Protein AF-A0A955LC83-F1 (afdb_monomer)

Sequence (503 aa):
MSSARPSEAGSISERLSGRILLQVEQHGEAWYVSPPTQKRYYMGRPADAFRLMRSLGLGITDADLARIPVYNDTSEGDTNLRSRLSGRILLQVEQHGEAWYVSPVNQKRYYMGRPADAFQLMRNLGLGISDENLRGISIHQDSTTAPGLDTVGSTGSGYGHNNTACIELPTATGDIVTVSTTAELKAIVSEITGGRGNLTVVINPGTYTIDRGLWIAGENVTFRGATGNRDDVRILGGGMGYGASTHIFMVAADNVTIADMTIGEVYNHAVQVHGESPFDADGFLLHNVRVVDTREQMLKGSYRASDNNGPDNGTVECSVFEYTAGIGPQWYIGGVDVHDGTNWVIRYNTFKDIQSPDSTIAEHGVHFWSNSDGTLVHDNVFINNDRAIGFGLGDYGRGHGSGTIRNNYIYHDTSAGDVGIGLESATDVDVYDNVILHEHDYTRAIEYRFPDTRDGSIYDNILTTGYTITSRDGGTASIGSNTLNARVSDYVNPANGNFDRNE

pLDDT: mean 89.83, std 15.72, range [25.8, 98.94]

Radius of gyration: 26.01 Å; Cα contacts (8 Å, |Δi|>4): 1460; chains: 1; bounding box: 101×56×55 Å

Nearest PDB structures (foldseek):
  3grh-assembly1_A  TM=5.579E-01  e=1.221E-04  Escherichia coli K-12
  8bwk-assembly3_C  TM=5.786E-01  e=3.805E-04  uncultured bacterium
  5z9t-assembly1_A  TM=4.024E-01  e=1.005E-02  Vibrio splendidus
  5w6h-assembly1_C  TM=4.683E-01  e=8.137E-02  Kuttervirus CBA120
  3wwg-assembly1_A  TM=4.044E-01  e=1.342E-01  Aspergillus niger

Foldseek 3Di:
DDDDDDDDDDFLLQVCALAWAFAPVPDRWIWAQHNVPSAIATDRALVSLVVCLVPQAAEDEPVLLVQAAAPPDPDPGDPVSLQVCESGWHFHDPPDRWIWRQHNVNSHIFGPRGSLSSVVCSVVRHHYDYPVSNVSHHHDPVRPDDPDDDDDDDDDDDFDDPPPPQDDDPDDDDAEAEDEALVSVQVVLVVQLVADADYEYEYEFDEHEDQEEREGNHEHYEYEYNPLAADRAEYEQQALDPSTYQEHYEAQAENYEYGSYEFERHNEEPEEHEFEPPGRYENYEYGHYEFEHYLAEHYEFDYDLVDLTTYEDYEYALYEYDYPVLAHPAQRYEYYATANYEQYEYEHYEYGSQAGPDPHGHDENEEYKQAYENYEYEHYAYAAHLEHEEAYDAPPNTGYEAYEHEHYEHEHAQDHHEEHYEHHLYYNYEYEHYEHAYHYPHQANAEHEDLSQDPYEHEHYEADARHDPDYDHNHDYHYYHYHRHDHPQQFDCSNRNGRHGDD

Structure (mmCIF, N/CA/C/O backbone):
data_AF-A0A955LC83-F1
#
_entry.id   AF-A0A955LC83-F1
#
loop_
_atom_site.group_PDB
_atom_site.id
_atom_site.type_symbol
_atom_site.label_atom_id
_atom_site.label_alt_id
_atom_site.label_comp_id
_atom_site.label_asym_id
_atom_site.label_entity_id
_atom_site.label_seq_id
_atom_site.pdbx_PDB_ins_code
_atom_site.Cartn_x
_atom_site.Cartn_y
_atom_site.Cartn_z
_atom_site.occupancy
_atom_site.B_iso_or_equiv
_atom_site.auth_seq_id
_atom_site.auth_comp_id
_atom_site.auth_asym_id
_atom_site.auth_atom_id
_atom_site.pdbx_PDB_model_num
ATOM 1 N N . MET A 1 1 ? 74.278 -25.005 -8.731 1.00 40.69 1 MET A N 1
ATOM 2 C CA . MET A 1 1 ? 73.048 -24.794 -9.521 1.00 40.69 1 MET A CA 1
ATOM 3 C C . MET A 1 1 ? 71.874 -25.132 -8.620 1.00 40.69 1 MET A C 1
ATOM 5 O O . MET A 1 1 ? 71.720 -26.292 -8.276 1.00 40.69 1 MET A O 1
ATOM 9 N N . SER A 1 2 ? 71.130 -24.127 -8.161 1.00 37.12 2 SER A N 1
ATOM 10 C CA . SER A 1 2 ? 69.867 -24.313 -7.438 1.00 37.12 2 SER A CA 1
ATOM 11 C C . SER A 1 2 ? 68.789 -23.648 -8.284 1.00 37.12 2 SER A C 1
ATOM 13 O O . SER A 1 2 ? 68.888 -22.455 -8.570 1.00 37.12 2 SER A O 1
ATOM 15 N N . SER A 1 3 ? 67.849 -24.445 -8.788 1.00 38.41 3 SER A N 1
ATOM 16 C CA . SER A 1 3 ? 66.745 -23.989 -9.626 1.00 38.41 3 SER A CA 1
ATOM 17 C C . SER A 1 3 ? 65.732 -23.234 -8.770 1.00 38.41 3 SER A C 1
ATOM 19 O O . SER A 1 3 ? 65.141 -23.813 -7.856 1.00 38.41 3 SER A O 1
ATOM 21 N N . ALA A 1 4 ? 65.506 -21.960 -9.083 1.00 38.12 4 ALA A N 1
ATOM 22 C CA . ALA A 1 4 ? 64.359 -21.221 -8.579 1.00 38.12 4 ALA A CA 1
ATOM 23 C C . ALA A 1 4 ? 63.064 -21.876 -9.091 1.00 38.12 4 ALA A C 1
ATOM 25 O O . ALA A 1 4 ? 62.930 -22.143 -10.287 1.00 38.12 4 ALA A O 1
ATOM 26 N N . ARG A 1 5 ? 62.125 -22.157 -8.181 1.00 39.25 5 ARG A N 1
ATOM 27 C CA . ARG A 1 5 ? 60.743 -22.512 -8.531 1.00 39.25 5 ARG A CA 1
ATOM 28 C C . ARG A 1 5 ? 60.045 -21.272 -9.117 1.00 39.25 5 ARG A C 1
ATOM 30 O O . ARG A 1 5 ? 60.308 -20.174 -8.624 1.00 39.25 5 ARG A O 1
ATOM 37 N N . PRO A 1 6 ? 59.177 -21.415 -10.132 1.00 43.09 6 PRO A N 1
ATOM 38 C CA . PRO A 1 6 ? 58.391 -20.297 -10.636 1.00 43.09 6 PRO A CA 1
ATOM 39 C C . PRO A 1 6 ? 57.407 -19.815 -9.561 1.00 43.09 6 PRO A C 1
ATOM 41 O O . PRO A 1 6 ? 56.855 -20.621 -8.814 1.00 43.09 6 PRO A O 1
ATOM 44 N N . SER A 1 7 ? 57.230 -18.497 -9.479 1.00 46.00 7 SER A N 1
ATOM 45 C CA . SER A 1 7 ? 56.281 -17.804 -8.602 1.00 46.00 7 SER A CA 1
ATOM 46 C 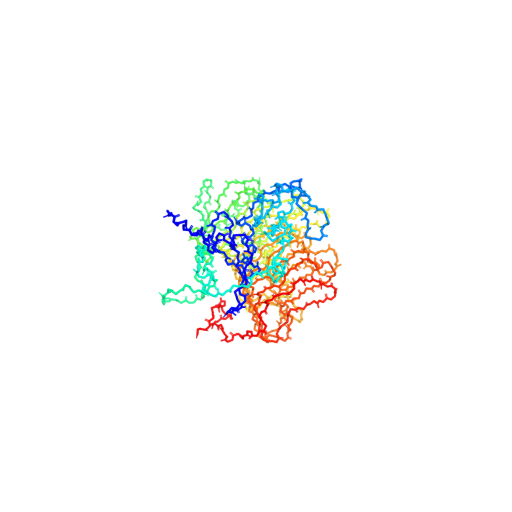C . SER A 1 7 ? 54.861 -18.347 -8.780 1.00 46.00 7 SER A C 1
ATOM 48 O O . SER A 1 7 ? 54.369 -18.385 -9.910 1.00 46.00 7 SER A O 1
ATOM 50 N N . GLU A 1 8 ? 54.208 -18.739 -7.685 1.00 47.62 8 GLU A N 1
ATOM 51 C CA . GLU A 1 8 ? 52.804 -19.157 -7.682 1.00 47.62 8 GLU A CA 1
ATOM 52 C C . GLU A 1 8 ? 51.924 -18.031 -8.242 1.00 47.62 8 GLU A C 1
ATOM 54 O O . GLU A 1 8 ? 51.928 -16.906 -7.742 1.00 47.62 8 GLU A O 1
ATOM 59 N N . ALA A 1 9 ? 51.189 -18.318 -9.318 1.00 54.97 9 ALA A N 1
ATOM 60 C CA . ALA A 1 9 ? 50.115 -17.447 -9.766 1.00 54.97 9 ALA A CA 1
ATOM 61 C C . ALA A 1 9 ? 49.040 -17.430 -8.669 1.00 54.97 9 ALA A C 1
ATOM 63 O O . ALA A 1 9 ? 48.582 -18.498 -8.267 1.00 54.97 9 ALA A O 1
ATOM 64 N N . GLY A 1 10 ? 48.663 -16.241 -8.188 1.00 66.75 10 GLY A N 1
ATOM 65 C CA . GLY A 1 10 ? 47.629 -16.088 -7.160 1.00 66.75 10 GLY A CA 1
ATOM 66 C C . GLY A 1 10 ? 46.334 -16.824 -7.518 1.00 66.75 10 GLY A C 1
ATOM 67 O O . GLY A 1 10 ? 46.039 -17.062 -8.698 1.00 66.75 10 GLY A O 1
ATOM 68 N N . SER A 1 11 ? 45.570 -17.185 -6.489 1.00 87.00 11 SER A N 1
ATOM 69 C CA . SER A 1 11 ? 44.280 -17.862 -6.621 1.00 87.00 11 SER A CA 1
ATOM 70 C C . SER A 1 11 ? 43.351 -17.114 -7.584 1.00 87.00 11 SER A C 1
ATOM 72 O O . SER A 1 11 ? 43.452 -15.900 -7.788 1.00 87.00 11 SER A O 1
ATOM 74 N N . ILE A 1 12 ? 42.420 -17.837 -8.209 1.00 90.75 12 ILE A N 1
ATOM 75 C CA . ILE A 1 12 ? 41.488 -17.230 -9.167 1.00 90.75 12 ILE A CA 1
ATOM 76 C C . ILE A 1 12 ? 40.645 -16.114 -8.534 1.00 90.75 12 ILE A C 1
ATOM 78 O O . ILE A 1 12 ? 40.388 -15.106 -9.189 1.00 90.75 12 ILE A O 1
ATOM 82 N N . SER A 1 13 ? 40.301 -16.245 -7.250 1.00 89.88 13 SER A N 1
ATOM 83 C CA . SER A 1 13 ? 39.635 -15.202 -6.472 1.00 89.88 13 SER A CA 1
ATOM 84 C C . SER A 1 13 ? 40.484 -13.935 -6.360 1.00 89.88 13 SER A C 1
ATOM 86 O O . SER A 1 13 ? 39.986 -12.864 -6.685 1.00 89.88 13 SER A 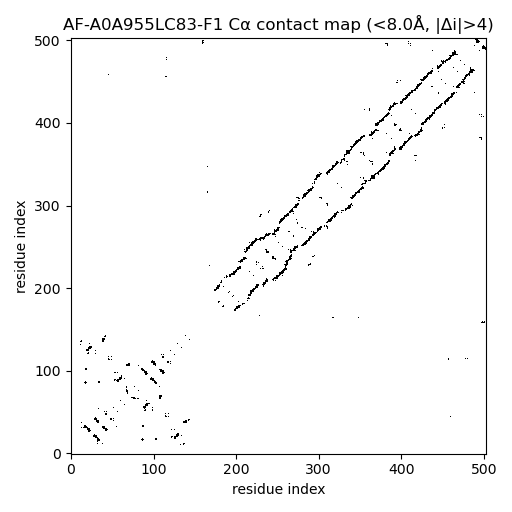O 1
ATOM 88 N N . GLU A 1 14 ? 41.779 -14.046 -6.034 1.00 90.94 14 GLU A N 1
ATOM 89 C CA . GLU A 1 14 ? 42.680 -12.884 -5.925 1.00 90.94 14 GLU A CA 1
ATOM 90 C C . GLU A 1 14 ? 42.848 -12.166 -7.266 1.00 90.94 14 GLU A C 1
ATOM 92 O O . GLU A 1 14 ? 42.825 -10.937 -7.336 1.00 90.94 14 GLU A O 1
ATOM 97 N N . ARG A 1 15 ? 42.966 -12.929 -8.358 1.00 92.69 15 ARG A N 1
ATOM 98 C CA . ARG A 1 15 ? 43.099 -12.377 -9.716 1.00 92.69 15 ARG A CA 1
ATOM 99 C C . ARG A 1 15 ? 41.840 -11.658 -10.196 1.00 92.69 15 ARG A C 1
ATOM 101 O O . ARG A 1 15 ? 41.936 -10.757 -11.028 1.00 92.69 15 ARG A O 1
ATOM 108 N N . LEU A 1 16 ? 40.674 -12.087 -9.721 1.00 94.69 16 LEU A N 1
ATOM 109 C CA . LEU A 1 16 ? 39.372 -11.543 -10.105 1.00 94.69 16 LEU A CA 1
ATOM 110 C C . LEU A 1 16 ? 38.773 -10.625 -9.035 1.00 94.69 16 LEU A C 1
ATOM 112 O O . LEU A 1 16 ? 37.661 -10.136 -9.211 1.00 94.69 16 LEU A O 1
ATOM 116 N N . SER A 1 17 ? 39.519 -10.343 -7.968 1.00 94.75 17 SER A N 1
ATOM 117 C CA . SER A 1 17 ? 39.126 -9.459 -6.878 1.00 94.75 17 SER A CA 1
ATOM 118 C C . SER A 1 17 ? 38.610 -8.117 -7.396 1.00 94.75 17 SER A C 1
ATOM 120 O O . SER A 1 17 ? 39.290 -7.406 -8.139 1.00 94.75 17 SER A O 1
ATOM 122 N N . GLY A 1 18 ? 37.397 -7.757 -6.985 1.00 92.75 18 GLY A N 1
ATOM 123 C CA . GLY A 1 18 ? 36.731 -6.514 -7.350 1.00 92.75 18 GLY A CA 1
ATOM 124 C C . GLY A 1 18 ? 36.109 -6.497 -8.737 1.00 92.75 18 GLY A C 1
ATOM 125 O O . GLY A 1 18 ? 35.576 -5.462 -9.128 1.00 92.75 18 GLY A O 1
ATOM 126 N N . ARG A 1 19 ? 36.184 -7.584 -9.513 1.00 95.12 19 ARG A N 1
ATOM 127 C CA . ARG A 1 19 ? 35.583 -7.660 -10.851 1.00 95.12 19 ARG A CA 1
ATOM 128 C C . ARG A 1 19 ? 34.100 -7.993 -10.772 1.00 95.12 19 ARG A C 1
ATOM 130 O O . ARG A 1 19 ? 33.676 -8.802 -9.948 1.00 95.12 19 ARG A O 1
ATOM 137 N N . ILE A 1 20 ? 33.356 -7.416 -11.710 1.00 93.75 20 ILE A N 1
ATOM 138 C CA . ILE A 1 20 ? 32.067 -7.943 -12.145 1.00 93.75 20 ILE A CA 1
ATOM 139 C C . ILE A 1 20 ? 32.345 -9.004 -13.215 1.00 93.75 20 ILE A C 1
ATOM 141 O O . ILE A 1 20 ? 33.117 -8.773 -14.150 1.00 93.75 20 ILE A O 1
ATOM 145 N N . LEU A 1 21 ? 31.753 -10.178 -13.049 1.00 93.50 21 LEU A N 1
ATOM 146 C CA . LEU A 1 21 ? 31.905 -11.348 -13.898 1.00 93.50 21 LEU A CA 1
ATOM 147 C C . LEU A 1 21 ? 30.567 -11.683 -14.549 1.00 93.50 21 LEU A C 1
ATOM 149 O O . LEU A 1 21 ? 29.526 -11.533 -13.916 1.00 93.50 21 LEU A O 1
ATOM 153 N N . LEU A 1 22 ? 30.612 -12.169 -15.783 1.00 90.38 22 LEU A N 1
ATOM 154 C CA . LEU A 1 22 ? 29.449 -12.643 -16.521 1.00 90.38 22 LEU A CA 1
ATOM 155 C C . LEU A 1 22 ? 29.632 -14.130 -16.813 1.00 90.38 22 LEU A C 1
ATOM 157 O O . LEU A 1 22 ? 30.601 -14.516 -17.464 1.00 90.38 22 LEU A O 1
ATOM 161 N N . GLN A 1 23 ? 28.735 -14.968 -16.315 1.00 88.38 23 GLN A N 1
ATOM 162 C CA . GLN A 1 23 ? 28.776 -16.409 -16.521 1.00 88.38 23 GLN A CA 1
ATOM 163 C C . GLN A 1 23 ? 28.292 -16.738 -17.938 1.00 88.38 23 GLN A C 1
ATOM 165 O O . GLN A 1 23 ? 27.107 -16.640 -18.237 1.00 88.38 23 GLN A O 1
ATOM 170 N N . VAL A 1 24 ? 29.216 -17.082 -18.840 1.00 85.88 24 VAL A N 1
ATOM 171 C CA . VAL A 1 24 ? 28.920 -17.159 -20.289 1.00 85.88 24 VAL A CA 1
ATOM 172 C C . VAL A 1 24 ? 28.454 -18.533 -20.773 1.00 85.88 24 VAL A C 1
ATOM 174 O O . VAL A 1 24 ? 28.039 -18.659 -21.920 1.00 85.88 24 VAL A O 1
ATOM 177 N N . GLU A 1 25 ? 28.540 -19.560 -19.928 1.00 79.12 25 GLU A N 1
ATOM 178 C CA . GLU A 1 25 ? 28.188 -20.949 -20.268 1.00 79.12 25 GLU A CA 1
ATOM 179 C C . GLU A 1 25 ? 26.779 -21.346 -19.783 1.00 79.12 25 GLU A C 1
ATOM 181 O O . GLU A 1 25 ? 26.360 -22.480 -20.001 1.00 79.12 25 GLU A O 1
ATOM 186 N N . GLN A 1 26 ? 26.045 -20.412 -19.163 1.00 73.62 26 GLN A N 1
ATOM 187 C CA . GLN A 1 26 ? 24.683 -20.592 -18.639 1.00 73.62 26 GLN A CA 1
ATOM 188 C C . GLN A 1 26 ? 23.745 -19.475 -19.142 1.00 73.62 26 GLN A C 1
ATOM 190 O O . GLN A 1 26 ? 23.748 -19.161 -20.334 1.00 73.62 26 GLN A O 1
ATOM 195 N N . HIS A 1 27 ? 22.936 -18.860 -18.270 1.00 68.56 27 HIS A N 1
ATOM 196 C CA . HIS A 1 27 ? 21.937 -17.854 -18.641 1.00 68.56 27 HIS A CA 1
ATOM 197 C C . HIS A 1 27 ? 22.489 -16.419 -18.700 1.00 68.56 27 HIS A C 1
ATOM 199 O O . HIS A 1 27 ? 21.724 -15.479 -18.923 1.00 68.56 27 HIS A O 1
ATOM 205 N N . GLY A 1 28 ? 23.803 -16.222 -18.550 1.00 72.69 28 GLY A N 1
ATOM 206 C CA . GLY A 1 28 ? 24.409 -14.888 -18.548 1.00 72.69 28 GLY A CA 1
ATOM 207 C C . GLY A 1 28 ? 24.335 -14.215 -17.180 1.00 72.69 28 GLY A C 1
ATOM 208 O O . GLY A 1 28 ? 24.209 -12.995 -17.097 1.00 72.69 28 GLY A O 1
ATOM 209 N N . GLU A 1 29 ? 24.380 -14.997 -16.105 1.00 82.94 29 GLU A N 1
ATOM 210 C CA . GLU A 1 29 ? 24.315 -14.512 -14.736 1.00 82.94 29 GLU A CA 1
ATOM 211 C C . GLU A 1 29 ? 25.512 -13.622 -14.394 1.00 82.94 29 GLU A C 1
ATOM 213 O O . GLU A 1 29 ? 26.665 -13.930 -14.715 1.00 82.94 29 GLU A O 1
ATOM 218 N N . ALA A 1 30 ? 25.251 -12.525 -13.688 1.00 87.62 30 ALA A N 1
ATOM 219 C CA . ALA A 1 30 ? 26.290 -11.619 -13.231 1.00 87.62 30 ALA A CA 1
ATOM 220 C C . ALA A 1 30 ? 26.715 -11.917 -11.786 1.00 87.62 30 ALA A C 1
ATOM 222 O O . ALA A 1 30 ? 25.895 -12.222 -10.916 1.00 87.62 30 ALA A O 1
ATOM 223 N N . TRP A 1 31 ? 28.014 -11.782 -11.521 1.00 91.25 31 TRP A N 1
ATOM 224 C CA . TRP A 1 31 ? 28.632 -12.031 -10.219 1.00 91.25 31 TRP A CA 1
ATOM 225 C C . TRP A 1 31 ? 29.621 -10.922 -9.860 1.00 91.25 31 TRP A C 1
ATOM 227 O O . TRP A 1 31 ? 30.358 -10.452 -10.718 1.00 91.25 31 TRP A O 1
ATOM 237 N N . TYR A 1 32 ? 29.719 -10.553 -8.586 1.00 92.69 32 TYR A N 1
ATOM 238 C CA . TYR A 1 32 ? 30.745 -9.633 -8.084 1.00 92.69 32 TYR A CA 1
ATOM 239 C C . TYR A 1 32 ? 31.701 -10.354 -7.139 1.00 92.69 32 TYR A C 1
ATOM 241 O O . TYR A 1 32 ? 31.264 -11.004 -6.191 1.00 92.69 32 TYR A O 1
ATOM 249 N N . VAL A 1 33 ? 33.010 -10.231 -7.361 1.00 94.19 33 VAL A N 1
ATOM 250 C CA . VAL A 1 33 ? 34.026 -10.770 -6.443 1.00 94.19 33 VAL A CA 1
ATOM 251 C C . VAL A 1 33 ? 34.434 -9.679 -5.463 1.00 94.19 33 VAL A C 1
ATOM 253 O O . VAL A 1 33 ? 35.097 -8.718 -5.837 1.00 94.19 33 VAL A O 1
ATOM 256 N N . SER A 1 34 ? 34.060 -9.813 -4.196 1.00 92.88 34 SER A N 1
ATOM 257 C CA . SER A 1 34 ? 34.293 -8.775 -3.188 1.00 92.88 34 SER A CA 1
ATOM 258 C C . SER A 1 34 ? 35.769 -8.708 -2.772 1.00 92.88 34 SER A C 1
ATOM 260 O O . SER A 1 34 ? 36.283 -9.708 -2.265 1.00 92.88 34 SER A O 1
ATOM 262 N N . PRO A 1 35 ? 36.469 -7.559 -2.904 1.00 93.62 35 PRO A N 1
ATOM 263 C CA . PRO A 1 35 ? 37.870 -7.460 -2.495 1.00 93.62 35 PRO A CA 1
ATOM 264 C C . PRO A 1 35 ? 38.137 -7.782 -1.014 1.00 93.62 35 PRO A C 1
ATOM 266 O O . PRO A 1 35 ? 39.123 -8.465 -0.737 1.00 93.62 35 PRO A O 1
ATOM 269 N N . PRO A 1 36 ? 37.291 -7.357 -0.049 1.00 90.81 36 PRO A N 1
ATOM 270 C CA . PRO A 1 36 ? 37.492 -7.699 1.360 1.00 90.81 36 PRO A CA 1
ATOM 271 C C . PRO A 1 36 ? 37.419 -9.195 1.679 1.00 90.81 36 PRO A C 1
ATOM 273 O O . PRO A 1 36 ? 38.123 -9.652 2.574 1.00 90.81 36 PRO A O 1
ATOM 276 N N . THR A 1 37 ? 36.556 -9.955 0.995 1.00 90.19 37 THR A N 1
ATOM 277 C CA . THR A 1 37 ? 36.277 -11.358 1.358 1.00 90.19 37 THR A CA 1
ATOM 278 C C . THR A 1 37 ? 36.804 -12.371 0.352 1.00 90.19 37 THR A C 1
ATOM 280 O O . THR A 1 37 ? 36.859 -13.555 0.677 1.00 90.19 37 THR A O 1
ATOM 283 N N . GLN A 1 38 ? 37.164 -11.934 -0.858 1.00 91.62 38 GLN A N 1
ATOM 284 C CA . GLN A 1 38 ? 37.546 -12.784 -1.992 1.00 91.62 38 GLN A CA 1
ATOM 285 C C . GLN A 1 38 ? 36.459 -13.805 -2.385 1.00 91.62 38 GLN A C 1
ATOM 287 O O . GLN A 1 38 ? 36.722 -14.774 -3.097 1.00 91.62 38 GLN A O 1
ATOM 292 N N . LYS A 1 39 ? 35.218 -13.580 -1.932 1.00 92.50 39 LYS A N 1
ATOM 293 C CA . LYS A 1 39 ? 34.045 -14.391 -2.266 1.00 92.50 39 LYS A CA 1
ATOM 294 C C . LYS A 1 39 ? 33.278 -13.763 -3.419 1.00 92.50 39 LYS A C 1
ATOM 296 O O . LYS A 1 39 ? 33.244 -12.536 -3.549 1.00 92.50 39 LYS A O 1
ATOM 301 N N . ARG A 1 40 ? 32.627 -14.605 -4.221 1.00 91.56 40 ARG A N 1
ATOM 302 C CA . ARG A 1 40 ? 31.682 -14.159 -5.246 1.00 91.56 40 ARG A CA 1
ATOM 303 C C . ARG A 1 40 ? 30.284 -13.995 -4.660 1.00 91.56 40 ARG A C 1
ATOM 305 O O . ARG A 1 40 ? 29.838 -14.819 -3.859 1.00 91.56 40 ARG A O 1
ATOM 312 N N . TYR A 1 41 ? 29.604 -12.959 -5.114 1.00 90.25 41 TYR A N 1
ATOM 313 C CA . TYR A 1 41 ? 28.237 -12.627 -4.765 1.00 90.25 41 TYR A CA 1
ATOM 314 C C . TYR A 1 41 ? 27.403 -12.617 -6.032 1.00 90.25 41 TYR A C 1
ATOM 316 O O . TYR A 1 41 ? 27.854 -12.120 -7.066 1.00 90.25 41 TYR A O 1
ATOM 324 N N . TYR A 1 42 ? 26.209 -13.183 -5.947 1.00 85.44 42 TYR A N 1
ATOM 325 C CA . TYR A 1 42 ? 25.267 -13.156 -7.051 1.00 85.44 42 TYR A CA 1
ATOM 326 C C . TYR A 1 42 ? 24.730 -11.734 -7.228 1.00 85.44 42 TYR A C 1
ATOM 328 O O . TYR A 1 42 ? 24.352 -11.088 -6.253 1.00 85.44 42 TYR A O 1
ATOM 336 N N . MET A 1 43 ? 24.729 -11.241 -8.464 1.00 82.06 43 MET A N 1
ATOM 337 C CA . MET A 1 43 ? 2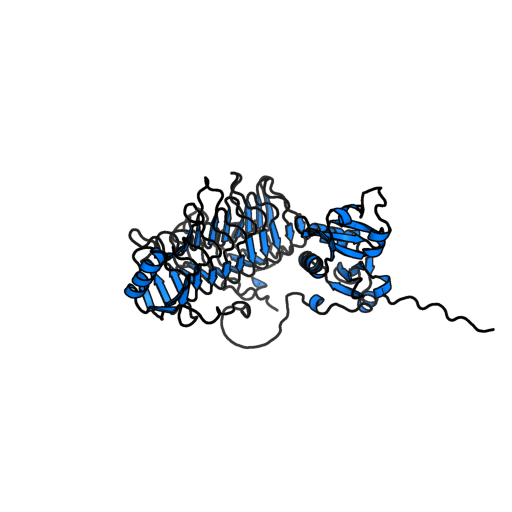4.150 -9.948 -8.835 1.00 82.06 43 MET A CA 1
ATOM 338 C C . MET A 1 43 ? 23.340 -10.056 -10.136 1.00 82.06 43 MET A C 1
ATOM 340 O O . MET A 1 43 ? 23.119 -9.061 -10.809 1.00 82.06 43 MET A O 1
ATOM 344 N N . GLY A 1 44 ? 22.911 -11.265 -10.516 1.00 69.62 44 GLY A N 1
ATOM 345 C CA . GLY A 1 44 ? 22.288 -11.530 -11.816 1.00 69.62 44 GLY A CA 1
ATOM 346 C C . GLY A 1 44 ? 20.966 -10.798 -12.058 1.00 69.62 44 GLY A C 1
ATOM 347 O O . GLY A 1 44 ? 20.631 -10.550 -13.215 1.00 69.62 44 GLY A O 1
ATOM 348 N N . ARG A 1 45 ? 20.251 -10.403 -10.994 1.00 69.56 45 ARG A N 1
ATOM 349 C CA . ARG A 1 45 ? 19.052 -9.553 -11.069 1.00 69.56 45 ARG A CA 1
ATOM 350 C C . ARG A 1 45 ? 19.341 -8.141 -10.544 1.00 69.56 45 ARG A C 1
ATOM 352 O O . ARG A 1 45 ? 20.145 -8.003 -9.615 1.00 69.56 45 ARG A O 1
ATOM 359 N N . PRO A 1 46 ? 18.665 -7.095 -11.053 1.00 66.00 46 PRO A N 1
ATOM 360 C CA . PRO A 1 46 ? 18.798 -5.734 -10.533 1.00 66.00 46 PRO A CA 1
ATOM 361 C C . PRO A 1 46 ? 18.586 -5.635 -9.010 1.00 66.00 46 PRO A C 1
ATOM 363 O O . PRO A 1 46 ? 19.367 -4.962 -8.336 1.00 66.00 46 PRO A O 1
ATOM 366 N N . ALA A 1 47 ? 17.630 -6.382 -8.441 1.00 63.06 47 ALA A N 1
ATOM 367 C CA . ALA A 1 47 ? 17.407 -6.433 -6.992 1.00 63.06 47 ALA A CA 1
ATOM 368 C C . ALA A 1 47 ? 18.586 -7.055 -6.211 1.00 63.06 47 ALA A C 1
ATOM 370 O O . ALA A 1 47 ? 18.910 -6.605 -5.109 1.00 63.06 47 ALA A O 1
ATOM 371 N N . ASP A 1 48 ? 19.262 -8.070 -6.767 1.00 70.75 48 ASP A N 1
ATOM 372 C CA . ASP A 1 48 ? 20.453 -8.667 -6.144 1.00 70.75 48 ASP A CA 1
ATOM 373 C C . ASP A 1 48 ? 21.632 -7.692 -6.174 1.00 70.75 48 ASP A C 1
ATOM 375 O O . ASP A 1 48 ? 22.318 -7.519 -5.167 1.00 70.75 48 ASP A O 1
ATOM 379 N N . ALA A 1 49 ? 21.828 -7.003 -7.303 1.00 72.38 49 ALA A N 1
ATOM 380 C CA . ALA A 1 49 ? 22.825 -5.947 -7.419 1.00 72.38 49 ALA A CA 1
ATOM 381 C C . ALA A 1 49 ? 22.544 -4.811 -6.421 1.00 72.38 49 ALA A C 1
ATOM 383 O O . ALA A 1 49 ? 23.461 -4.342 -5.753 1.00 72.38 49 ALA A O 1
ATOM 384 N N . PHE A 1 50 ? 21.282 -4.424 -6.237 1.00 70.31 50 PHE A N 1
ATOM 385 C CA . PHE A 1 50 ? 20.897 -3.401 -5.266 1.00 70.31 50 PHE A CA 1
ATOM 386 C C . PHE A 1 50 ? 21.139 -3.814 -3.811 1.00 70.31 50 PHE A C 1
ATOM 388 O O . PHE A 1 50 ? 21.783 -3.083 -3.053 1.00 70.31 50 PHE A O 1
ATOM 395 N N . ARG A 1 51 ? 20.729 -5.027 -3.421 1.00 71.12 51 ARG A N 1
ATOM 396 C CA . ARG A 1 51 ? 21.043 -5.588 -2.094 1.00 71.12 51 ARG A CA 1
ATOM 397 C C . ARG A 1 51 ? 22.552 -5.672 -1.847 1.00 71.12 51 ARG A C 1
ATOM 399 O O . ARG A 1 51 ? 23.030 -5.348 -0.756 1.00 71.12 51 ARG A O 1
ATOM 406 N N . LEU A 1 52 ? 23.318 -6.063 -2.863 1.00 78.25 52 LEU A N 1
ATOM 407 C CA . LEU A 1 52 ? 24.776 -6.100 -2.805 1.00 78.25 52 LEU A CA 1
ATOM 408 C C . LEU A 1 52 ? 25.371 -4.713 -2.528 1.00 78.25 52 LEU A C 1
ATOM 410 O O . LEU A 1 52 ? 26.265 -4.585 -1.693 1.00 78.25 52 LEU A O 1
ATOM 414 N N . MET A 1 53 ? 24.866 -3.675 -3.199 1.00 77.25 53 MET A N 1
ATOM 415 C CA . MET A 1 53 ? 25.362 -2.310 -3.027 1.00 77.25 53 MET A CA 1
ATOM 416 C C . MET A 1 53 ? 25.171 -1.797 -1.606 1.00 77.25 53 MET A C 1
ATOM 418 O O . MET A 1 53 ? 26.108 -1.247 -1.031 1.00 77.25 53 MET A O 1
ATOM 422 N N . ARG A 1 54 ? 23.996 -2.036 -1.013 1.00 71.56 54 ARG A N 1
ATOM 423 C CA . ARG A 1 54 ? 23.716 -1.618 0.369 1.00 71.56 54 ARG A CA 1
ATOM 424 C C . ARG A 1 54 ? 24.520 -2.411 1.400 1.00 71.56 54 ARG A C 1
ATOM 426 O O . ARG A 1 54 ? 24.943 -1.847 2.400 1.00 71.56 54 ARG A O 1
ATOM 433 N N . SER A 1 55 ? 24.750 -3.703 1.162 1.00 78.25 55 SER A N 1
ATOM 434 C CA . SER A 1 55 ? 25.442 -4.579 2.122 1.00 78.25 55 SER A CA 1
ATOM 435 C C . SER A 1 55 ? 26.970 -4.474 2.081 1.00 78.25 55 SER A C 1
ATOM 437 O O . SER A 1 55 ? 27.618 -4.560 3.121 1.00 78.25 55 SER A O 1
ATOM 439 N N . LEU A 1 56 ? 27.565 -4.302 0.896 1.00 83.50 56 LEU A N 1
ATOM 440 C CA . LEU A 1 56 ? 29.023 -4.260 0.713 1.00 83.50 56 LEU A CA 1
ATOM 441 C C . LEU A 1 56 ? 29.579 -2.849 0.501 1.00 83.50 56 LEU A C 1
ATOM 443 O O . LEU A 1 56 ? 30.802 -2.676 0.411 1.00 83.50 56 LEU A O 1
ATOM 447 N N . GLY A 1 57 ? 28.696 -1.862 0.392 1.00 85.88 57 GLY A N 1
ATOM 448 C CA . GLY A 1 57 ? 29.039 -0.474 0.161 1.00 85.88 57 GLY A CA 1
ATOM 449 C C . GLY A 1 57 ? 29.906 0.107 1.270 1.00 85.88 57 GLY A C 1
ATOM 450 O O . GLY A 1 57 ? 29.544 0.108 2.444 1.00 85.88 57 GLY A O 1
ATOM 451 N N . LEU A 1 58 ? 31.075 0.621 0.898 1.00 91.31 58 LEU A N 1
ATOM 452 C CA . LEU A 1 58 ? 31.907 1.399 1.805 1.00 91.31 58 LEU A CA 1
ATOM 453 C C . LEU A 1 58 ? 31.448 2.858 1.784 1.00 91.31 58 LEU A C 1
ATOM 455 O O . LEU A 1 58 ? 31.510 3.492 0.733 1.00 91.31 58 LEU A O 1
ATOM 459 N N . GLY A 1 59 ? 31.048 3.395 2.937 1.00 90.88 59 GLY A N 1
ATOM 460 C CA . GLY A 1 59 ? 30.705 4.811 3.062 1.00 90.88 59 GLY A CA 1
ATOM 461 C C . GLY A 1 59 ? 31.843 5.732 2.601 1.00 90.88 59 GLY A C 1
ATOM 462 O O . GLY A 1 59 ? 33.005 5.513 2.958 1.00 90.88 59 GLY A O 1
ATOM 463 N N . ILE A 1 60 ? 31.514 6.751 1.808 1.00 94.69 60 ILE A N 1
ATOM 464 C CA . ILE A 1 60 ? 32.445 7.768 1.307 1.00 94.69 60 ILE A CA 1
ATOM 465 C C . ILE A 1 60 ? 31.788 9.155 1.329 1.00 94.69 60 ILE A C 1
ATOM 467 O O . ILE A 1 60 ? 30.603 9.285 1.028 1.00 94.69 60 ILE A O 1
ATOM 471 N N . THR A 1 61 ? 32.559 10.180 1.698 1.00 94.88 61 THR A N 1
ATOM 472 C CA . THR A 1 61 ? 32.126 11.588 1.675 1.00 94.88 61 THR A CA 1
ATOM 473 C C . THR A 1 61 ? 32.118 12.130 0.251 1.00 94.88 61 THR A C 1
ATOM 475 O O . THR A 1 61 ? 32.844 11.628 -0.610 1.00 94.88 61 THR A O 1
ATOM 478 N N . ASP A 1 62 ? 31.371 13.196 -0.004 1.00 92.25 62 ASP A N 1
ATOM 479 C CA . ASP A 1 62 ? 31.305 13.856 -1.309 1.00 92.25 62 ASP A CA 1
ATOM 480 C C . ASP A 1 62 ? 32.678 14.374 -1.740 1.00 92.25 62 ASP A C 1
ATOM 482 O O . ASP A 1 62 ? 33.086 14.226 -2.896 1.00 92.25 62 ASP A O 1
ATOM 486 N N . ALA A 1 63 ? 33.426 14.936 -0.787 1.00 95.00 63 ALA A N 1
ATOM 487 C CA . ALA A 1 63 ? 34.766 15.461 -1.018 1.00 95.00 63 ALA A CA 1
ATOM 488 C C . ALA A 1 63 ? 35.754 14.365 -1.450 1.00 95.00 63 ALA A C 1
ATOM 490 O O . ALA A 1 63 ? 36.544 14.571 -2.376 1.00 95.00 63 ALA A O 1
ATOM 491 N N . ASP A 1 64 ? 35.709 13.192 -0.810 1.00 95.06 64 ASP A N 1
ATOM 492 C CA . ASP A 1 64 ? 36.567 12.068 -1.187 1.00 95.06 64 ASP A CA 1
ATOM 493 C C . ASP A 1 64 ? 36.080 11.380 -2.454 1.00 95.06 64 ASP A C 1
ATOM 495 O O . ASP A 1 64 ? 36.890 11.030 -3.315 1.00 95.06 64 ASP A O 1
ATOM 499 N N . LEU A 1 65 ? 34.766 11.242 -2.618 1.00 94.25 65 LEU A N 1
ATOM 500 C CA . LEU A 1 65 ? 34.179 10.691 -3.823 1.00 94.25 65 LEU A CA 1
ATOM 501 C C . LEU A 1 65 ? 34.631 11.519 -5.024 1.00 94.25 65 LEU A C 1
ATOM 503 O O . LEU A 1 65 ? 35.186 10.934 -5.952 1.00 94.25 65 LEU A O 1
ATOM 507 N N . ALA A 1 66 ? 34.489 12.854 -4.998 1.00 94.06 66 ALA A N 1
ATOM 508 C CA . ALA A 1 66 ? 34.889 13.797 -6.058 1.00 94.06 66 ALA A CA 1
ATOM 509 C C . ALA A 1 66 ? 36.359 13.691 -6.498 1.00 94.06 66 ALA A C 1
ATOM 511 O O . ALA A 1 66 ? 36.693 14.048 -7.627 1.00 94.06 66 ALA A O 1
ATOM 512 N N . ARG A 1 67 ? 37.238 13.154 -5.646 1.00 95.50 67 ARG A N 1
ATOM 513 C CA . ARG A 1 67 ? 38.647 12.893 -5.982 1.00 95.50 67 ARG A CA 1
ATOM 514 C C . ARG A 1 67 ? 38.837 11.628 -6.826 1.00 95.50 67 ARG A C 1
ATOM 516 O O . ARG A 1 67 ? 39.940 11.384 -7.313 1.00 95.50 67 ARG A O 1
ATOM 523 N N . ILE A 1 68 ? 37.787 10.834 -7.019 1.00 96.12 68 ILE A N 1
ATOM 524 C CA . ILE A 1 68 ? 37.741 9.675 -7.910 1.00 96.12 68 ILE A CA 1
ATOM 525 C C . ILE A 1 68 ? 37.012 10.095 -9.198 1.00 96.12 68 ILE A C 1
ATOM 527 O O . ILE A 1 68 ? 35.814 10.385 -9.148 1.00 96.12 68 ILE A O 1
ATOM 531 N N . PRO A 1 69 ? 37.691 10.116 -10.354 1.00 94.56 69 PRO A N 1
ATOM 532 C CA . PRO A 1 69 ? 37.099 10.574 -11.604 1.00 94.56 69 PRO A CA 1
ATOM 533 C C . PRO A 1 69 ? 36.005 9.613 -12.084 1.00 94.56 69 PRO A C 1
ATOM 535 O O . PRO A 1 69 ? 36.140 8.388 -11.976 1.00 94.56 69 PRO A O 1
ATOM 538 N N . VAL A 1 70 ? 34.927 10.167 -12.646 1.00 92.31 70 VAL A N 1
ATOM 539 C CA . VAL A 1 70 ? 33.908 9.387 -13.368 1.00 92.31 70 VAL A CA 1
ATOM 540 C C . VAL A 1 70 ? 34.495 8.810 -14.658 1.00 92.31 70 VAL A C 1
ATOM 542 O O . VAL A 1 70 ? 35.467 9.337 -15.199 1.00 92.31 70 VAL A O 1
ATOM 545 N N . TYR A 1 71 ? 33.937 7.709 -15.167 1.00 84.06 71 TYR A N 1
ATOM 546 C CA . TYR A 1 71 ? 34.552 6.952 -16.267 1.00 84.06 71 TYR A CA 1
ATOM 547 C C . TYR A 1 71 ? 34.874 7.774 -17.534 1.00 84.06 71 TYR A C 1
ATOM 549 O O . TYR A 1 71 ? 35.868 7.489 -18.211 1.00 84.06 71 TYR A O 1
ATOM 557 N N . ASN A 1 72 ? 34.071 8.797 -17.831 1.00 82.25 72 ASN A N 1
ATOM 558 C CA . ASN A 1 72 ? 34.202 9.685 -18.989 1.00 82.25 72 ASN A CA 1
ATOM 559 C C . ASN A 1 72 ? 35.023 10.962 -18.719 1.00 82.25 72 ASN A C 1
ATOM 561 O O . ASN A 1 72 ? 35.189 11.770 -19.630 1.00 82.25 72 ASN A O 1
ATOM 565 N N . ASP A 1 73 ? 35.561 11.142 -17.512 1.00 85.19 73 ASP A N 1
ATOM 566 C CA . ASP A 1 73 ? 36.421 12.277 -17.169 1.00 85.19 73 ASP A CA 1
ATOM 567 C C . ASP A 1 73 ? 37.858 12.052 -17.674 1.00 85.19 73 ASP A C 1
ATOM 569 O O . ASP A 1 73 ? 38.381 10.935 -17.643 1.00 85.19 73 ASP A O 1
ATOM 573 N N . THR A 1 74 ? 38.513 13.111 -18.142 1.00 85.00 74 THR A N 1
ATOM 574 C CA . THR A 1 74 ? 39.930 13.115 -18.537 1.00 85.00 74 THR A CA 1
ATOM 575 C C . THR A 1 74 ? 40.887 13.312 -17.361 1.00 85.00 74 THR A C 1
ATOM 577 O O . THR A 1 74 ? 42.088 13.110 -17.516 1.00 85.00 74 THR A O 1
ATOM 580 N N . SER A 1 75 ? 40.378 13.715 -16.196 1.00 85.06 75 SER A N 1
ATOM 581 C CA . SER A 1 75 ? 41.152 13.839 -14.964 1.00 85.06 75 SER A CA 1
ATOM 582 C C . SER A 1 75 ? 41.605 12.473 -14.444 1.00 85.06 75 SER A C 1
ATOM 584 O O . SER A 1 75 ? 40.843 11.506 -14.427 1.00 85.06 75 SER A O 1
ATOM 586 N N . GLU A 1 76 ? 42.845 12.402 -13.960 1.00 81.00 76 GLU A N 1
ATOM 587 C CA . GLU A 1 76 ? 43.349 11.232 -13.234 1.00 81.00 76 GLU A CA 1
ATOM 588 C C . GLU A 1 76 ? 42.860 11.211 -11.771 1.00 81.00 76 GLU A C 1
ATOM 590 O O . GLU A 1 76 ? 42.802 10.150 -11.154 1.00 81.00 76 GLU A O 1
ATOM 595 N N . GLY A 1 77 ? 42.445 12.349 -11.206 1.00 90.62 77 GLY A N 1
ATOM 596 C CA . GLY A 1 77 ? 42.051 12.440 -9.795 1.00 90.62 77 GLY A CA 1
ATOM 597 C C . GLY A 1 77 ? 43.154 11.994 -8.822 1.00 90.62 77 GLY A C 1
ATOM 598 O O . GLY A 1 77 ? 44.345 12.145 -9.094 1.00 90.62 77 GLY A O 1
ATOM 599 N N . ASP A 1 78 ? 42.766 11.460 -7.663 1.00 95.25 78 ASP A N 1
ATOM 600 C CA . ASP A 1 78 ? 43.698 11.006 -6.626 1.00 95.25 78 ASP A CA 1
ATOM 601 C C . ASP A 1 78 ? 44.081 9.529 -6.802 1.00 95.25 78 ASP A C 1
ATOM 603 O O . ASP A 1 78 ? 43.317 8.613 -6.482 1.00 95.25 78 ASP A O 1
ATOM 607 N N . THR A 1 79 ? 45.307 9.292 -7.268 1.00 93.62 79 THR A N 1
ATOM 608 C CA . THR A 1 79 ? 45.848 7.953 -7.540 1.00 93.62 79 THR A CA 1
ATOM 609 C C . THR A 1 79 ? 45.873 7.035 -6.316 1.00 93.62 79 THR A C 1
ATOM 611 O O . THR A 1 79 ? 45.616 5.833 -6.443 1.00 93.62 79 THR A O 1
ATOM 614 N N . ASN A 1 80 ? 46.173 7.567 -5.128 1.00 95.25 80 ASN A N 1
ATOM 615 C CA . ASN A 1 80 ? 46.275 6.760 -3.910 1.00 95.25 80 ASN A CA 1
ATOM 616 C C . ASN A 1 80 ? 44.889 6.312 -3.454 1.00 95.25 80 ASN A C 1
ATOM 618 O O . ASN A 1 80 ? 44.684 5.143 -3.118 1.00 95.25 80 ASN A O 1
ATOM 622 N N . LEU A 1 81 ? 43.925 7.232 -3.485 1.00 93.81 81 LEU A N 1
ATOM 623 C CA . LEU A 1 81 ? 42.540 6.955 -3.131 1.00 93.81 81 LEU A CA 1
ATOM 624 C C . LEU A 1 81 ? 41.913 5.942 -4.093 1.00 93.81 81 LEU A C 1
ATOM 626 O O . LEU A 1 81 ? 41.360 4.934 -3.654 1.00 93.81 81 LEU A O 1
ATOM 630 N N . ARG A 1 82 ? 42.081 6.165 -5.398 1.00 95.00 82 ARG A N 1
ATOM 631 C CA . ARG A 1 82 ? 41.657 5.254 -6.465 1.00 95.00 82 ARG A CA 1
ATOM 632 C C . ARG A 1 82 ? 42.220 3.846 -6.300 1.00 95.00 82 ARG A C 1
ATOM 634 O O . ARG A 1 82 ? 41.482 2.870 -6.385 1.00 95.00 82 ARG A O 1
ATOM 641 N N . SER A 1 83 ? 43.522 3.734 -6.036 1.00 93.38 83 SER A N 1
ATOM 642 C CA . SER A 1 83 ? 44.181 2.434 -5.859 1.00 93.38 83 SER A CA 1
ATOM 643 C C . SER A 1 83 ? 43.664 1.709 -4.618 1.00 93.38 83 SER A C 1
ATOM 645 O O . SER A 1 83 ? 43.396 0.511 -4.672 1.00 93.38 83 SER A O 1
ATOM 647 N N . ARG A 1 84 ? 43.457 2.439 -3.515 1.00 94.81 84 ARG A N 1
ATOM 648 C CA . ARG A 1 84 ? 42.907 1.897 -2.264 1.00 94.81 84 ARG A CA 1
ATOM 649 C C . ARG A 1 84 ? 41.465 1.405 -2.410 1.00 94.81 84 ARG A C 1
ATOM 651 O O . ARG A 1 84 ? 41.081 0.448 -1.742 1.00 94.81 84 ARG A O 1
ATOM 658 N N . LEU A 1 85 ? 40.671 2.071 -3.245 1.00 96.00 85 LEU A N 1
ATOM 659 C CA . LEU A 1 85 ? 39.251 1.774 -3.450 1.00 96.00 85 LEU A CA 1
ATOM 660 C C . LEU A 1 85 ? 38.979 0.930 -4.701 1.00 96.00 85 LEU A C 1
ATOM 662 O O . LEU A 1 85 ? 37.826 0.638 -4.998 1.00 96.00 85 LEU A O 1
ATOM 666 N N . SER A 1 86 ? 40.025 0.506 -5.409 1.00 95.75 86 SER A N 1
ATOM 667 C CA . SER A 1 86 ? 39.936 -0.312 -6.615 1.00 95.75 86 SER A CA 1
ATOM 668 C C . SER A 1 86 ? 39.075 -1.560 -6.396 1.00 95.75 86 SER A C 1
ATOM 670 O O . SER A 1 86 ? 39.312 -2.347 -5.476 1.00 95.75 86 SER A O 1
ATOM 672 N N . GLY A 1 87 ? 38.060 -1.733 -7.241 1.00 93.75 87 GLY A N 1
ATOM 673 C CA . GLY A 1 87 ? 37.144 -2.864 -7.192 1.00 93.75 87 GLY A CA 1
ATOM 674 C C . GLY A 1 87 ? 36.088 -2.798 -6.095 1.00 93.75 87 GLY A C 1
ATOM 675 O O . GLY A 1 87 ? 35.378 -3.780 -5.924 1.00 93.75 87 GLY A O 1
ATOM 676 N N . ARG A 1 88 ? 35.993 -1.704 -5.329 1.00 95.19 88 ARG A N 1
ATOM 677 C CA . ARG A 1 88 ? 35.004 -1.546 -4.254 1.00 95.19 88 ARG A CA 1
ATOM 678 C C . ARG A 1 88 ? 33.703 -0.946 -4.775 1.00 95.19 88 ARG A C 1
ATOM 680 O O . ARG A 1 88 ? 33.705 -0.122 -5.689 1.00 95.19 88 ARG A O 1
ATOM 687 N N . ILE A 1 89 ? 32.617 -1.322 -4.108 1.00 93.75 89 ILE A N 1
ATOM 688 C CA . ILE A 1 89 ? 31.354 -0.590 -4.133 1.00 93.75 89 ILE A CA 1
ATOM 689 C C . ILE A 1 89 ? 31.399 0.447 -3.006 1.00 93.75 89 ILE A C 1
ATOM 691 O O . ILE A 1 89 ? 31.825 0.136 -1.889 1.00 93.75 89 ILE A O 1
ATOM 695 N N . LEU A 1 90 ? 31.009 1.677 -3.311 1.00 93.75 90 LEU A N 1
ATOM 696 C CA . LEU A 1 90 ? 30.992 2.825 -2.417 1.00 93.75 90 LEU A CA 1
ATOM 697 C C . LEU A 1 90 ? 29.552 3.307 -2.240 1.00 93.75 90 LEU A C 1
ATOM 699 O O . LEU A 1 90 ? 28.776 3.245 -3.191 1.00 93.75 90 LEU A O 1
ATOM 703 N N . LEU A 1 91 ? 29.228 3.807 -1.052 1.00 90.62 91 LEU A N 1
ATOM 704 C CA . LEU A 1 91 ? 27.959 4.474 -0.758 1.00 90.62 91 LEU A CA 1
ATOM 705 C C . LEU A 1 91 ? 28.242 5.918 -0.378 1.00 90.62 91 LEU A C 1
ATOM 707 O O . LEU A 1 91 ? 29.024 6.174 0.538 1.00 90.62 91 LEU A O 1
ATOM 711 N N . GLN A 1 92 ? 27.632 6.849 -1.092 1.00 89.75 92 GLN A N 1
ATOM 712 C CA . GLN A 1 92 ? 27.759 8.275 -0.838 1.00 89.75 92 GLN A CA 1
ATOM 713 C C . GLN A 1 92 ? 26.924 8.647 0.392 1.00 89.75 92 GLN A C 1
ATOM 715 O O . GLN A 1 92 ? 25.703 8.564 0.360 1.00 89.75 92 GLN A O 1
ATOM 720 N N . VAL A 1 93 ? 27.575 9.003 1.503 1.00 85.50 93 VAL A N 1
ATOM 721 C CA . VAL A 1 93 ? 26.888 9.130 2.810 1.00 85.50 93 VAL A CA 1
ATOM 722 C C . VAL A 1 93 ? 26.398 10.540 3.141 1.00 85.50 93 VAL A C 1
ATOM 724 O O . VAL A 1 93 ? 25.745 10.722 4.162 1.00 85.50 93 VAL A O 1
ATOM 727 N N . GLU A 1 94 ? 26.731 11.534 2.319 1.00 82.69 94 GLU A N 1
ATOM 728 C CA . GLU A 1 94 ? 26.404 12.950 2.560 1.00 82.69 94 GLU A CA 1
ATOM 729 C C . GLU A 1 94 ? 25.263 13.466 1.658 1.00 82.69 94 GLU A C 1
ATOM 731 O O . GLU A 1 94 ? 24.864 14.621 1.789 1.00 82.69 94 GLU A O 1
ATOM 736 N N . GLN A 1 95 ? 24.719 12.611 0.779 1.00 73.94 95 GLN A N 1
ATOM 737 C CA . GLN A 1 95 ? 23.572 12.899 -0.098 1.00 73.94 95 GLN A CA 1
ATOM 738 C C . GLN A 1 95 ? 22.515 11.781 -0.030 1.00 73.94 95 GLN A C 1
ATOM 740 O O . GLN A 1 95 ? 22.185 11.322 1.062 1.00 73.94 95 GLN A O 1
ATOM 745 N N . HIS A 1 96 ? 21.974 11.331 -1.167 1.00 67.12 96 HIS A N 1
ATOM 746 C CA . HIS A 1 96 ? 20.834 10.414 -1.244 1.00 67.12 96 HIS A CA 1
ATOM 747 C C . HIS A 1 96 ? 21.217 8.933 -1.068 1.00 67.12 96 HIS A C 1
ATOM 749 O O . HIS A 1 96 ? 20.415 8.042 -1.344 1.00 67.12 96 HIS A O 1
ATOM 755 N N . GLY A 1 97 ? 22.430 8.632 -0.592 1.00 72.00 97 GLY A N 1
ATOM 756 C CA . GLY A 1 97 ? 22.876 7.252 -0.394 1.00 72.00 97 GLY A CA 1
ATOM 757 C C . GLY A 1 97 ? 23.294 6.556 -1.688 1.00 72.00 97 GLY A C 1
ATOM 758 O O . GLY A 1 97 ? 23.259 5.325 -1.754 1.00 72.00 97 GLY A O 1
ATOM 759 N N . GLU A 1 98 ? 23.674 7.311 -2.721 1.00 85.50 98 GLU A N 1
ATOM 760 C CA . GLU A 1 98 ? 23.954 6.769 -4.043 1.00 85.50 98 GLU A CA 1
ATOM 761 C C . GLU A 1 98 ? 25.113 5.767 -4.037 1.00 85.50 98 GLU A C 1
ATOM 763 O O . GLU A 1 98 ? 26.155 5.959 -3.398 1.00 85.50 98 GLU A O 1
ATOM 768 N N . ALA A 1 99 ? 24.955 4.699 -4.817 1.00 88.75 99 ALA A N 1
ATOM 769 C CA . ALA A 1 99 ? 25.965 3.665 -4.960 1.00 88.75 99 ALA A CA 1
ATOM 770 C C . ALA A 1 99 ? 26.882 3.901 -6.170 1.00 88.75 99 ALA A C 1
ATOM 772 O O . ALA A 1 99 ? 26.445 4.245 -7.274 1.00 88.75 99 ALA A O 1
ATOM 773 N N . TRP A 1 100 ? 28.175 3.641 -5.975 1.00 92.69 100 TRP A N 1
ATOM 774 C CA . TRP A 1 100 ? 29.217 3.808 -6.987 1.00 92.69 100 TRP A CA 1
ATOM 775 C C . TRP A 1 100 ? 30.151 2.598 -7.025 1.00 92.69 100 TRP A C 1
ATOM 777 O O . TRP A 1 100 ? 30.558 2.087 -5.988 1.00 92.69 100 TRP A O 1
ATOM 787 N N . TYR A 1 101 ? 30.573 2.173 -8.213 1.00 93.69 101 TYR A N 1
ATOM 788 C CA . TYR A 1 101 ? 31.571 1.114 -8.393 1.00 93.69 101 TYR A CA 1
ATOM 789 C C . TYR A 1 101 ? 32.888 1.687 -8.903 1.00 93.69 101 TYR A C 1
ATOM 791 O O . TYR A 1 101 ? 32.916 2.335 -9.949 1.00 93.69 101 TYR A O 1
ATOM 799 N N . VAL A 1 102 ? 33.997 1.415 -8.217 1.00 95.38 102 VAL A N 1
ATOM 800 C CA . VAL A 1 102 ? 35.336 1.764 -8.712 1.00 95.38 102 VAL A CA 1
ATOM 801 C C . VAL A 1 102 ? 35.885 0.586 -9.504 1.00 95.38 102 VAL A C 1
ATOM 803 O O . VAL A 1 102 ? 36.283 -0.425 -8.931 1.00 95.38 102 VAL A O 1
ATOM 806 N N . SER A 1 103 ? 35.934 0.701 -10.828 1.00 93.94 103 SER A N 1
ATOM 807 C CA . SER A 1 103 ? 36.386 -0.404 -11.676 1.00 93.94 103 SER A CA 1
ATOM 808 C C . SER A 1 103 ? 37.869 -0.700 -11.442 1.00 93.94 103 SER A C 1
ATOM 810 O O . SER A 1 103 ? 38.693 0.202 -11.574 1.00 93.94 103 SER A O 1
ATOM 812 N N . PRO A 1 104 ? 38.272 -1.953 -11.177 1.00 94.00 104 PRO A N 1
ATOM 813 C CA . PRO A 1 104 ? 39.677 -2.291 -10.982 1.00 94.00 104 PRO A CA 1
ATOM 814 C C . PRO A 1 104 ? 40.478 -2.273 -12.293 1.00 94.00 104 PRO A C 1
ATOM 816 O O . PRO A 1 104 ? 41.697 -2.405 -12.268 1.00 94.00 104 PRO A O 1
ATOM 819 N N . VAL A 1 105 ? 39.805 -2.119 -13.442 1.00 92.25 105 VAL A N 1
ATOM 820 C CA . VAL A 1 105 ? 40.438 -2.078 -14.769 1.00 92.25 105 VAL A CA 1
ATOM 821 C C . VAL A 1 105 ? 41.013 -0.696 -15.069 1.00 92.25 105 VAL A C 1
ATOM 823 O O . VAL A 1 105 ? 42.108 -0.594 -15.611 1.00 92.25 105 VAL A O 1
ATOM 826 N N . ASN A 1 106 ? 40.282 0.367 -14.729 1.00 92.50 106 ASN A N 1
ATOM 827 C CA . ASN A 1 106 ? 40.681 1.747 -15.027 1.00 92.50 106 ASN A CA 1
ATOM 828 C C . ASN A 1 106 ? 40.710 2.661 -13.795 1.00 92.50 106 ASN A C 1
ATOM 830 O O . ASN A 1 106 ? 41.076 3.825 -13.916 1.00 92.50 106 ASN A O 1
ATOM 834 N N . GLN A 1 107 ? 40.337 2.139 -12.624 1.00 93.19 107 GLN A N 1
ATOM 835 C CA . GLN A 1 107 ? 40.260 2.845 -11.346 1.00 93.19 107 GLN A CA 1
ATOM 836 C C . GLN A 1 107 ? 39.358 4.087 -11.358 1.00 93.19 107 GLN A C 1
ATOM 838 O O . GLN A 1 107 ? 39.509 4.974 -10.518 1.00 93.19 107 GLN A O 1
ATOM 843 N N . LYS A 1 108 ? 38.413 4.150 -12.298 1.00 93.81 108 LYS A N 1
ATOM 844 C CA . LYS A 1 108 ? 37.397 5.199 -12.364 1.00 93.81 108 LYS A CA 1
ATOM 845 C C . LYS A 1 108 ? 36.107 4.727 -11.711 1.00 93.81 108 LYS A C 1
ATOM 847 O O . LYS A 1 108 ? 35.829 3.524 -11.674 1.00 93.81 108 LYS A O 1
ATOM 852 N N . ARG A 1 109 ? 35.316 5.676 -11.210 1.00 94.19 109 ARG A N 1
ATOM 853 C CA . ARG A 1 109 ? 34.006 5.381 -10.625 1.00 94.19 109 ARG A CA 1
ATOM 854 C C . ARG A 1 109 ? 32.913 5.347 -11.691 1.00 94.19 109 ARG A C 1
ATOM 856 O O . ARG A 1 109 ? 32.910 6.138 -12.638 1.00 94.19 109 ARG A O 1
ATOM 863 N N . TYR A 1 110 ? 31.967 4.449 -11.488 1.00 92.94 110 TYR A N 1
ATOM 864 C CA . TYR A 1 110 ? 30.770 4.275 -12.288 1.00 92.94 110 TYR A CA 1
ATOM 865 C C . TYR A 1 110 ? 29.561 4.410 -11.382 1.00 92.94 110 TYR A C 1
ATOM 867 O O . TYR A 1 110 ? 29.543 3.840 -10.292 1.00 92.94 110 TYR A O 1
ATOM 875 N N . TYR A 1 111 ? 28.574 5.172 -11.837 1.00 88.62 111 TYR A N 1
ATOM 876 C CA . TYR A 1 111 ? 27.310 5.277 -11.133 1.00 88.62 111 TYR A CA 1
ATOM 877 C C . TYR A 1 111 ? 26.584 3.936 -11.199 1.00 88.62 111 TYR A C 1
ATOM 879 O O . TYR A 1 111 ? 26.511 3.322 -12.264 1.00 88.62 111 TYR A O 1
ATOM 887 N N . MET A 1 112 ? 26.090 3.476 -10.057 1.00 85.56 112 MET A N 1
ATOM 888 C CA . MET A 1 112 ? 25.247 2.288 -9.952 1.00 85.56 112 MET A CA 1
ATOM 889 C C . MET A 1 112 ? 24.076 2.531 -8.992 1.00 85.56 112 MET A C 1
ATOM 891 O O . MET A 1 112 ? 23.495 1.578 -8.506 1.00 85.56 112 MET A O 1
ATOM 895 N N . GLY A 1 113 ? 23.725 3.792 -8.713 1.00 74.25 113 GLY A N 1
ATOM 896 C CA . GLY A 1 113 ? 22.762 4.153 -7.670 1.00 74.25 113 GLY A CA 1
ATOM 897 C C . GLY A 1 113 ? 21.357 3.585 -7.869 1.00 74.25 113 GLY A C 1
ATOM 898 O O . GLY A 1 113 ? 20.683 3.330 -6.877 1.00 74.25 113 GLY A O 1
ATOM 899 N N . ARG A 1 114 ? 20.943 3.312 -9.116 1.00 72.00 114 ARG A N 1
ATOM 900 C CA . ARG A 1 114 ? 19.659 2.661 -9.423 1.00 72.00 114 ARG A CA 1
ATOM 901 C C . ARG A 1 114 ? 19.855 1.233 -9.938 1.00 72.00 114 ARG A C 1
ATOM 903 O O . ARG A 1 114 ? 20.882 0.943 -10.568 1.00 72.00 114 ARG A O 1
ATOM 910 N N . PRO A 1 115 ? 18.854 0.346 -9.781 1.00 68.38 115 PRO A N 1
ATOM 911 C CA . PRO A 1 115 ? 18.914 -1.021 -10.304 1.00 68.38 115 PRO A CA 1
ATOM 912 C C . PRO A 1 115 ? 19.252 -1.084 -11.806 1.00 68.38 115 PRO A C 1
ATOM 914 O O . PRO A 1 115 ? 20.067 -1.908 -12.228 1.00 68.38 115 PRO A O 1
ATOM 917 N N . ALA A 1 116 ? 18.699 -0.168 -12.611 1.00 67.25 116 ALA A N 1
ATOM 918 C CA . ALA A 1 116 ? 18.992 -0.072 -14.042 1.00 67.25 116 ALA A CA 1
ATOM 919 C C . ALA A 1 116 ? 20.459 0.300 -14.338 1.00 67.25 116 ALA A C 1
ATOM 921 O O . ALA A 1 116 ? 21.065 -0.279 -15.243 1.00 67.25 116 ALA A O 1
ATOM 922 N N . ASP A 1 117 ? 21.056 1.217 -13.567 1.00 76.88 117 ASP A N 1
ATOM 923 C CA . ASP A 1 117 ? 22.460 1.619 -13.737 1.00 76.88 117 ASP A CA 1
ATOM 924 C C . ASP A 1 117 ? 23.397 0.465 -13.372 1.00 76.88 117 ASP A C 1
ATOM 926 O O . ASP A 1 117 ? 24.326 0.150 -14.120 1.00 76.88 117 ASP A O 1
ATOM 930 N N . ALA A 1 118 ? 23.110 -0.228 -12.264 1.00 75.94 118 ALA A N 1
ATOM 931 C CA . ALA A 1 118 ? 23.834 -1.430 -11.870 1.00 75.94 118 ALA A CA 1
ATOM 932 C C . ALA A 1 118 ? 23.747 -2.512 -12.961 1.00 75.94 118 ALA A C 1
ATOM 934 O O . ALA A 1 118 ? 24.757 -3.122 -13.313 1.00 75.94 118 ALA A O 1
ATOM 935 N N . PHE A 1 119 ? 22.573 -2.704 -13.567 1.00 72.56 119 PHE A N 1
ATOM 936 C CA . PHE A 1 119 ? 22.389 -3.661 -14.656 1.00 72.56 119 PHE A CA 1
ATOM 937 C C . PHE A 1 119 ? 23.161 -3.304 -15.930 1.00 72.56 119 PHE A C 1
ATOM 939 O O . PHE A 1 119 ? 23.842 -4.157 -16.510 1.00 72.56 119 PHE A O 1
ATOM 946 N N . GLN A 1 120 ? 23.128 -2.038 -16.351 1.00 75.94 120 GLN A N 1
ATOM 947 C CA . GLN A 1 120 ? 23.940 -1.567 -17.477 1.00 75.94 120 GLN A CA 1
ATOM 948 C C . GLN A 1 120 ? 25.437 -1.726 -17.198 1.00 75.94 120 GLN A C 1
ATOM 950 O O . GLN A 1 120 ? 26.196 -2.147 -18.075 1.00 75.94 120 GLN A O 1
ATOM 955 N N . LEU A 1 121 ? 25.863 -1.438 -15.969 1.00 83.62 121 LEU A N 1
ATOM 956 C CA . LEU A 1 121 ? 27.244 -1.593 -15.542 1.00 83.62 121 LEU A CA 1
ATOM 957 C C . LEU A 1 121 ? 27.713 -3.047 -15.650 1.00 83.62 121 LEU A C 1
ATOM 959 O O . LEU A 1 121 ? 28.800 -3.299 -16.174 1.00 83.62 121 LEU A O 1
ATOM 963 N N . MET A 1 122 ? 26.881 -4.000 -15.219 1.00 80.88 122 MET A N 1
ATOM 964 C CA . MET A 1 122 ? 27.173 -5.429 -15.336 1.00 80.88 122 MET A CA 1
ATOM 965 C C . MET A 1 122 ? 27.358 -5.867 -16.785 1.00 80.88 122 MET A C 1
ATOM 967 O O . MET A 1 122 ? 28.321 -6.566 -17.094 1.00 80.88 122 MET A O 1
ATOM 971 N N . ARG A 1 123 ? 26.481 -5.414 -17.688 1.00 77.50 123 ARG A N 1
ATOM 972 C CA . ARG A 1 123 ? 26.586 -5.729 -19.120 1.00 77.50 123 ARG A CA 1
ATOM 973 C C . ARG A 1 123 ? 27.833 -5.134 -19.770 1.00 77.50 123 ARG A C 1
ATOM 975 O O . ARG A 1 123 ? 28.456 -5.791 -20.597 1.00 77.50 123 ARG A O 1
ATOM 982 N N . ASN A 1 124 ? 28.201 -3.912 -19.395 1.00 84.12 124 ASN A N 1
ATOM 983 C CA . ASN A 1 124 ? 29.292 -3.182 -20.042 1.00 84.12 124 ASN A CA 1
ATOM 984 C C . ASN A 1 124 ? 30.679 -3.548 -19.495 1.00 84.12 124 ASN A C 1
ATOM 986 O O . ASN A 1 124 ? 31.657 -3.517 -20.241 1.00 84.12 124 ASN A O 1
ATOM 990 N N . LEU A 1 125 ? 30.787 -3.854 -18.198 1.00 87.06 125 LEU A N 1
ATOM 991 C CA . LEU A 1 125 ? 32.065 -4.134 -17.529 1.00 87.06 125 LEU A CA 1
ATOM 992 C C . LEU A 1 125 ? 32.266 -5.608 -17.158 1.00 87.06 125 LEU A C 1
ATOM 994 O O . LEU A 1 125 ? 33.357 -5.970 -16.703 1.00 87.06 125 LEU A O 1
ATOM 998 N N . GLY A 1 126 ? 31.242 -6.445 -17.336 1.00 87.94 126 GLY A N 1
ATOM 999 C CA . GLY A 1 126 ? 31.280 -7.865 -17.014 1.00 87.94 126 GLY A CA 1
ATOM 1000 C C . GLY A 1 126 ? 32.385 -8.596 -17.771 1.00 87.94 126 GLY A C 1
ATOM 1001 O O . GLY A 1 126 ? 32.421 -8.618 -19.000 1.00 87.94 126 GLY A O 1
ATOM 1002 N N . LEU A 1 127 ? 33.302 -9.219 -17.032 1.00 91.88 127 LEU A N 1
ATOM 1003 C CA . LEU A 1 127 ? 34.286 -10.127 -17.609 1.00 91.88 127 LEU A CA 1
ATOM 1004 C C . LEU A 1 127 ? 33.664 -11.516 -17.764 1.00 91.88 127 LEU A C 1
ATOM 1006 O O . LEU A 1 127 ? 33.289 -12.126 -16.767 1.00 91.88 127 LEU A O 1
ATOM 1010 N N . GLY A 1 128 ? 33.617 -12.037 -18.990 1.00 91.25 128 GLY A N 1
ATOM 1011 C CA . GLY A 1 128 ? 33.175 -13.409 -19.235 1.00 91.25 128 GLY A CA 1
ATOM 1012 C C . GLY A 1 128 ? 33.985 -14.436 -18.431 1.00 91.25 128 GLY A C 1
ATOM 1013 O O . GLY A 1 128 ? 35.218 -14.386 -18.427 1.00 91.25 128 GLY A O 1
ATOM 1014 N N . ILE A 1 129 ? 33.303 -15.365 -17.761 1.00 93.06 129 ILE A N 1
ATOM 1015 C CA . ILE A 1 129 ? 33.909 -16.449 -16.982 1.00 93.06 129 ILE A CA 1
ATOM 1016 C C . ILE A 1 129 ? 33.199 -17.784 -17.251 1.00 93.06 129 ILE A C 1
ATOM 1018 O O . ILE A 1 129 ? 31.976 -17.820 -17.385 1.00 93.06 129 ILE A O 1
ATOM 1022 N N . SER A 1 130 ? 33.973 -18.871 -17.337 1.00 91.31 130 SER A N 1
ATOM 1023 C CA . SER A 1 130 ? 33.452 -20.241 -17.460 1.00 91.31 130 SER A CA 1
ATOM 1024 C C . SER A 1 130 ? 32.971 -20.792 -16.117 1.00 91.31 130 SER A C 1
ATOM 1026 O O . SER A 1 130 ? 33.440 -20.367 -15.057 1.00 91.31 130 SER A O 1
ATOM 1028 N N . ASP A 1 131 ? 32.103 -21.799 -16.148 1.00 86.88 131 ASP A N 1
ATOM 1029 C CA . ASP A 1 131 ? 31.535 -22.435 -14.956 1.00 86.88 131 ASP A CA 1
ATOM 1030 C C . ASP A 1 131 ? 32.606 -23.094 -14.079 1.00 86.88 131 ASP A C 1
ATOM 1032 O O . ASP A 1 131 ? 32.507 -23.117 -12.851 1.00 86.88 131 ASP A O 1
ATOM 1036 N N . GLU A 1 132 ? 33.643 -23.660 -14.699 1.00 90.25 132 GLU A N 1
ATOM 1037 C CA . GLU A 1 132 ? 34.794 -24.241 -13.998 1.00 90.25 132 GLU A CA 1
ATOM 1038 C C . GLU A 1 132 ? 35.571 -23.179 -13.211 1.00 90.25 132 GLU A C 1
ATOM 1040 O O . GLU A 1 132 ? 35.816 -23.332 -12.014 1.00 90.25 132 GLU A O 1
ATOM 1045 N N . ASN A 1 133 ? 35.904 -22.068 -13.867 1.00 90.12 133 ASN A N 1
ATOM 1046 C CA . ASN A 1 133 ? 36.652 -20.976 -13.257 1.00 90.12 133 ASN A CA 1
ATOM 1047 C C . ASN A 1 133 ? 35.831 -20.263 -12.182 1.00 90.12 133 ASN A C 1
ATOM 1049 O O . ASN A 1 133 ? 36.347 -19.944 -11.111 1.00 90.12 133 ASN A O 1
ATOM 1053 N N . LEU A 1 134 ? 34.537 -20.063 -12.436 1.00 89.06 134 LEU A N 1
ATOM 1054 C CA . LEU A 1 134 ? 33.625 -19.475 -11.471 1.00 89.06 134 LEU A CA 1
ATOM 1055 C C . LEU A 1 134 ? 33.557 -20.345 -10.211 1.00 89.06 134 LEU A C 1
ATOM 1057 O O . LEU A 1 134 ? 33.738 -19.809 -9.118 1.00 89.06 134 LEU A O 1
ATOM 1061 N N . ARG A 1 135 ? 33.396 -21.677 -10.337 1.00 90.44 135 ARG A N 1
ATOM 1062 C CA . ARG A 1 135 ? 33.438 -22.655 -9.220 1.00 90.44 135 ARG A CA 1
ATOM 1063 C C . ARG A 1 135 ? 34.720 -22.602 -8.389 1.00 90.44 135 ARG A C 1
ATOM 1065 O O . ARG A 1 135 ? 34.663 -22.922 -7.206 1.00 90.44 135 ARG A O 1
ATOM 1072 N N . GLY A 1 136 ? 35.833 -22.152 -8.964 1.00 89.25 136 GLY A N 1
ATOM 1073 C CA . GLY A 1 136 ? 37.074 -21.888 -8.233 1.00 89.25 136 GLY A CA 1
ATOM 1074 C C . GLY A 1 136 ? 37.009 -20.695 -7.265 1.00 89.25 136 GLY A C 1
ATOM 1075 O O . GLY A 1 136 ? 37.949 -20.491 -6.501 1.00 89.25 136 GLY A O 1
ATOM 1076 N N . ILE A 1 137 ? 35.923 -19.914 -7.276 1.00 90.69 137 ILE A N 1
ATOM 1077 C CA . ILE A 1 137 ? 35.673 -18.785 -6.374 1.00 90.69 137 ILE A CA 1
ATOM 1078 C C . ILE A 1 137 ? 34.539 -19.152 -5.413 1.00 90.69 137 ILE A C 1
ATOM 1080 O O . ILE A 1 137 ? 33.405 -19.393 -5.837 1.00 90.69 137 ILE A O 1
ATOM 1084 N N . SER A 1 138 ? 34.833 -19.144 -4.113 1.00 91.50 138 SER A N 1
ATOM 1085 C CA . SER A 1 138 ? 33.858 -19.437 -3.058 1.00 91.50 138 SER A CA 1
ATOM 1086 C C . SER A 1 138 ? 32.670 -18.476 -3.100 1.00 91.50 138 SER A C 1
ATOM 1088 O O . SER A 1 138 ? 32.847 -17.257 -3.123 1.00 91.50 138 SER A O 1
ATOM 1090 N N . ILE A 1 139 ? 31.455 -19.020 -3.069 1.00 87.75 139 ILE A N 1
ATOM 1091 C CA . ILE A 1 139 ? 30.215 -18.242 -3.002 1.00 87.75 139 ILE A CA 1
ATOM 1092 C C . ILE A 1 139 ? 29.964 -17.725 -1.576 1.00 87.75 139 ILE A C 1
ATOM 1094 O O . ILE A 1 139 ? 30.288 -18.393 -0.588 1.00 87.75 139 ILE A O 1
ATOM 1098 N N . HIS A 1 140 ? 29.420 -16.516 -1.451 1.00 81.38 140 HIS A N 1
ATOM 1099 C CA . HIS A 1 140 ? 28.907 -16.014 -0.178 1.00 81.38 140 HIS A CA 1
ATOM 1100 C C . HIS A 1 140 ? 27.598 -16.735 0.196 1.00 81.38 140 HIS A C 1
ATOM 1102 O O . HIS A 1 140 ? 26.756 -16.944 -0.668 1.00 81.38 140 HIS A O 1
ATOM 1108 N N . GLN A 1 141 ? 27.428 -17.130 1.465 1.00 56.19 141 GLN A N 1
ATOM 1109 C CA . GLN A 1 141 ? 26.323 -17.999 1.919 1.00 56.19 141 GLN A CA 1
ATOM 1110 C C . GLN A 1 141 ? 24.929 -17.380 1.683 1.00 56.19 141 GLN A C 1
ATOM 1112 O O . GLN A 1 141 ? 23.995 -18.106 1.376 1.00 56.19 141 GLN A O 1
ATOM 1117 N N . ASP A 1 142 ? 24.813 -16.048 1.685 1.00 54.66 142 ASP A N 1
ATOM 1118 C CA . ASP A 1 142 ? 23.552 -15.345 1.370 1.00 54.66 142 ASP A CA 1
ATOM 1119 C C . ASP A 1 142 ? 23.313 -15.130 -0.139 1.00 54.66 142 ASP A C 1
ATOM 1121 O O . ASP A 1 142 ? 22.366 -14.462 -0.537 1.00 54.66 142 ASP A O 1
ATOM 1125 N N . SER A 1 143 ? 24.196 -15.630 -1.010 1.00 47.12 143 SER A N 1
ATOM 1126 C CA . SER A 1 143 ? 24.064 -15.512 -2.472 1.00 47.12 143 SER A CA 1
ATOM 1127 C C . SER A 1 143 ? 23.439 -16.743 -3.132 1.00 47.12 143 SER A C 1
ATOM 1129 O O . SER A 1 143 ? 23.304 -16.760 -4.352 1.00 47.12 143 SER A O 1
ATOM 1131 N N . THR A 1 144 ? 23.089 -17.777 -2.359 1.00 35.75 144 THR A N 1
ATOM 1132 C CA . THR A 1 144 ? 22.435 -19.002 -2.854 1.00 35.75 144 THR A CA 1
ATOM 1133 C C . THR A 1 144 ? 20.909 -18.965 -2.781 1.00 35.75 144 THR A C 1
ATOM 1135 O O . THR A 1 144 ? 20.272 -19.913 -3.226 1.00 35.75 144 THR A O 1
ATOM 1138 N N . THR A 1 145 ? 20.302 -17.896 -2.263 1.00 33.72 145 THR A N 1
ATOM 1139 C CA . THR A 1 145 ? 18.842 -17.760 -2.203 1.00 33.72 145 THR A CA 1
ATOM 1140 C C . THR A 1 145 ? 18.312 -17.017 -3.429 1.00 33.72 145 THR A C 1
ATOM 1142 O O . THR A 1 145 ? 18.076 -15.809 -3.433 1.00 33.72 145 THR A O 1
ATOM 1145 N N . ALA A 1 146 ? 18.078 -17.774 -4.500 1.00 29.73 146 ALA A N 1
ATOM 1146 C CA . ALA A 1 146 ? 16.925 -17.469 -5.338 1.00 29.73 146 ALA A CA 1
ATOM 1147 C C . ALA A 1 146 ? 15.666 -17.632 -4.456 1.00 29.73 146 ALA A C 1
ATOM 1149 O O . ALA A 1 146 ? 15.598 -18.609 -3.707 1.00 29.73 146 ALA A O 1
ATOM 1150 N N . PRO A 1 147 ? 14.689 -16.707 -4.469 1.00 32.28 147 PRO A N 1
ATOM 1151 C CA . PRO A 1 147 ? 13.408 -16.971 -3.834 1.00 32.28 147 PRO A CA 1
ATOM 1152 C C . PRO A 1 147 ? 12.721 -18.072 -4.646 1.00 32.28 147 PRO A C 1
ATOM 1154 O O . PRO A 1 147 ? 12.371 -17.871 -5.807 1.00 32.28 147 PRO A O 1
ATOM 1157 N N . GLY A 1 148 ? 12.612 -19.256 -4.051 1.00 33.53 148 GLY A N 1
ATOM 1158 C CA . GLY A 1 148 ? 11.959 -20.414 -4.650 1.00 33.53 148 GLY A CA 1
ATOM 1159 C C . GLY A 1 148 ? 12.716 -21.704 -4.371 1.00 33.53 148 GLY A C 1
ATOM 1160 O O . GLY A 1 148 ? 13.546 -22.099 -5.183 1.00 33.53 148 GLY A O 1
ATOM 1161 N N . LEU A 1 149 ? 12.420 -22.313 -3.216 1.00 28.11 149 LEU A N 1
ATOM 1162 C CA . LEU A 1 149 ? 12.362 -23.758 -2.921 1.00 28.11 149 LEU A CA 1
ATOM 1163 C C . LEU A 1 149 ? 12.653 -23.992 -1.432 1.00 28.11 149 LEU A C 1
ATOM 1165 O O . LEU A 1 149 ? 13.746 -24.412 -1.064 1.00 28.11 149 LEU A O 1
ATOM 1169 N N . ASP A 1 150 ? 11.645 -23.773 -0.587 1.00 28.08 150 ASP A N 1
ATOM 1170 C CA . ASP A 1 150 ? 11.568 -24.472 0.696 1.00 28.08 150 ASP A CA 1
ATOM 1171 C C . ASP A 1 150 ? 10.607 -25.650 0.530 1.00 28.08 150 ASP A C 1
ATOM 1173 O O . ASP A 1 150 ? 9.387 -25.530 0.622 1.00 28.08 150 ASP A O 1
ATOM 1177 N N . THR A 1 151 ? 11.176 -26.822 0.264 1.00 29.84 151 THR A N 1
ATOM 1178 C CA . THR A 1 151 ? 10.471 -28.095 0.380 1.00 29.84 151 THR A CA 1
ATOM 1179 C C . THR A 1 151 ? 10.348 -28.462 1.857 1.00 29.84 151 THR A C 1
ATOM 1181 O O . THR A 1 151 ? 11.296 -28.998 2.434 1.00 29.84 151 THR A O 1
ATOM 1184 N N . VAL A 1 152 ? 9.181 -28.252 2.469 1.00 27.66 152 VAL A N 1
ATOM 1185 C CA . VAL A 1 152 ? 8.775 -29.006 3.667 1.00 27.66 152 VAL A CA 1
ATOM 1186 C C . VAL A 1 152 ? 7.300 -29.368 3.552 1.00 27.66 152 VAL A C 1
ATOM 1188 O O . VAL A 1 152 ? 6.420 -28.514 3.587 1.00 27.66 152 VAL A O 1
ATOM 1191 N N . GLY A 1 153 ? 7.039 -30.667 3.416 1.00 28.48 153 GLY A N 1
ATOM 1192 C CA . GLY A 1 153 ? 5.691 -31.212 3.406 1.00 28.48 153 GLY A CA 1
ATOM 1193 C C . GLY A 1 153 ? 4.985 -31.017 4.746 1.00 28.48 153 GLY A C 1
ATOM 1194 O O . GLY A 1 153 ? 5.517 -31.374 5.795 1.00 28.48 153 GLY A O 1
ATOM 1195 N N . SER A 1 154 ? 3.754 -30.519 4.693 1.00 28.52 154 SER A N 1
ATOM 1196 C CA . SER A 1 154 ? 2.744 -30.749 5.722 1.00 28.52 154 SER A CA 1
ATOM 1197 C C . SER A 1 154 ? 1.357 -30.481 5.144 1.00 28.52 154 SER A C 1
ATOM 1199 O O . SER A 1 154 ? 1.063 -29.409 4.630 1.00 28.52 154 SER A O 1
ATOM 1201 N N . THR A 1 155 ? 0.510 -31.498 5.209 1.00 28.17 155 THR A N 1
ATOM 1202 C CA . THR A 1 155 ? -0.898 -31.489 4.818 1.00 28.17 155 THR A CA 1
ATOM 1203 C C . THR A 1 155 ? -1.735 -30.673 5.812 1.00 28.17 155 THR A C 1
ATOM 1205 O O . THR A 1 155 ? -1.840 -31.064 6.974 1.00 28.17 155 THR A O 1
ATOM 1208 N N . GLY A 1 156 ? -2.373 -29.589 5.360 1.00 25.80 156 GLY A N 1
ATOM 1209 C CA . GLY A 1 156 ? -3.317 -28.778 6.143 1.00 25.80 156 GLY A CA 1
ATOM 1210 C C . GLY A 1 156 ? -3.853 -27.597 5.324 1.00 25.80 156 GLY A C 1
ATOM 1211 O O . GLY A 1 156 ? -3.160 -27.094 4.456 1.00 25.80 156 GLY A O 1
ATOM 1212 N N . SER A 1 157 ? -5.114 -27.225 5.517 1.00 28.67 157 SER A N 1
ATOM 1213 C CA . SER A 1 157 ? -5.982 -26.536 4.550 1.00 28.67 157 SER A CA 1
ATOM 1214 C C . SER A 1 157 ? -5.805 -25.016 4.389 1.00 28.67 157 SER A C 1
ATOM 1216 O O . SER A 1 157 ? -5.809 -24.316 5.392 1.00 28.67 157 SER A O 1
ATOM 1218 N N . GLY A 1 158 ? -5.891 -24.541 3.135 1.00 36.47 158 GLY A N 1
ATOM 1219 C CA . GLY A 1 158 ? -6.489 -23.253 2.731 1.00 36.47 158 GLY A CA 1
ATOM 1220 C C . GLY A 1 158 ? -5.648 -21.991 2.961 1.00 36.47 158 GLY A C 1
ATOM 1221 O O . GLY A 1 158 ? -5.434 -21.612 4.101 1.00 36.47 158 GLY A O 1
ATOM 1222 N N . TYR A 1 159 ? -5.298 -21.311 1.860 1.00 39.09 159 TYR A N 1
ATOM 1223 C CA . TYR A 1 159 ? -4.468 -20.093 1.745 1.00 39.09 159 TYR A CA 1
ATOM 1224 C C . TYR A 1 159 ? -2.955 -20.345 1.875 1.00 39.09 159 TYR A C 1
ATOM 1226 O O . TYR A 1 159 ? -2.343 -20.188 2.926 1.00 39.09 159 TYR A O 1
ATOM 1234 N N . GLY A 1 160 ? -2.355 -20.784 0.763 1.00 31.33 160 GLY A N 1
ATOM 1235 C CA . GLY A 1 160 ? -0.920 -21.030 0.633 1.00 31.33 160 GLY A CA 1
ATOM 1236 C C . GLY A 1 160 ? -0.136 -19.733 0.460 1.00 31.33 160 GLY A C 1
ATOM 1237 O O . GLY A 1 160 ? -0.027 -19.227 -0.646 1.00 31.33 160 GLY A O 1
ATOM 1238 N N . HIS A 1 161 ? 0.373 -19.226 1.578 1.00 39.28 161 HIS A N 1
ATOM 1239 C CA . HIS A 1 161 ? 1.756 -18.791 1.769 1.00 39.28 161 HIS A CA 1
ATOM 1240 C C . HIS A 1 161 ? 2.048 -19.015 3.260 1.00 39.28 161 HIS A C 1
ATOM 1242 O O . HIS A 1 161 ? 1.306 -18.533 4.115 1.00 39.28 161 HIS A O 1
ATOM 1248 N N . ASN A 1 162 ? 3.076 -19.801 3.592 1.00 36.34 162 ASN A N 1
ATOM 1249 C CA . ASN A 1 162 ? 3.479 -20.054 4.980 1.00 36.34 162 ASN A CA 1
ATOM 1250 C C . ASN A 1 162 ? 3.846 -18.723 5.660 1.00 36.34 162 ASN A C 1
ATOM 1252 O O . ASN A 1 162 ? 4.956 -18.221 5.511 1.00 36.34 162 ASN A O 1
ATOM 1256 N N . ASN A 1 163 ? 2.889 -18.146 6.387 1.00 44.69 163 ASN A N 1
ATOM 1257 C CA . ASN A 1 163 ? 2.971 -16.818 6.979 1.00 44.69 163 ASN A CA 1
ATOM 1258 C C . ASN A 1 163 ? 3.782 -16.829 8.286 1.00 44.69 163 ASN A C 1
ATOM 1260 O O . ASN A 1 163 ? 3.256 -16.610 9.372 1.00 44.69 163 ASN A O 1
ATOM 1264 N N . THR A 1 164 ? 5.084 -17.092 8.190 1.00 49.97 164 THR A N 1
ATOM 1265 C CA . THR A 1 164 ? 6.043 -16.824 9.276 1.00 49.97 164 THR A CA 1
ATOM 1266 C C . THR A 1 164 ? 6.400 -15.335 9.390 1.00 49.97 164 THR A C 1
ATOM 1268 O O . THR A 1 164 ? 7.188 -14.967 10.260 1.00 49.97 164 THR A O 1
ATOM 1271 N N . ALA A 1 165 ? 5.831 -14.474 8.534 1.00 64.81 165 ALA A N 1
ATOM 1272 C CA . ALA A 1 165 ? 6.108 -13.040 8.478 1.00 64.81 165 ALA A CA 1
ATOM 1273 C C . ALA A 1 165 ? 5.163 -12.189 9.347 1.00 64.81 165 ALA A C 1
ATOM 1275 O O . ALA A 1 165 ? 5.580 -11.142 9.842 1.00 64.81 165 ALA A O 1
ATOM 1276 N N . CYS A 1 166 ? 3.925 -12.638 9.579 1.00 80.81 166 CYS A N 1
ATOM 1277 C CA . CYS A 1 166 ? 2.991 -11.973 10.485 1.00 80.81 166 CYS A CA 1
ATOM 1278 C C . CYS A 1 166 ? 3.244 -12.357 11.938 1.00 80.81 166 CYS A C 1
ATOM 1280 O O . CYS A 1 166 ? 2.688 -13.321 12.461 1.00 80.81 166 CYS A O 1
ATOM 1282 N N . ILE A 1 167 ? 4.123 -11.588 12.574 1.00 82.88 167 ILE A N 1
ATOM 1283 C CA . ILE A 1 167 ? 4.486 -11.745 13.980 1.00 82.88 167 ILE A CA 1
ATOM 1284 C C . ILE A 1 167 ? 3.428 -11.056 14.840 1.00 82.88 167 ILE A C 1
ATOM 1286 O O . ILE A 1 167 ? 3.154 -9.879 14.637 1.00 82.88 167 ILE A O 1
ATOM 1290 N N . GLU A 1 168 ? 2.877 -11.774 15.819 1.00 87.94 168 GLU A N 1
ATOM 1291 C CA . GLU A 1 168 ? 1.968 -11.192 16.811 1.00 87.94 168 GLU A CA 1
ATOM 1292 C C . GLU A 1 168 ? 2.602 -9.982 17.511 1.00 87.94 168 GLU A C 1
ATOM 1294 O O . GLU A 1 168 ? 3.791 -9.986 17.854 1.00 87.94 168 GLU A O 1
ATOM 1299 N N . LEU A 1 169 ? 1.789 -8.961 17.795 1.00 87.62 169 LEU A N 1
ATOM 1300 C CA . LEU A 1 169 ? 2.253 -7.823 18.581 1.00 87.62 169 LEU A CA 1
ATOM 1301 C C . LEU A 1 169 ? 2.772 -8.274 19.956 1.00 87.62 169 LEU A C 1
ATOM 1303 O O . LEU A 1 169 ? 2.141 -9.124 20.597 1.00 87.62 169 LEU A O 1
ATOM 1307 N N . PRO A 1 170 ? 3.851 -7.648 20.473 1.00 88.31 170 PRO A N 1
ATOM 1308 C CA . PRO A 1 170 ? 4.366 -7.940 21.804 1.00 88.31 170 PRO A CA 1
ATOM 1309 C C . PRO A 1 170 ? 3.276 -7.878 22.875 1.00 88.31 170 PRO A C 1
ATOM 1311 O O . PRO A 1 170 ? 2.310 -7.117 22.762 1.00 88.31 170 PRO A O 1
ATOM 1314 N N . THR A 1 171 ? 3.441 -8.648 23.952 1.00 89.44 171 THR A N 1
ATOM 1315 C CA . THR A 1 171 ? 2.542 -8.582 25.110 1.00 89.44 171 THR A CA 1
ATOM 1316 C C . THR A 1 171 ? 2.404 -7.139 25.589 1.00 89.44 171 THR A C 1
ATOM 1318 O O . THR A 1 171 ? 3.406 -6.444 25.765 1.00 89.44 171 THR A O 1
ATOM 1321 N N . ALA A 1 172 ? 1.166 -6.695 25.815 1.00 89.88 172 ALA A N 1
ATOM 1322 C CA . ALA A 1 172 ? 0.898 -5.356 26.324 1.00 89.88 172 ALA A CA 1
ATOM 1323 C C . ALA A 1 172 ? 1.619 -5.123 27.664 1.00 89.88 172 ALA A C 1
ATOM 1325 O O . ALA A 1 172 ? 1.644 -5.994 28.536 1.00 89.88 172 ALA A O 1
ATOM 1326 N N . THR A 1 173 ? 2.192 -3.933 27.830 1.00 89.44 173 THR A N 1
ATOM 1327 C CA . THR A 1 173 ? 2.865 -3.499 29.061 1.00 89.44 173 THR A CA 1
ATOM 1328 C C . THR A 1 173 ? 2.419 -2.079 29.416 1.00 89.44 173 THR A C 1
ATOM 1330 O O . THR A 1 173 ? 1.824 -1.396 28.587 1.00 89.44 173 THR A O 1
ATOM 1333 N N . GLY A 1 174 ? 2.694 -1.626 30.642 1.00 93.81 174 GLY A N 1
ATOM 1334 C CA . GLY A 1 174 ? 2.330 -0.276 31.085 1.00 93.81 174 GLY A CA 1
ATOM 1335 C C . GLY A 1 174 ? 0.891 -0.170 31.595 1.00 93.81 174 GLY A C 1
ATOM 1336 O O . GLY A 1 174 ? 0.415 -1.076 32.281 1.00 93.81 174 GLY A O 1
ATOM 1337 N N . ASP A 1 175 ? 0.231 0.959 31.314 1.00 98.00 175 ASP A N 1
ATOM 1338 C CA . ASP A 1 175 ? -1.174 1.186 31.674 1.00 98.00 175 ASP A CA 1
ATOM 1339 C C . ASP A 1 175 ? -2.094 0.400 30.730 1.00 98.00 175 ASP A C 1
ATOM 1341 O O . ASP A 1 175 ? -2.014 0.531 29.506 1.00 98.00 175 ASP A O 1
ATOM 1345 N N . ILE A 1 176 ? -2.952 -0.445 31.302 1.00 98.50 176 ILE A N 1
ATOM 1346 C CA . ILE A 1 176 ? -3.822 -1.359 30.559 1.00 98.50 176 ILE A CA 1
ATOM 1347 C C . ILE A 1 176 ? -5.254 -1.203 31.063 1.00 98.50 176 ILE A C 1
ATOM 1349 O O . ILE A 1 176 ? -5.535 -1.398 32.246 1.00 98.50 176 ILE A O 1
ATOM 1353 N N . VAL A 1 177 ? -6.172 -0.921 30.140 1.00 98.69 177 VAL A N 1
ATOM 1354 C CA . VAL A 1 177 ? -7.612 -0.853 30.397 1.00 98.69 177 VAL A CA 1
ATOM 1355 C C . VAL A 1 177 ? -8.303 -1.949 29.600 1.00 98.69 177 VAL A C 1
ATOM 1357 O O . VAL A 1 177 ? -8.277 -1.940 28.373 1.00 98.69 177 VAL A O 1
ATOM 1360 N N . THR A 1 178 ? -8.939 -2.898 30.284 1.00 98.69 178 THR A N 1
ATOM 1361 C CA . THR A 1 178 ? -9.742 -3.935 29.625 1.00 98.69 178 THR A CA 1
ATOM 1362 C C . THR A 1 178 ? -11.199 -3.498 29.508 1.00 98.69 178 THR A C 1
ATOM 1364 O O . THR A 1 178 ? -11.789 -3.060 30.494 1.00 98.69 178 THR A O 1
ATOM 1367 N N . VAL A 1 179 ? -11.798 -3.664 28.327 1.00 98.75 179 VAL A N 1
ATOM 1368 C CA . VAL A 1 179 ? -13.215 -3.363 28.068 1.00 98.75 179 VAL A CA 1
ATOM 1369 C C . VAL A 1 179 ? -13.943 -4.586 27.513 1.00 98.75 179 VAL A C 1
ATOM 1371 O O . VAL A 1 179 ? -13.404 -5.331 26.699 1.00 98.75 179 VAL A O 1
ATOM 1374 N N . SER A 1 180 ? -15.189 -4.795 27.935 1.00 98.69 180 SER A N 1
ATOM 1375 C CA . SER A 1 180 ? -16.028 -5.940 27.533 1.00 98.69 180 SER A CA 1
ATOM 1376 C C . SER A 1 180 ? -17.382 -5.522 26.950 1.00 98.69 180 SER A C 1
ATOM 1378 O O . SER A 1 180 ? -18.165 -6.367 26.525 1.00 98.69 180 SER A O 1
ATOM 1380 N N . THR A 1 181 ? -17.687 -4.223 26.941 1.00 98.62 181 THR A N 1
ATOM 1381 C CA . THR A 1 181 ? -18.952 -3.679 26.432 1.00 98.62 181 THR A CA 1
ATOM 1382 C C . THR A 1 181 ? -18.741 -2.399 25.626 1.00 98.62 181 THR A C 1
ATOM 1384 O O . THR A 1 181 ? -17.776 -1.661 25.837 1.00 98.62 181 THR A O 1
ATOM 1387 N N . THR A 1 182 ? -19.691 -2.067 24.747 1.00 98.56 182 THR A N 1
ATOM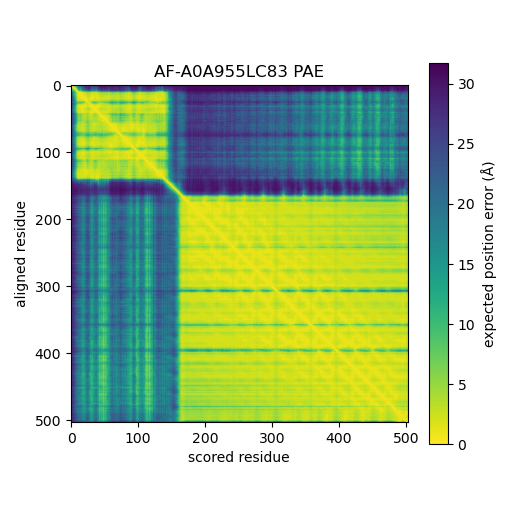 1388 C CA . THR A 1 182 ? -19.706 -0.782 24.025 1.00 98.56 182 THR A CA 1
ATOM 1389 C C . THR A 1 182 ? -19.668 0.420 24.967 1.00 98.56 182 THR A C 1
ATOM 1391 O O . THR A 1 182 ? -19.032 1.421 24.650 1.00 98.56 182 THR A O 1
ATOM 1394 N N . ALA A 1 183 ? -20.339 0.343 26.120 1.00 98.62 183 ALA A N 1
ATOM 1395 C CA . ALA A 1 183 ? -20.365 1.440 27.084 1.00 98.62 183 ALA A CA 1
ATOM 1396 C C . ALA A 1 183 ? -18.976 1.697 27.689 1.00 98.62 183 ALA A C 1
ATOM 1398 O O . ALA A 1 183 ? -18.556 2.847 27.770 1.00 98.62 183 ALA A O 1
ATOM 1399 N N . GLU A 1 184 ? -18.249 0.639 28.053 1.00 98.81 184 GLU A N 1
ATOM 1400 C CA . GLU A 1 184 ? -16.877 0.739 28.564 1.00 98.81 184 GLU A CA 1
ATOM 1401 C C . GLU A 1 184 ? -15.907 1.236 27.489 1.00 98.81 184 GLU A C 1
ATOM 1403 O O . GLU A 1 184 ? -15.113 2.132 27.765 1.00 98.81 184 GLU A O 1
ATOM 1408 N N . LEU A 1 185 ? -16.013 0.724 26.254 1.00 98.81 185 LEU A N 1
ATOM 1409 C CA . LEU A 1 185 ? -15.208 1.197 25.124 1.00 98.81 185 LEU A CA 1
ATOM 1410 C C . LEU A 1 185 ? -15.423 2.699 24.878 1.00 98.81 185 LEU A C 1
ATOM 1412 O O . LEU A 1 185 ? -14.466 3.458 24.758 1.00 98.81 185 LEU A O 1
ATOM 1416 N N . LYS A 1 186 ? -16.679 3.156 24.856 1.00 98.56 186 LYS A N 1
ATOM 1417 C CA . LYS A 1 186 ? -17.001 4.582 24.700 1.00 98.56 186 LYS A CA 1
ATOM 1418 C C . LYS A 1 186 ? -16.503 5.423 25.877 1.00 98.56 186 LYS A C 1
ATOM 1420 O O . LYS A 1 186 ? -16.069 6.551 25.661 1.00 98.56 186 LYS A O 1
ATOM 1425 N N . ALA A 1 187 ? -16.560 4.897 27.101 1.00 98.69 187 ALA A N 1
ATOM 1426 C CA . ALA A 1 187 ? -16.071 5.600 28.282 1.00 98.69 187 ALA A CA 1
ATOM 1427 C C . ALA A 1 187 ? -14.557 5.841 28.203 1.00 98.69 187 ALA A C 1
ATOM 1429 O O . ALA A 1 187 ? -14.131 6.986 28.336 1.00 98.69 187 ALA A O 1
ATOM 1430 N N . ILE A 1 188 ? -13.761 4.808 27.897 1.00 98.81 188 ILE A N 1
ATOM 1431 C CA . ILE A 1 188 ? -12.307 4.979 27.770 1.00 98.81 188 ILE A CA 1
ATOM 1432 C C . ILE A 1 188 ? -11.939 5.867 26.576 1.00 98.81 188 ILE A C 1
ATOM 1434 O O . ILE A 1 188 ? -11.069 6.725 26.700 1.00 98.81 188 ILE A O 1
ATOM 1438 N N . VAL A 1 189 ? -12.650 5.748 25.448 1.00 98.75 189 VAL A N 1
ATOM 1439 C CA . VAL A 1 189 ? -12.453 6.645 24.298 1.00 98.75 189 VAL A CA 1
ATOM 1440 C C . VAL A 1 189 ? -12.744 8.094 24.676 1.00 98.75 189 VAL A C 1
ATOM 1442 O O . VAL A 1 189 ? -11.981 8.965 24.285 1.00 98.75 189 VAL A O 1
ATOM 1445 N N . SER A 1 190 ? -13.767 8.379 25.488 1.00 98.69 190 SER A N 1
ATOM 1446 C CA . SER A 1 190 ? -14.035 9.748 25.950 1.00 98.69 190 SER A CA 1
ATOM 1447 C C . SER A 1 190 ? -12.881 10.338 26.767 1.00 98.69 190 SER A C 1
ATOM 1449 O O . SER A 1 190 ? -12.656 11.546 26.703 1.00 98.69 190 SER A O 1
ATOM 1451 N N . GLU A 1 191 ? -12.163 9.523 27.542 1.00 98.75 191 GLU A N 1
ATOM 1452 C CA . GLU A 1 191 ? -10.965 9.968 28.260 1.00 98.75 191 GLU A CA 1
ATOM 1453 C C . GLU A 1 191 ? -9.802 10.224 27.294 1.00 98.75 191 GLU A C 1
ATOM 1455 O O . GLU A 1 191 ? -9.103 11.229 27.424 1.00 98.75 191 GLU A O 1
ATOM 1460 N N . ILE A 1 192 ? -9.633 9.356 26.292 1.00 98.81 192 ILE A N 1
ATOM 1461 C CA . ILE A 1 192 ? -8.607 9.487 25.248 1.00 98.81 192 ILE A CA 1
ATOM 1462 C C . ILE A 1 192 ? -8.852 10.727 24.383 1.00 98.81 192 ILE A C 1
ATOM 1464 O O . ILE A 1 192 ? -7.929 11.493 24.127 1.00 98.81 192 ILE A O 1
ATOM 1468 N N . THR A 1 193 ? -10.102 10.995 23.999 1.00 98.56 193 THR A N 1
ATOM 1469 C CA . THR A 1 193 ? -10.495 12.244 23.329 1.00 98.56 193 THR A CA 1
ATOM 1470 C C . THR A 1 193 ? -10.171 13.469 24.195 1.00 98.56 193 THR A C 1
ATOM 1472 O O . THR A 1 193 ? -9.859 14.532 23.670 1.00 98.56 193 THR A O 1
ATOM 1475 N N . GLY A 1 194 ? -10.211 13.329 25.525 1.00 98.19 194 GLY A N 1
ATOM 1476 C CA . GLY A 1 194 ? -9.786 14.357 26.479 1.00 98.19 194 GLY A CA 1
ATOM 1477 C C . GLY A 1 194 ? -8.266 14.507 26.638 1.00 98.19 194 GLY A C 1
ATOM 1478 O O . GLY A 1 194 ? -7.838 15.309 27.468 1.00 98.19 194 GLY A O 1
ATOM 1479 N N . GLY A 1 195 ? -7.461 13.753 25.881 1.00 96.88 195 GLY A N 1
ATOM 1480 C CA . GLY A 1 195 ? -5.997 13.790 25.898 1.00 96.88 195 GLY A CA 1
ATOM 1481 C C . GLY A 1 195 ? -5.334 12.677 26.717 1.00 96.88 195 GLY A C 1
ATOM 1482 O O . GLY A 1 195 ? -4.122 12.720 26.926 1.00 96.88 195 GLY A O 1
ATOM 1483 N N . ARG A 1 196 ? -6.082 11.676 27.210 1.00 98.38 196 ARG A N 1
ATOM 1484 C CA . ARG A 1 196 ? -5.468 10.514 27.875 1.00 98.38 196 ARG A CA 1
ATOM 1485 C C . ARG A 1 196 ? -4.703 9.670 26.845 1.00 98.38 196 ARG A C 1
ATOM 1487 O O . ARG A 1 196 ? -5.314 9.074 25.967 1.00 98.38 196 ARG A O 1
ATOM 1494 N N . GLY A 1 197 ? -3.382 9.595 26.990 1.00 98.25 197 GLY A N 1
ATOM 1495 C CA . GLY A 1 197 ? -2.487 8.775 26.165 1.00 98.25 197 GLY A CA 1
ATOM 1496 C C . GLY A 1 197 ? -1.682 7.756 26.978 1.00 98.25 197 GLY A C 1
ATOM 1497 O O . GLY A 1 197 ? -1.912 7.597 28.178 1.00 98.25 197 GLY A O 1
ATOM 1498 N N . ASN A 1 198 ? -0.704 7.110 26.336 1.00 98.38 198 ASN A N 1
ATOM 1499 C CA . ASN A 1 198 ? 0.216 6.129 26.939 1.00 98.38 198 ASN A CA 1
ATOM 1500 C C . ASN A 1 198 ? -0.486 4.925 27.592 1.00 98.38 198 ASN A C 1
ATOM 1502 O O . ASN A 1 198 ? -0.141 4.530 28.710 1.00 98.38 198 ASN A O 1
ATOM 1506 N N . LEU A 1 199 ? -1.475 4.343 26.909 1.00 98.38 199 LEU A N 1
ATOM 1507 C CA . LEU A 1 199 ? -2.195 3.169 27.403 1.00 98.38 199 LEU A CA 1
ATOM 1508 C C . LEU A 1 199 ? -2.480 2.138 26.313 1.00 98.38 199 LEU A C 1
ATOM 1510 O O . LEU A 1 199 ? -2.553 2.446 25.124 1.00 98.38 199 LEU A O 1
ATOM 1514 N N . THR A 1 200 ? -2.739 0.911 26.756 1.00 98.81 200 THR A N 1
ATOM 1515 C CA . THR A 1 200 ? -3.338 -0.137 25.929 1.00 98.81 200 THR A CA 1
ATOM 1516 C C . THR A 1 200 ? -4.783 -0.388 26.354 1.00 98.81 200 THR A C 1
ATOM 1518 O O . THR A 1 200 ? -5.049 -0.791 27.486 1.00 98.81 200 THR A O 1
ATOM 1521 N N . VAL A 1 201 ? -5.722 -0.206 25.431 1.00 98.88 201 VAL A N 1
ATOM 1522 C CA . VAL A 1 201 ? -7.107 -0.659 25.551 1.00 98.88 201 VAL A CA 1
ATOM 1523 C C . VAL A 1 201 ? -7.197 -2.089 25.020 1.00 98.88 201 VAL A C 1
ATOM 1525 O O . VAL A 1 201 ? -7.122 -2.326 23.814 1.00 98.88 201 VAL A O 1
ATOM 1528 N N . VAL A 1 202 ? -7.351 -3.050 25.929 1.00 98.81 202 VAL A N 1
ATOM 1529 C CA . VAL A 1 202 ? -7.557 -4.466 25.597 1.00 98.81 202 VAL A CA 1
ATOM 1530 C C . VAL A 1 202 ? -9.053 -4.736 25.482 1.00 98.81 202 VAL A C 1
ATOM 1532 O O . VAL A 1 202 ? -9.805 -4.537 26.435 1.00 98.81 202 VAL A O 1
ATOM 1535 N N . ILE A 1 203 ? -9.495 -5.199 24.321 1.00 98.88 203 ILE A N 1
ATOM 1536 C CA . ILE A 1 203 ? -10.907 -5.416 24.007 1.00 98.88 203 ILE A CA 1
ATOM 1537 C C . ILE A 1 203 ? -11.193 -6.915 24.075 1.00 98.88 203 ILE A C 1
ATOM 1539 O O . ILE A 1 203 ? -10.606 -7.701 23.333 1.00 98.88 203 ILE A O 1
ATOM 1543 N N . ASN A 1 204 ? -12.071 -7.323 24.989 1.00 98.81 204 ASN A N 1
ATOM 1544 C CA . ASN A 1 204 ? -12.483 -8.720 25.099 1.00 98.81 204 ASN A CA 1
ATOM 1545 C C . ASN A 1 204 ? -13.376 -9.140 23.916 1.00 98.81 204 ASN A C 1
ATOM 1547 O O . ASN A 1 204 ? -14.038 -8.287 23.323 1.00 98.81 204 ASN A O 1
ATOM 1551 N N . PRO A 1 205 ? -13.450 -10.446 23.597 1.00 98.88 205 PRO A N 1
ATOM 1552 C CA . PRO A 1 205 ? -14.318 -10.945 22.537 1.00 98.88 205 PRO A CA 1
ATOM 1553 C C . PRO A 1 205 ? -15.765 -10.462 22.676 1.00 98.88 205 PRO A C 1
ATOM 1555 O O . PRO A 1 205 ? -16.367 -10.543 23.751 1.00 98.88 205 PRO A O 1
ATOM 1558 N N . GLY A 1 206 ? -16.337 -9.981 21.578 1.00 98.75 206 GLY A N 1
ATOM 1559 C CA . GLY A 1 206 ? -17.670 -9.398 21.551 1.00 98.75 206 GLY A CA 1
ATOM 1560 C C . GLY A 1 206 ? -17.934 -8.552 20.310 1.00 98.75 206 GLY A C 1
ATOM 1561 O O . GLY A 1 206 ? -17.039 -8.232 19.531 1.00 98.75 206 GLY A O 1
ATOM 1562 N N . THR A 1 207 ? -19.200 -8.175 20.127 1.00 98.75 207 THR A N 1
ATOM 1563 C CA . THR A 1 207 ? -19.612 -7.209 19.101 1.00 98.75 207 THR A CA 1
ATOM 1564 C C . THR A 1 207 ? -19.959 -5.876 19.752 1.00 98.75 207 THR A C 1
ATOM 1566 O O . THR A 1 207 ? -20.804 -5.808 20.645 1.00 98.75 207 THR A O 1
ATOM 1569 N N . TYR A 1 208 ? -19.313 -4.820 19.274 1.00 98.81 208 TYR A N 1
ATOM 1570 C CA . TYR A 1 208 ? -19.377 -3.460 19.776 1.00 98.81 208 TYR A CA 1
ATOM 1571 C C . TYR A 1 208 ? -19.967 -2.570 18.681 1.00 98.81 208 TYR A C 1
ATOM 1573 O O . TYR A 1 208 ? -19.263 -2.107 17.788 1.00 98.81 208 TYR A O 1
ATOM 1581 N N . THR A 1 209 ? -21.274 -2.321 18.732 1.00 98.19 209 THR A N 1
ATOM 1582 C CA . THR A 1 209 ? -21.915 -1.407 17.776 1.00 98.19 209 THR A CA 1
ATOM 1583 C C . THR A 1 209 ? -21.732 0.036 18.223 1.00 98.19 209 THR A C 1
ATOM 1585 O O . THR A 1 209 ? -22.054 0.379 19.363 1.00 98.19 209 THR A O 1
ATOM 1588 N N . ILE A 1 210 ? -21.251 0.891 17.329 1.00 98.06 210 ILE A N 1
ATOM 1589 C CA . ILE A 1 210 ? -21.095 2.323 17.570 1.00 98.06 210 ILE A CA 1
ATOM 1590 C C . ILE A 1 210 ? -21.989 3.122 16.619 1.00 98.06 210 ILE A C 1
ATOM 1592 O O . ILE A 1 210 ? -22.306 2.698 15.516 1.00 98.06 210 ILE A O 1
ATOM 1596 N N . ASP A 1 211 ? -22.406 4.294 17.074 1.00 95.75 211 ASP A N 1
ATOM 1597 C CA . ASP A 1 211 ? -23.272 5.238 16.362 1.00 95.75 211 ASP A CA 1
ATOM 1598 C C . ASP A 1 211 ? -22.525 6.517 15.949 1.00 95.75 211 ASP A C 1
ATOM 1600 O O . ASP A 1 211 ? -23.094 7.388 15.291 1.00 95.75 211 ASP A O 1
ATOM 1604 N N . ARG A 1 212 ? -21.259 6.646 16.364 1.00 95.62 212 ARG A N 1
ATOM 1605 C CA . ARG A 1 212 ? -20.332 7.737 16.046 1.00 95.62 212 ARG A CA 1
ATOM 1606 C C . ARG A 1 212 ? -18.898 7.216 16.096 1.00 95.62 212 ARG A C 1
ATOM 1608 O O . ARG A 1 212 ? -18.605 6.358 16.928 1.00 95.62 212 ARG A O 1
ATOM 1615 N N . GLY A 1 213 ? -18.024 7.787 15.267 1.00 97.38 213 GLY A N 1
ATOM 1616 C CA . GLY A 1 213 ? -16.597 7.463 15.253 1.00 97.38 213 GLY A CA 1
ATOM 1617 C C . GLY A 1 213 ? -15.905 7.743 16.592 1.00 97.38 213 GLY A C 1
ATOM 1618 O O . GLY A 1 213 ? -16.231 8.707 17.292 1.00 97.38 213 GLY A O 1
ATOM 1619 N N . LEU A 1 214 ? -14.954 6.880 16.936 1.00 98.69 214 LEU A N 1
ATOM 1620 C CA . LEU A 1 214 ? -14.142 6.928 18.147 1.00 98.69 214 LEU A CA 1
ATOM 1621 C C . LEU A 1 214 ? -12.952 7.869 17.921 1.00 98.69 214 LEU A C 1
ATOM 1623 O O . LEU A 1 214 ? -12.039 7.539 17.168 1.00 98.69 214 LEU A O 1
ATOM 1627 N N . TRP A 1 215 ? -12.976 9.043 18.553 1.00 98.56 215 TRP A N 1
ATOM 1628 C CA . TRP A 1 215 ? -11.928 10.060 18.419 1.00 98.56 215 TRP A CA 1
ATOM 1629 C C . TRP A 1 215 ? -10.728 9.776 19.318 1.00 98.56 215 TRP A C 1
ATOM 1631 O O . TRP A 1 215 ? -10.855 9.736 20.545 1.00 98.56 215 TRP A O 1
ATOM 1641 N N . ILE A 1 216 ? -9.557 9.627 18.705 1.00 98.75 216 ILE A N 1
ATOM 1642 C CA . ILE A 1 216 ? -8.304 9.299 19.380 1.00 98.75 216 ILE A CA 1
ATOM 1643 C C . ILE A 1 216 ? -7.393 10.525 19.330 1.00 98.75 216 ILE A C 1
ATOM 1645 O O . ILE A 1 216 ? -6.696 10.739 18.346 1.00 98.75 216 ILE A O 1
ATOM 1649 N N . ALA A 1 217 ? -7.445 11.347 20.380 1.00 98.38 217 ALA A N 1
ATOM 1650 C CA . ALA A 1 217 ? -6.643 12.570 20.510 1.00 98.38 217 ALA A CA 1
ATOM 1651 C C . ALA A 1 217 ? -5.515 12.445 21.555 1.00 98.38 217 ALA A C 1
ATOM 1653 O O . ALA A 1 217 ? -4.810 13.412 21.826 1.00 98.38 217 ALA A O 1
ATOM 1654 N N . GLY A 1 218 ? -5.374 11.274 22.182 1.00 98.25 218 GLY A N 1
ATOM 1655 C CA . GLY A 1 218 ? -4.257 10.950 23.062 1.00 98.25 218 GLY A CA 1
ATOM 1656 C C . GLY A 1 218 ? -3.185 10.177 22.299 1.00 98.25 218 GLY A C 1
ATOM 1657 O O . GLY A 1 218 ? -3.509 9.233 21.582 1.00 98.25 218 GLY A O 1
ATOM 1658 N N . GLU A 1 219 ? -1.926 10.563 22.480 1.00 98.50 219 GLU A N 1
ATOM 1659 C CA . GLU A 1 219 ? -0.768 9.911 21.856 1.00 98.50 219 GLU A CA 1
ATOM 1660 C C . GLU A 1 219 ? -0.444 8.555 22.503 1.00 98.50 219 GLU A C 1
ATOM 1662 O O . GLU A 1 219 ? -0.716 8.327 23.691 1.00 98.50 219 GLU A O 1
ATOM 1667 N N . ASN A 1 220 ? 0.233 7.677 21.759 1.00 98.44 220 ASN A N 1
ATOM 1668 C CA . ASN A 1 220 ? 0.733 6.384 22.247 1.00 98.44 220 ASN A CA 1
ATOM 1669 C C . ASN A 1 220 ? -0.395 5.490 22.795 1.00 98.44 220 ASN A C 1
ATOM 1671 O O . ASN A 1 220 ? -0.312 4.951 23.906 1.00 98.44 220 ASN A O 1
ATOM 1675 N N . VAL A 1 221 ? -1.486 5.375 22.034 1.00 98.81 221 VAL A N 1
ATOM 1676 C CA . VAL A 1 221 ? -2.661 4.576 22.399 1.00 98.81 221 VAL A CA 1
ATOM 1677 C C . VAL A 1 221 ? -2.746 3.339 21.520 1.00 98.81 221 VAL A C 1
ATOM 1679 O O . VAL A 1 221 ? -2.807 3.425 20.299 1.00 98.81 221 VAL A O 1
ATOM 1682 N N . THR A 1 222 ? -2.815 2.167 22.145 1.00 98.88 222 THR A N 1
ATOM 1683 C CA . THR A 1 222 ? -3.060 0.901 21.443 1.00 98.88 222 THR A CA 1
ATOM 1684 C C . THR A 1 222 ? -4.463 0.394 21.735 1.00 98.88 222 THR A C 1
ATOM 1686 O O . THR A 1 222 ? -4.793 0.152 22.891 1.00 98.88 222 THR A O 1
ATOM 1689 N N . PHE A 1 223 ? -5.270 0.159 20.706 1.00 98.88 223 PHE A N 1
ATOM 1690 C CA . PHE A 1 223 ? -6.476 -0.663 20.779 1.00 98.88 223 PHE A CA 1
ATOM 1691 C C . PHE A 1 223 ? -6.144 -2.053 20.251 1.00 98.88 223 PHE A C 1
ATOM 1693 O O . PHE A 1 223 ? -5.740 -2.187 19.098 1.00 98.88 223 PHE A O 1
ATOM 1700 N N . ARG A 1 224 ? -6.321 -3.093 21.070 1.00 98.50 224 ARG A N 1
ATOM 1701 C CA . ARG A 1 224 ? -6.066 -4.474 20.640 1.00 98.50 224 ARG A CA 1
ATOM 1702 C C . ARG A 1 224 ? -7.109 -5.460 21.143 1.00 98.50 224 ARG A C 1
ATOM 1704 O O . ARG A 1 224 ? -7.557 -5.352 22.285 1.00 98.50 224 ARG A O 1
ATOM 1711 N N . GLY A 1 225 ? -7.458 -6.443 20.320 1.00 98.56 225 GLY A N 1
ATOM 1712 C CA . GLY A 1 225 ? -8.208 -7.617 20.761 1.00 98.56 225 GLY A CA 1
ATOM 1713 C C . GLY A 1 225 ? -7.438 -8.439 21.800 1.00 98.56 225 GLY A C 1
ATOM 1714 O O . GLY A 1 225 ? -6.208 -8.502 21.794 1.00 98.56 225 GLY A O 1
ATOM 1715 N N . ALA A 1 226 ? -8.160 -9.060 22.732 1.00 97.50 226 ALA A N 1
ATOM 1716 C CA . ALA A 1 226 ? -7.563 -9.763 23.869 1.00 97.50 226 ALA A CA 1
ATOM 1717 C C . ALA A 1 226 ? -6.901 -11.107 23.512 1.00 97.50 226 ALA A C 1
ATOM 1719 O O . ALA A 1 226 ? -6.138 -11.639 24.319 1.00 97.50 226 ALA A O 1
ATOM 1720 N N . THR A 1 227 ? -7.210 -11.676 22.347 1.00 95.94 227 THR A N 1
ATOM 1721 C CA . THR A 1 227 ? -6.849 -13.058 21.983 1.00 95.94 227 THR A CA 1
ATOM 1722 C C . THR A 1 227 ? -5.901 -13.156 20.790 1.00 95.94 227 THR A C 1
ATOM 1724 O O . THR A 1 227 ? -5.412 -14.248 20.513 1.00 95.94 227 THR A O 1
ATOM 1727 N N . GLY A 1 228 ? -5.681 -12.060 20.055 1.00 93.56 228 GLY A N 1
ATOM 1728 C CA . GLY A 1 228 ? -5.015 -12.091 18.747 1.00 93.56 228 GLY A CA 1
ATOM 1729 C C . GLY A 1 228 ? -5.900 -12.615 17.604 1.00 93.56 228 GLY A C 1
ATOM 1730 O O . GLY A 1 228 ? -5.503 -12.555 16.443 1.00 93.56 228 GLY A O 1
ATOM 1731 N N . ASN A 1 229 ? -7.109 -13.113 17.883 1.00 95.88 229 ASN A N 1
ATOM 1732 C CA . ASN A 1 229 ? -8.028 -13.575 16.849 1.00 95.88 229 ASN A CA 1
ATOM 1733 C C . ASN A 1 229 ? -8.935 -12.432 16.380 1.00 95.88 229 ASN A C 1
ATOM 1735 O O . ASN A 1 229 ? -9.936 -12.116 17.017 1.00 95.88 229 ASN A O 1
ATOM 1739 N N . ARG A 1 230 ? -8.637 -11.868 15.207 1.00 97.00 230 ARG A N 1
ATOM 1740 C CA . ARG A 1 230 ? -9.377 -10.723 14.660 1.00 97.00 230 ARG A CA 1
ATOM 1741 C C . ARG A 1 230 ? -10.880 -10.944 14.460 1.00 97.00 230 ARG A C 1
ATOM 1743 O O . ARG A 1 230 ? -11.616 -9.969 14.345 1.00 97.00 230 ARG A O 1
ATOM 1750 N N . ASP A 1 231 ? -11.352 -12.188 14.394 1.00 97.12 231 ASP A N 1
ATOM 1751 C CA . ASP A 1 231 ? -12.774 -12.484 14.183 1.00 97.12 231 ASP A CA 1
ATOM 1752 C C . ASP A 1 231 ? -13.609 -12.438 15.476 1.00 97.12 231 ASP A C 1
ATOM 1754 O O . ASP A 1 231 ? -14.841 -12.391 15.402 1.00 97.12 231 ASP A O 1
ATOM 1758 N N . ASP A 1 232 ? -12.984 -12.454 16.661 1.00 98.00 232 ASP A N 1
ATOM 1759 C CA . ASP A 1 232 ? -13.709 -12.525 17.937 1.00 98.00 232 ASP A CA 1
ATOM 1760 C C . ASP A 1 232 ? -14.023 -11.156 18.568 1.00 98.00 232 ASP A C 1
ATOM 1762 O O . ASP A 1 232 ? -14.960 -11.056 19.366 1.00 98.00 232 ASP A O 1
ATOM 1766 N N . VAL A 1 233 ? -13.340 -10.090 18.138 1.00 98.81 233 VAL A N 1
ATOM 1767 C CA . VAL A 1 233 ? -13.670 -8.688 18.436 1.00 98.81 233 VAL A CA 1
ATOM 1768 C C . VAL A 1 233 ? -14.187 -8.008 17.173 1.00 98.81 233 VAL A C 1
ATOM 1770 O O . VAL A 1 233 ? -13.469 -7.895 16.185 1.00 98.81 233 VAL A O 1
ATOM 1773 N N . ARG A 1 234 ? -15.426 -7.506 17.208 1.00 98.88 234 ARG A N 1
ATOM 1774 C CA . ARG A 1 234 ? -16.057 -6.792 16.083 1.00 98.88 234 ARG A CA 1
ATOM 1775 C C . ARG A 1 234 ? -16.511 -5.402 16.510 1.00 98.88 234 ARG A C 1
ATOM 1777 O O . ARG A 1 234 ? -17.379 -5.308 17.375 1.00 98.88 234 ARG A O 1
ATOM 1784 N N . ILE A 1 235 ? -16.005 -4.336 15.892 1.00 98.88 235 ILE A N 1
ATOM 1785 C CA . ILE A 1 235 ? -16.476 -2.957 16.120 1.00 98.88 235 ILE A CA 1
ATOM 1786 C C . ILE A 1 235 ? -17.161 -2.444 14.850 1.00 98.88 235 ILE A C 1
ATOM 1788 O O . ILE A 1 235 ? -16.512 -2.276 13.821 1.00 98.88 235 ILE A O 1
ATOM 1792 N N . LEU A 1 236 ? -18.477 -2.224 14.910 1.00 98.81 236 LEU A N 1
ATOM 1793 C CA . LEU A 1 236 ? -19.319 -2.038 13.719 1.00 98.81 236 LEU A CA 1
ATOM 1794 C C . LEU A 1 236 ? -20.116 -0.731 13.770 1.00 98.81 236 LEU A C 1
ATOM 1796 O O . LEU A 1 236 ? -20.674 -0.382 14.814 1.00 98.81 236 LEU A O 1
ATOM 1800 N N . GLY A 1 237 ? -20.202 -0.035 12.635 1.00 98.31 237 GLY A N 1
ATOM 1801 C CA . GLY A 1 237 ? -20.841 1.280 12.507 1.00 98.31 237 GLY A CA 1
ATOM 1802 C C . GLY A 1 237 ? -22.325 1.269 12.129 1.00 98.31 237 GLY A C 1
ATOM 1803 O O . GLY A 1 237 ? -22.933 2.334 12.022 1.00 98.31 237 GLY A O 1
ATOM 1804 N N . GLY A 1 238 ? -22.926 0.092 11.934 1.00 96.38 238 GLY A N 1
ATOM 1805 C CA . GLY A 1 238 ? -24.350 -0.052 11.613 1.00 96.38 238 GLY A CA 1
ATOM 1806 C C . GLY A 1 238 ? -24.702 0.005 10.119 1.00 96.38 238 GLY A C 1
ATOM 1807 O O . GLY A 1 238 ? -25.886 0.041 9.785 1.00 96.38 238 GLY A O 1
ATOM 1808 N N . GLY A 1 239 ? -23.709 -0.005 9.227 1.00 97.31 239 GLY A N 1
ATOM 1809 C CA . GLY A 1 239 ? -23.852 -0.214 7.784 1.00 97.31 239 GLY A CA 1
ATOM 1810 C C . GLY A 1 239 ? -23.302 0.920 6.912 1.00 97.31 239 GLY A C 1
ATOM 1811 O O . GLY A 1 239 ? -22.839 1.948 7.387 1.00 97.31 239 GLY A O 1
ATOM 1812 N N . MET A 1 240 ? -23.419 0.755 5.592 1.00 97.94 240 MET A N 1
ATOM 1813 C CA . MET A 1 240 ? -23.017 1.753 4.578 1.00 97.94 240 MET A CA 1
ATOM 1814 C C . MET A 1 240 ? -24.160 2.722 4.193 1.00 97.94 240 MET A C 1
ATOM 1816 O O . MET A 1 240 ? -24.078 3.483 3.222 1.00 97.94 240 MET A O 1
ATOM 1820 N N . GLY A 1 241 ? -25.283 2.661 4.915 1.00 96.19 241 GLY A N 1
ATOM 1821 C CA . GLY A 1 241 ? -26.498 3.434 4.653 1.00 96.19 241 GLY A CA 1
ATOM 1822 C C . GLY A 1 241 ? -26.546 4.769 5.398 1.00 96.19 241 GLY A C 1
ATOM 1823 O O . GLY A 1 241 ? -25.826 4.993 6.367 1.00 96.19 241 GLY A O 1
ATOM 1824 N N . TYR A 1 242 ? -27.438 5.665 4.966 1.00 93.31 242 TYR A N 1
ATOM 1825 C CA . TYR A 1 242 ? -27.671 6.927 5.671 1.00 93.31 242 TYR A CA 1
ATOM 1826 C C . TYR A 1 242 ? -28.075 6.686 7.131 1.00 93.31 242 TYR A C 1
ATOM 1828 O O . TYR A 1 242 ? -28.978 5.898 7.407 1.00 93.31 242 TYR A O 1
ATOM 1836 N N . GLY A 1 243 ? -27.439 7.414 8.052 1.00 91.81 243 GLY A N 1
ATOM 1837 C CA . GLY A 1 243 ? -27.700 7.322 9.491 1.00 91.81 243 GLY A CA 1
ATOM 1838 C C . GLY A 1 243 ? -26.811 6.330 10.246 1.00 91.81 243 GLY A C 1
ATOM 1839 O O . GLY A 1 243 ? -26.862 6.323 11.473 1.00 91.81 243 GLY A O 1
ATOM 1840 N N . ALA A 1 244 ? -25.990 5.540 9.547 1.00 96.75 244 ALA A N 1
ATOM 1841 C CA . ALA A 1 244 ? -24.915 4.769 10.165 1.00 96.75 244 ALA A CA 1
ATOM 1842 C C . ALA A 1 244 ? -23.773 5.678 10.654 1.00 96.75 244 ALA A C 1
ATOM 1844 O O . ALA A 1 244 ? -23.677 6.848 10.263 1.00 96.75 244 ALA A O 1
ATOM 1845 N N . SER A 1 245 ? -22.894 5.135 11.500 1.00 98.00 245 SER A N 1
ATOM 1846 C CA . SER A 1 245 ? -21.649 5.812 11.861 1.00 98.00 245 SER A CA 1
ATOM 1847 C C . SER A 1 245 ? -20.824 6.066 10.602 1.00 98.00 245 SER A C 1
ATOM 1849 O O . SER A 1 245 ? -20.697 5.195 9.741 1.00 98.00 245 SER A O 1
ATOM 1851 N N . THR A 1 246 ? -20.240 7.256 10.492 1.00 98.25 246 THR A N 1
ATOM 1852 C CA . THR A 1 246 ? -19.355 7.576 9.367 1.00 98.25 246 THR A CA 1
ATOM 1853 C C . THR A 1 246 ? -18.040 6.810 9.453 1.00 98.25 246 THR A C 1
ATOM 1855 O O . THR A 1 246 ? -17.524 6.411 8.418 1.00 98.25 246 THR A O 1
ATOM 1858 N N . HIS A 1 247 ? -17.539 6.559 10.668 1.00 98.75 247 HIS A N 1
ATOM 1859 C CA . HIS A 1 247 ? -16.241 5.926 10.907 1.00 98.75 247 HIS A CA 1
ATOM 1860 C C . HIS A 1 247 ? -16.259 4.961 12.089 1.00 98.75 247 HIS A C 1
ATOM 1862 O O . HIS A 1 247 ? -17.176 5.028 12.916 1.00 98.75 247 HIS A O 1
ATOM 1868 N N . ILE A 1 248 ? -15.228 4.111 12.201 1.00 98.88 248 ILE A N 1
ATOM 1869 C CA . ILE A 1 248 ? -14.899 3.416 13.453 1.00 98.88 248 ILE A CA 1
ATOM 1870 C C . ILE A 1 248 ? -13.891 4.226 14.258 1.00 98.88 248 ILE A C 1
ATOM 1872 O O . ILE A 1 248 ? -14.235 4.686 15.344 1.00 98.88 248 ILE A O 1
ATOM 1876 N N . PHE A 1 249 ? -12.692 4.453 13.723 1.00 98.88 249 PHE A N 1
ATOM 1877 C CA . PHE A 1 249 ? -11.622 5.190 14.395 1.00 98.88 249 PHE A CA 1
ATOM 1878 C C . PHE A 1 249 ? -11.286 6.487 13.656 1.00 98.88 249 PHE A C 1
ATOM 1880 O O . PHE A 1 249 ? -11.020 6.475 12.458 1.00 98.88 249 PHE A O 1
ATOM 1887 N N . MET A 1 250 ? -11.278 7.592 14.399 1.00 98.81 250 MET A N 1
ATOM 1888 C CA . MET A 1 250 ? -10.826 8.914 13.959 1.00 98.81 250 MET A CA 1
ATOM 1889 C C . MET A 1 250 ? -9.511 9.207 14.689 1.00 98.81 250 MET A C 1
ATOM 1891 O O . MET A 1 250 ? -9.522 9.611 15.855 1.00 98.81 250 MET A O 1
ATOM 1895 N N . VAL A 1 251 ? -8.388 8.904 14.046 1.00 98.88 251 VAL A N 1
ATOM 1896 C CA . VAL A 1 251 ? -7.037 8.967 14.616 1.00 98.88 251 VAL A CA 1
ATOM 1897 C C . VAL A 1 251 ? -6.467 10.364 14.414 1.00 98.88 251 VAL A C 1
ATOM 1899 O O . VAL A 1 251 ? -6.232 10.781 13.287 1.00 98.88 251 VAL A O 1
ATOM 1902 N N . ALA A 1 252 ? -6.267 11.085 15.512 1.00 98.44 252 ALA A N 1
ATOM 1903 C CA . ALA A 1 252 ? -5.918 12.502 15.523 1.00 98.44 252 ALA A CA 1
ATOM 1904 C C . ALA A 1 252 ? -4.667 12.804 16.370 1.00 98.44 252 ALA A C 1
ATOM 1906 O O . ALA A 1 252 ? -4.463 13.946 16.778 1.00 98.44 252 ALA A O 1
ATOM 1907 N N . ALA A 1 253 ? -3.883 11.773 16.690 1.00 98.44 253 ALA A N 1
ATOM 1908 C CA . ALA A 1 253 ? -2.690 11.842 17.524 1.00 98.44 253 ALA A CA 1
ATOM 1909 C C . ALA A 1 253 ? -1.683 10.753 17.128 1.00 98.44 253 ALA A C 1
ATOM 1911 O O . ALA A 1 253 ? -2.059 9.754 16.506 1.00 98.44 253 ALA A O 1
ATOM 1912 N N . ASP A 1 254 ? -0.439 10.938 17.560 1.00 98.62 254 ASP A N 1
ATOM 1913 C CA . ASP A 1 254 ? 0.691 10.091 17.186 1.00 98.62 254 ASP A CA 1
ATOM 1914 C C . ASP A 1 254 ? 0.668 8.712 17.836 1.00 98.62 254 ASP A C 1
ATOM 1916 O O . ASP A 1 254 ? 0.172 8.506 18.954 1.00 98.62 254 ASP A O 1
ATOM 1920 N N . ASN A 1 255 ? 1.330 7.771 17.164 1.00 98.25 255 ASN A N 1
ATOM 1921 C CA . ASN A 1 255 ? 1.652 6.439 17.664 1.00 98.25 255 ASN A CA 1
ATOM 1922 C C . ASN A 1 255 ? 0.405 5.671 18.117 1.00 98.25 255 ASN A C 1
ATOM 1924 O O . ASN A 1 255 ? 0.379 5.032 19.177 1.00 98.25 255 ASN A O 1
ATOM 1928 N N . VAL A 1 256 ? -0.656 5.753 17.315 1.00 98.94 256 VAL A N 1
ATOM 1929 C CA . VAL A 1 256 ? -1.888 5.002 17.541 1.00 98.94 256 VAL A CA 1
ATOM 1930 C C . VAL A 1 256 ? -1.804 3.651 16.845 1.00 98.94 256 VAL A C 1
ATOM 1932 O O . VAL A 1 256 ? -1.535 3.561 15.651 1.00 98.94 256 VAL A O 1
ATOM 1935 N N . THR A 1 257 ? -2.070 2.585 17.597 1.00 98.88 257 THR A N 1
ATOM 1936 C CA . THR A 1 257 ? -2.140 1.215 17.075 1.00 98.88 257 THR A CA 1
ATOM 1937 C C . THR A 1 257 ? -3.569 0.690 17.152 1.00 98.88 257 THR A C 1
ATOM 1939 O O . THR A 1 257 ? -4.216 0.805 18.194 1.00 98.88 257 THR A O 1
ATOM 1942 N N . ILE A 1 258 ? -4.047 0.063 16.080 1.00 98.94 258 ILE A N 1
ATOM 1943 C CA . ILE A 1 258 ? -5.306 -0.688 16.033 1.00 98.94 258 ILE A CA 1
ATOM 1944 C C . ILE A 1 258 ? -4.976 -2.112 15.590 1.00 98.94 258 ILE A C 1
ATOM 1946 O O . ILE A 1 258 ? -4.421 -2.311 14.507 1.00 98.94 258 ILE A O 1
ATOM 1950 N N . ALA A 1 259 ? -5.308 -3.102 16.421 1.00 98.81 259 ALA A N 1
ATOM 1951 C CA . ALA A 1 259 ? -4.909 -4.477 16.163 1.00 98.81 259 ALA A CA 1
ATOM 1952 C C . ALA A 1 259 ? -5.895 -5.560 16.608 1.00 98.81 259 ALA A C 1
ATOM 1954 O O . ALA A 1 259 ? -6.711 -5.364 17.508 1.00 98.81 259 ALA A O 1
ATOM 1955 N N . ASP A 1 260 ? -5.751 -6.743 16.010 1.00 98.62 260 ASP A N 1
ATOM 1956 C CA . ASP A 1 260 ? -6.386 -7.990 16.452 1.00 98.62 260 ASP A CA 1
ATOM 1957 C C . ASP A 1 260 ? -7.928 -7.921 16.492 1.00 98.62 260 ASP A C 1
ATOM 1959 O O . ASP A 1 260 ? -8.554 -8.369 17.451 1.00 98.62 260 ASP A O 1
ATOM 1963 N N . MET A 1 261 ? -8.565 -7.323 15.477 1.00 98.81 261 MET A N 1
ATOM 1964 C CA . MET A 1 261 ? -10.024 -7.128 15.457 1.00 98.81 261 MET A CA 1
ATOM 1965 C C . MET A 1 261 ? -10.617 -7.003 14.049 1.00 98.81 261 MET A C 1
ATOM 1967 O O . MET A 1 261 ? -9.914 -6.750 13.073 1.00 98.81 261 MET A O 1
ATOM 1971 N N . THR A 1 262 ? -11.938 -7.122 13.955 1.00 98.94 262 THR A N 1
ATOM 1972 C CA . THR A 1 262 ? -12.727 -6.804 12.765 1.00 98.94 262 THR A CA 1
ATOM 1973 C C . THR A 1 262 ? -13.406 -5.451 12.949 1.00 98.94 262 THR A C 1
ATOM 1975 O O . THR A 1 262 ? -14.063 -5.214 13.966 1.00 98.94 262 THR A O 1
ATOM 1978 N N . ILE A 1 263 ? -13.290 -4.571 11.959 1.00 98.94 263 ILE A N 1
ATOM 1979 C CA . ILE A 1 263 ? -13.901 -3.237 11.955 1.00 98.94 263 ILE A CA 1
ATOM 1980 C C . ILE A 1 263 ? -14.611 -2.984 10.632 1.00 98.94 263 ILE A C 1
ATOM 1982 O O . ILE A 1 263 ? -14.169 -3.477 9.598 1.00 98.94 263 ILE A O 1
ATOM 1986 N N . GLY A 1 264 ? -15.699 -2.217 10.634 1.00 98.75 264 GLY A N 1
ATOM 1987 C CA . GLY A 1 264 ? -16.400 -1.957 9.381 1.00 98.75 264 GLY A CA 1
ATOM 1988 C C . GLY A 1 264 ? -17.860 -1.576 9.513 1.00 98.75 264 GLY A C 1
ATOM 1989 O O . GLY A 1 264 ? -18.308 -1.121 10.568 1.00 98.75 264 GLY A O 1
ATOM 1990 N N . GLU A 1 265 ? -18.599 -1.790 8.424 1.00 98.62 265 GLU A N 1
ATOM 1991 C CA . GLU A 1 265 ? -20.015 -1.438 8.300 1.00 98.62 265 GLU A CA 1
ATOM 1992 C C . GLU A 1 265 ? -20.240 0.050 8.615 1.00 98.62 265 GLU A C 1
ATOM 1994 O O . GLU A 1 265 ? -20.964 0.399 9.549 1.00 98.62 265 GLU A O 1
ATOM 1999 N N . VAL A 1 266 ? -19.578 0.932 7.864 1.00 98.75 266 VAL A N 1
ATOM 2000 C CA . VAL A 1 266 ? -19.612 2.392 8.074 1.00 98.75 266 VAL A CA 1
ATOM 2001 C C . VAL A 1 266 ? -19.914 3.161 6.793 1.00 98.75 266 VAL A C 1
ATOM 2003 O O . VAL A 1 266 ? -19.685 2.689 5.677 1.00 98.75 266 VAL A O 1
ATOM 2006 N N . TYR A 1 267 ? -20.420 4.383 6.962 1.00 98.56 267 TYR A N 1
ATOM 2007 C CA . TYR A 1 267 ? -20.834 5.248 5.860 1.00 98.56 267 TYR A CA 1
ATOM 2008 C C . TYR A 1 267 ? -19.678 5.972 5.137 1.00 98.56 267 TYR A C 1
ATOM 2010 O O . TYR A 1 267 ? -19.887 6.377 4.003 1.00 98.56 267 TYR A O 1
ATOM 2018 N N . ASN A 1 268 ? -18.489 6.136 5.725 1.00 98.50 268 ASN A N 1
ATOM 2019 C CA . ASN A 1 268 ? -17.300 6.675 5.040 1.00 98.50 268 ASN A CA 1
ATOM 2020 C C . ASN A 1 268 ? -16.151 5.662 5.119 1.00 98.50 268 ASN A C 1
ATOM 2022 O O . ASN A 1 268 ? -16.134 4.719 4.329 1.00 98.50 268 ASN A O 1
ATOM 2026 N N . HIS A 1 269 ? -15.245 5.824 6.090 1.00 98.75 269 HIS A N 1
ATOM 2027 C CA . HIS A 1 269 ? -14.006 5.054 6.232 1.00 98.75 269 HIS A CA 1
ATOM 2028 C C . HIS A 1 269 ? -13.984 4.324 7.572 1.00 98.75 269 HIS A C 1
ATOM 2030 O O . HIS A 1 269 ? -14.393 4.884 8.586 1.00 98.75 269 HIS A O 1
ATOM 2036 N N . ALA A 1 270 ? -13.493 3.087 7.642 1.00 98.88 270 ALA A N 1
ATOM 2037 C CA . ALA A 1 270 ? -13.384 2.408 8.935 1.00 98.88 270 ALA A CA 1
ATOM 2038 C C . ALA A 1 270 ? -12.362 3.121 9.832 1.00 98.88 270 ALA A C 1
ATOM 2040 O O . ALA A 1 270 ? -12.621 3.333 11.018 1.00 98.88 270 ALA A O 1
ATOM 2041 N N . VAL A 1 271 ? -11.242 3.549 9.249 1.00 98.94 271 VAL A N 1
ATOM 2042 C CA . VAL A 1 271 ? -10.213 4.347 9.919 1.00 98.94 271 VAL A CA 1
ATOM 2043 C C . VAL A 1 271 ? -9.931 5.598 9.099 1.00 98.94 271 VAL A C 1
ATOM 2045 O O . VAL A 1 271 ? -9.730 5.503 7.890 1.00 98.94 271 VAL A O 1
ATOM 2048 N N . GLN A 1 272 ? -9.868 6.750 9.759 1.00 98.88 272 GLN A N 1
ATOM 2049 C CA . GLN A 1 272 ? -9.280 7.961 9.195 1.00 98.88 272 GLN A CA 1
ATOM 2050 C C . GLN A 1 272 ? -8.121 8.429 10.080 1.00 98.88 272 GLN A C 1
ATOM 2052 O O . GLN A 1 272 ? -8.307 8.617 11.281 1.00 98.88 272 GLN A O 1
ATOM 2057 N N . VAL A 1 273 ? -6.939 8.598 9.488 1.00 98.88 273 VAL A N 1
ATOM 2058 C CA . VAL A 1 273 ? -5.737 9.173 10.102 1.00 98.88 273 VAL A CA 1
ATOM 2059 C C . VAL A 1 273 ? -5.620 10.620 9.637 1.00 98.88 273 VAL A C 1
ATOM 2061 O O . VAL A 1 273 ? -5.516 10.883 8.439 1.00 98.88 273 VAL A O 1
ATOM 2064 N N . HIS A 1 274 ? -5.709 11.549 10.583 1.00 98.38 274 HIS A N 1
ATOM 2065 C CA . HIS A 1 274 ? -5.778 12.983 10.327 1.00 98.38 274 HIS A CA 1
ATOM 2066 C C . HIS A 1 274 ? -4.383 13.616 10.311 1.00 98.38 274 HIS A C 1
ATOM 2068 O O . HIS A 1 274 ? -3.825 13.890 11.373 1.00 98.38 274 HIS A O 1
ATOM 2074 N N . GLY A 1 275 ? -3.843 13.879 9.119 1.00 96.75 275 GLY A N 1
ATOM 2075 C CA . GLY A 1 275 ? -2.598 14.638 8.948 1.00 96.75 275 GLY A CA 1
ATOM 2076 C C . GLY A 1 275 ? -2.804 16.154 8.879 1.00 96.75 275 GLY A C 1
ATOM 2077 O O . GLY A 1 275 ? -1.862 16.925 9.029 1.00 96.75 275 GLY A O 1
ATOM 2078 N N . GLU A 1 276 ? -4.034 16.620 8.647 1.00 96.25 276 GLU A N 1
ATOM 2079 C CA . GLU A 1 276 ? -4.308 18.050 8.518 1.00 96.25 276 GLU A CA 1
ATOM 2080 C C . GLU A 1 276 ? -4.342 18.816 9.850 1.00 96.25 276 GLU A C 1
ATOM 2082 O O . GLU A 1 276 ? -4.822 18.320 10.869 1.00 96.25 276 GLU A O 1
ATOM 2087 N N . SER A 1 277 ? -3.972 20.102 9.813 1.00 94.00 277 SER A N 1
ATOM 2088 C CA . SER A 1 277 ? -3.986 20.977 10.991 1.00 94.00 277 SER A CA 1
ATOM 2089 C C . SER A 1 277 ? -5.398 21.111 11.606 1.00 94.00 277 SER A C 1
ATOM 2091 O O . SER A 1 277 ? -6.378 21.291 10.872 1.00 94.00 277 SER A O 1
ATOM 2093 N N . PRO A 1 278 ? -5.549 21.120 12.950 1.00 94.12 278 PRO A N 1
ATOM 2094 C CA . PRO A 1 278 ? -4.501 21.179 13.975 1.00 94.12 278 PRO A CA 1
ATOM 2095 C C . PRO A 1 278 ? -3.913 19.816 14.363 1.00 94.12 278 PRO A C 1
ATOM 2097 O O . PRO A 1 278 ? -3.167 19.761 15.337 1.00 94.12 278 PRO A O 1
ATOM 2100 N N . PHE A 1 279 ? -4.292 18.749 13.664 1.00 95.62 279 PHE A N 1
ATOM 2101 C CA . PHE A 1 279 ? -3.726 17.421 13.848 1.00 95.62 279 PHE A CA 1
ATOM 2102 C C . PHE A 1 279 ? -2.446 17.275 13.021 1.00 95.62 279 PHE A C 1
ATOM 2104 O O . PHE A 1 279 ? -2.103 18.156 12.229 1.00 95.62 279 PHE A O 1
ATOM 2111 N N . ASP A 1 280 ? -1.743 16.183 13.276 1.00 95.62 280 ASP A N 1
ATOM 2112 C CA . ASP A 1 280 ? -0.474 15.812 12.654 1.00 95.62 280 ASP A CA 1
ATOM 2113 C C . ASP A 1 280 ? -0.213 14.334 12.979 1.00 95.62 280 ASP A C 1
ATOM 2115 O O . ASP A 1 280 ? 0.747 14.002 13.654 1.00 95.62 280 ASP A O 1
ATOM 2119 N N . ALA A 1 281 ? -1.200 13.468 12.717 1.00 98.25 281 ALA A N 1
ATOM 2120 C CA . ALA A 1 281 ? -1.174 12.113 13.255 1.00 98.25 281 ALA A CA 1
ATOM 2121 C C . ALA A 1 281 ? -0.147 11.233 12.528 1.00 98.25 281 ALA A C 1
ATOM 2123 O O . ALA A 1 281 ? -0.411 10.753 11.421 1.00 98.25 281 ALA A O 1
ATOM 2124 N N . ASP A 1 282 ? 0.944 10.931 13.228 1.00 98.25 282 ASP A N 1
ATOM 2125 C CA . ASP A 1 282 ? 2.063 10.148 12.709 1.00 98.25 282 ASP A CA 1
ATOM 2126 C C . ASP A 1 282 ? 2.224 8.779 13.381 1.00 98.25 282 ASP A C 1
ATOM 2128 O O . ASP A 1 282 ? 1.712 8.500 14.468 1.00 98.25 282 ASP A O 1
ATOM 2132 N N . GLY A 1 283 ? 2.972 7.880 12.735 1.00 95.56 283 GLY A N 1
ATOM 2133 C CA . GLY A 1 283 ? 3.374 6.602 13.334 1.00 95.56 283 GLY A CA 1
ATOM 2134 C C . GLY A 1 283 ? 2.207 5.639 13.571 1.00 95.56 283 GLY A C 1
ATOM 2135 O O . GLY A 1 283 ? 2.246 4.810 14.484 1.00 95.56 283 GLY A O 1
ATOM 2136 N N . PHE A 1 284 ? 1.144 5.762 12.774 1.00 98.88 284 PHE A N 1
ATOM 2137 C CA . PHE A 1 284 ? -0.029 4.898 12.855 1.00 98.88 284 PHE A CA 1
ATOM 2138 C C . PHE A 1 284 ? 0.307 3.436 12.514 1.00 98.88 284 PHE A C 1
ATOM 2140 O O . PHE A 1 284 ? 1.028 3.163 11.555 1.00 98.88 284 PHE A O 1
ATOM 2147 N N . LEU A 1 285 ? -0.271 2.480 13.249 1.00 98.81 285 LEU A N 1
ATOM 2148 C CA . LEU A 1 285 ? -0.145 1.047 12.971 1.00 98.81 285 LEU A CA 1
ATOM 2149 C C . LEU A 1 285 ? -1.514 0.360 12.894 1.00 98.81 285 LEU A C 1
ATOM 2151 O O . LEU A 1 285 ? -2.255 0.318 13.877 1.00 98.81 285 LEU A O 1
ATOM 2155 N N . LEU A 1 286 ? -1.804 -0.270 11.753 1.00 98.94 286 LEU A N 1
ATOM 2156 C CA . LEU A 1 286 ? -2.875 -1.258 11.608 1.00 98.94 286 LEU A CA 1
ATOM 2157 C C . LEU A 1 286 ? -2.258 -2.657 11.504 1.00 98.94 286 LEU A C 1
ATOM 2159 O O . LEU A 1 286 ? -1.526 -2.927 10.553 1.00 98.94 286 LEU A O 1
ATOM 2163 N N . HIS A 1 287 ? -2.557 -3.547 12.450 1.00 98.62 287 HIS A N 1
ATOM 2164 C CA . HIS A 1 287 ? -1.941 -4.877 12.506 1.00 98.62 287 HIS A CA 1
ATOM 2165 C C . HIS A 1 287 ? -2.974 -5.980 12.750 1.00 98.62 287 HIS A C 1
ATOM 2167 O O . HIS A 1 287 ? -3.696 -5.938 13.741 1.00 98.62 287 HIS A O 1
ATOM 2173 N N . ASN A 1 288 ? -3.018 -7.017 11.908 1.00 98.50 288 ASN A N 1
ATOM 2174 C CA . ASN A 1 288 ? -3.931 -8.157 12.111 1.00 98.50 288 ASN A CA 1
ATOM 2175 C C . ASN A 1 288 ? -5.410 -7.715 12.215 1.00 98.50 288 ASN A C 1
ATOM 2177 O O . ASN A 1 288 ? -6.182 -8.237 13.018 1.00 98.50 288 ASN A O 1
ATOM 2181 N N . VAL A 1 289 ? -5.814 -6.733 11.402 1.00 98.94 289 VAL A N 1
ATOM 2182 C CA . VAL A 1 289 ? -7.190 -6.217 11.369 1.00 98.94 289 VAL A CA 1
ATOM 2183 C C . VAL A 1 289 ? -7.928 -6.755 10.148 1.00 98.94 289 VAL A C 1
ATOM 2185 O O . VAL A 1 289 ? -7.333 -7.007 9.102 1.00 98.94 289 VAL A O 1
ATOM 2188 N N . ARG A 1 290 ? -9.234 -6.977 10.270 1.00 98.88 290 ARG A N 1
ATOM 2189 C CA . ARG A 1 290 ? -10.126 -7.238 9.137 1.00 98.88 290 ARG A CA 1
ATOM 2190 C C . ARG A 1 290 ? -11.045 -6.035 8.950 1.00 98.88 290 ARG A C 1
ATOM 2192 O O . ARG A 1 290 ? -11.905 -5.792 9.791 1.00 98.88 290 ARG A O 1
ATOM 2199 N N . VAL A 1 291 ? -10.844 -5.273 7.885 1.00 98.94 291 VAL A N 1
ATOM 2200 C CA . VAL A 1 291 ? -11.662 -4.115 7.529 1.00 98.94 291 VAL A CA 1
ATOM 2201 C C . VAL A 1 291 ? -12.706 -4.540 6.506 1.00 98.94 291 VAL A C 1
ATOM 2203 O O . VAL A 1 291 ? -12.352 -5.094 5.466 1.00 98.94 291 VAL A O 1
ATOM 2206 N N . VAL A 1 292 ? -13.983 -4.312 6.815 1.00 98.81 292 VAL A N 1
ATOM 2207 C CA . VAL A 1 292 ? -15.102 -4.776 5.984 1.00 98.81 292 VAL A CA 1
ATOM 2208 C C . VAL A 1 292 ? -16.092 -3.668 5.648 1.00 98.81 292 VAL A C 1
ATOM 2210 O O . VAL A 1 292 ? -16.421 -2.834 6.490 1.00 98.81 292 VAL A O 1
ATOM 2213 N N . ASP A 1 293 ? -16.631 -3.715 4.432 1.00 98.75 293 ASP A N 1
ATOM 2214 C CA . ASP A 1 293 ? -17.886 -3.056 4.053 1.00 98.75 293 ASP A CA 1
ATOM 2215 C C . ASP A 1 293 ? -17.973 -1.562 4.438 1.00 98.75 293 ASP A C 1
ATOM 2217 O O . ASP A 1 293 ? -18.793 -1.141 5.266 1.00 98.75 293 ASP A O 1
ATOM 2221 N N . THR A 1 294 ? -17.118 -0.744 3.820 1.00 98.75 294 THR A N 1
ATOM 2222 C CA . THR A 1 294 ? -17.134 0.724 3.927 1.00 98.75 294 THR A CA 1
ATOM 2223 C C . THR A 1 294 ? -17.738 1.349 2.672 1.00 98.75 294 THR A C 1
ATOM 2225 O O . THR A 1 294 ? -17.533 0.865 1.560 1.00 98.75 294 THR A O 1
ATOM 2228 N N . ARG A 1 295 ? -18.511 2.431 2.806 1.00 98.38 295 ARG A N 1
ATOM 2229 C CA . ARG A 1 295 ? -19.108 3.078 1.623 1.00 98.38 295 ARG A CA 1
ATOM 2230 C C . ARG A 1 295 ? -18.088 3.850 0.781 1.00 98.38 295 ARG A C 1
ATOM 2232 O O . ARG A 1 295 ? -18.351 4.091 -0.393 1.00 98.38 295 ARG A O 1
ATOM 2239 N N . GLU A 1 296 ? -16.991 4.273 1.396 1.00 98.25 296 GLU A N 1
ATOM 2240 C CA . GLU A 1 296 ? -15.855 4.942 0.762 1.00 98.25 296 GLU A CA 1
ATOM 2241 C C . GLU A 1 296 ? -14.572 4.148 1.076 1.00 98.25 296 GLU A C 1
ATOM 2243 O O . GLU A 1 296 ? -14.654 2.962 1.400 1.00 98.25 296 GLU A O 1
ATOM 2248 N N . GLN A 1 297 ? -13.386 4.751 0.969 1.00 98.50 297 GLN A N 1
ATOM 2249 C CA . GLN A 1 297 ? -12.100 4.077 1.197 1.00 98.50 297 GLN A CA 1
ATOM 2250 C C . GLN A 1 297 ? -12.022 3.478 2.609 1.00 98.50 297 GLN A C 1
ATOM 2252 O O . GLN A 1 297 ? -12.463 4.098 3.574 1.00 98.50 297 GLN A O 1
ATOM 2257 N N . MET A 1 298 ? -11.488 2.268 2.754 1.00 98.94 298 MET A N 1
ATOM 2258 C CA . MET A 1 298 ? -11.517 1.537 4.025 1.00 98.94 298 MET A CA 1
ATOM 2259 C C . MET A 1 298 ? -10.626 2.166 5.106 1.00 98.94 298 MET A C 1
ATOM 2261 O O . MET A 1 298 ? -11.045 2.289 6.263 1.00 98.94 298 MET A O 1
ATOM 2265 N N . LEU A 1 299 ? -9.421 2.590 4.724 1.00 98.94 299 LEU A N 1
ATOM 2266 C CA . LEU A 1 299 ? -8.496 3.371 5.541 1.00 98.94 299 LEU A CA 1
ATOM 2267 C C . LEU A 1 299 ? -8.124 4.635 4.771 1.00 98.94 299 LEU A C 1
ATOM 2269 O O . LEU A 1 299 ? -7.611 4.551 3.657 1.00 98.94 299 LEU A O 1
ATOM 2273 N N . LYS A 1 300 ? -8.359 5.792 5.390 1.00 98.81 300 LYS A N 1
ATOM 2274 C CA . LYS A 1 300 ? -8.062 7.105 4.823 1.00 98.81 300 LYS A CA 1
ATOM 2275 C C . LYS A 1 300 ? -6.926 7.789 5.579 1.00 98.81 300 LYS A C 1
ATOM 2277 O O . LYS A 1 300 ? -7.039 7.983 6.783 1.00 98.81 300 LYS A O 1
ATOM 2282 N N . GLY A 1 301 ? -5.876 8.208 4.885 1.00 98.50 301 GLY A N 1
ATOM 2283 C CA . GLY A 1 301 ? -4.959 9.245 5.359 1.00 98.50 301 GLY A CA 1
ATOM 2284 C C . GLY A 1 301 ? -5.400 10.588 4.788 1.00 98.50 301 GLY A C 1
ATOM 2285 O O . GLY A 1 301 ? -5.327 10.792 3.574 1.00 98.50 301 GLY A O 1
ATOM 2286 N N . SER A 1 302 ? -5.938 11.472 5.628 1.00 97.19 302 SER A N 1
ATOM 2287 C CA . SER A 1 302 ? -6.443 12.770 5.183 1.00 97.19 302 SER A CA 1
ATOM 2288 C C . SER A 1 302 ? -5.405 13.870 5.326 1.00 97.19 302 SER A C 1
ATOM 2290 O O . SER A 1 302 ? -4.547 13.840 6.200 1.00 97.19 302 SER A O 1
ATOM 2292 N N . TYR A 1 303 ? -5.536 14.866 4.457 1.00 94.94 303 TYR A N 1
ATOM 2293 C CA . TYR A 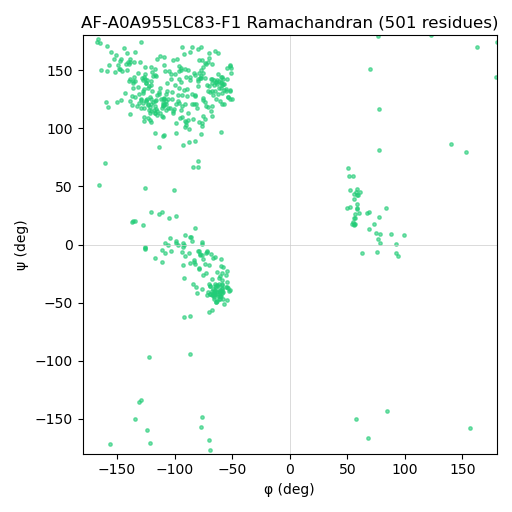1 303 ? -4.735 16.079 4.475 1.00 94.94 303 TYR A CA 1
ATOM 2294 C C . TYR A 1 303 ? -5.603 17.271 4.064 1.00 94.94 303 TYR A C 1
ATOM 2296 O O . TYR A 1 303 ? -6.711 17.117 3.526 1.00 94.94 303 TYR A O 1
ATOM 2304 N N . ARG A 1 304 ? -5.073 18.480 4.243 1.00 93.69 304 ARG A N 1
ATOM 2305 C CA . ARG A 1 304 ? -5.665 19.709 3.716 1.00 93.69 304 ARG A CA 1
ATOM 2306 C C . ARG A 1 304 ? -4.658 20.369 2.791 1.00 93.69 304 ARG A C 1
ATOM 2308 O O . ARG A 1 304 ? -3.608 20.785 3.235 1.00 93.69 304 ARG A O 1
ATOM 2315 N N . ALA A 1 305 ? -5.016 20.570 1.524 1.00 88.56 305 ALA A N 1
ATOM 2316 C CA . ALA A 1 305 ? -4.091 21.062 0.491 1.00 88.56 305 ALA A CA 1
ATOM 2317 C C . ALA A 1 305 ? -3.449 22.446 0.741 1.00 88.56 305 ALA A C 1
ATOM 2319 O O . ALA A 1 305 ? -2.561 22.844 -0.006 1.00 88.56 305 ALA A O 1
ATOM 2320 N N . SER A 1 306 ? -3.931 23.223 1.716 1.00 87.31 306 SER A N 1
ATOM 2321 C CA . SER A 1 306 ? -3.290 24.480 2.138 1.00 87.31 306 SER A CA 1
ATOM 2322 C C . SER A 1 306 ? -2.210 24.288 3.205 1.00 87.31 306 SER A C 1
ATOM 2324 O O . SER A 1 306 ? -1.5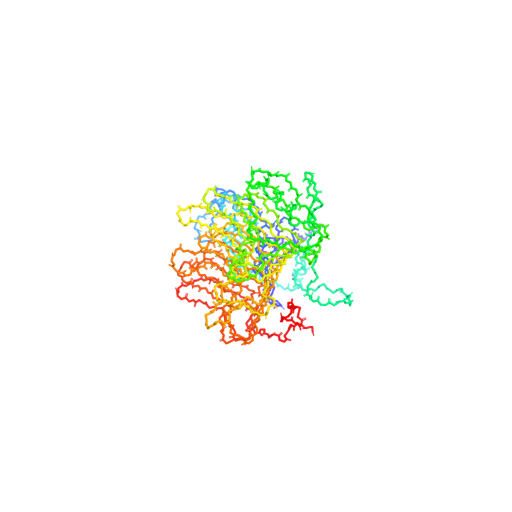72 25.264 3.597 1.00 87.31 306 SER A O 1
ATOM 2326 N N . ASP A 1 307 ? -2.092 23.074 3.723 1.00 86.00 307 ASP A N 1
ATOM 2327 C CA . ASP A 1 307 ? -1.169 22.668 4.765 1.00 86.00 307 ASP A CA 1
ATOM 2328 C C . ASP A 1 307 ? -0.059 21.857 4.079 1.00 86.00 307 ASP A C 1
ATOM 2330 O O . ASP A 1 307 ? -0.298 21.231 3.049 1.00 86.00 307 ASP A O 1
ATOM 2334 N N . ASN A 1 308 ? 1.157 21.907 4.620 1.00 80.50 308 ASN A N 1
ATOM 2335 C CA . ASN A 1 308 ? 2.282 21.101 4.133 1.00 80.50 308 ASN A CA 1
ATOM 2336 C C . ASN A 1 308 ? 2.469 19.895 5.058 1.00 80.50 308 ASN A C 1
ATOM 2338 O O . ASN A 1 308 ? 3.564 19.698 5.580 1.00 80.50 308 ASN A O 1
ATOM 2342 N N . ASN A 1 309 ? 1.363 19.228 5.378 1.00 86.50 309 ASN A N 1
ATOM 2343 C CA . ASN A 1 309 ? 1.314 18.212 6.410 1.00 86.50 309 ASN A CA 1
ATOM 2344 C C . ASN A 1 309 ? 0.302 17.132 6.034 1.00 86.50 309 ASN A C 1
ATOM 2346 O O . ASN A 1 309 ? -0.877 17.433 5.801 1.00 86.50 309 ASN A O 1
ATOM 2350 N N . GLY A 1 310 ? 0.780 15.897 5.997 1.00 94.75 310 GLY A N 1
ATOM 2351 C CA . GLY A 1 310 ? -0.017 14.692 5.862 1.00 94.75 310 GLY A CA 1
ATOM 2352 C C . GLY A 1 310 ? 0.370 13.699 6.955 1.00 94.75 310 GLY A C 1
ATOM 2353 O O . GLY A 1 310 ? 1.273 13.971 7.735 1.00 94.75 310 GLY A O 1
ATOM 2354 N N . PRO A 1 311 ? -0.346 12.574 7.064 1.00 97.75 311 PRO A N 1
ATOM 2355 C CA . PRO A 1 311 ? -0.029 11.574 8.067 1.00 97.75 311 PRO A CA 1
ATOM 2356 C C . PRO A 1 311 ? 1.213 10.799 7.625 1.00 97.75 311 PRO A C 1
ATOM 2358 O O . PRO A 1 311 ? 1.214 10.221 6.534 1.00 97.75 311 PRO A O 1
ATOM 2361 N N . ASP A 1 312 ? 2.241 10.727 8.464 1.00 97.38 312 ASP A N 1
ATOM 2362 C CA . ASP A 1 312 ? 3.538 10.157 8.109 1.00 97.38 312 ASP A CA 1
ATOM 2363 C C . ASP A 1 312 ? 3.881 8.890 8.906 1.00 97.38 312 ASP A C 1
ATOM 2365 O O . ASP A 1 312 ? 3.372 8.598 9.991 1.00 97.38 312 ASP A O 1
ATOM 2369 N N . ASN A 1 313 ? 4.809 8.103 8.356 1.00 96.50 313 ASN A N 1
ATOM 2370 C CA . ASN A 1 313 ? 5.414 6.931 8.994 1.00 96.50 313 ASN A CA 1
ATOM 2371 C C . ASN A 1 313 ? 4.403 5.831 9.377 1.00 96.50 313 ASN A C 1
ATOM 2373 O O . ASN A 1 313 ? 4.633 5.060 10.314 1.00 96.50 313 ASN A O 1
ATOM 2377 N N . GLY A 1 314 ? 3.279 5.747 8.661 1.00 98.56 314 GLY A N 1
ATOM 2378 C CA . GLY A 1 314 ? 2.248 4.749 8.917 1.00 98.56 314 GLY A CA 1
ATOM 2379 C C . GLY A 1 314 ? 2.627 3.345 8.433 1.00 98.56 314 GLY A C 1
ATOM 2380 O O . GLY A 1 314 ? 3.320 3.160 7.432 1.00 98.56 314 GLY A O 1
ATOM 2381 N N . THR A 1 315 ? 2.152 2.319 9.133 1.00 98.38 315 THR A N 1
ATOM 2382 C CA . THR A 1 315 ? 2.311 0.911 8.749 1.00 98.38 315 THR A CA 1
ATOM 2383 C C . THR A 1 315 ? 0.961 0.205 8.737 1.00 98.38 315 THR A C 1
ATOM 2385 O O . THR A 1 315 ? 0.206 0.248 9.706 1.00 98.38 315 THR A O 1
ATOM 2388 N N . VAL A 1 316 ? 0.670 -0.495 7.644 1.00 98.88 316 VAL A N 1
ATOM 2389 C CA . VAL A 1 316 ? -0.495 -1.374 7.518 1.00 98.88 316 VAL A CA 1
ATOM 2390 C C . VAL A 1 316 ? 0.012 -2.766 7.217 1.00 98.88 316 VAL A C 1
ATOM 2392 O O . VAL A 1 316 ? 0.603 -3.003 6.159 1.00 98.88 316 VAL A O 1
ATOM 2395 N N . GLU A 1 317 ? -0.213 -3.694 8.139 1.00 96.94 317 GLU A N 1
ATOM 2396 C CA . GLU A 1 317 ? 0.293 -5.044 7.978 1.00 96.94 317 GLU A CA 1
ATOM 2397 C C . GLU A 1 317 ? -0.628 -6.152 8.460 1.00 96.94 317 GLU A C 1
ATOM 2399 O O . GLU A 1 317 ? -1.485 -5.977 9.333 1.00 96.94 317 GLU A O 1
ATOM 2404 N N . CYS A 1 318 ? -0.424 -7.334 7.875 1.00 96.88 318 CYS A N 1
ATOM 2405 C CA . CYS A 1 318 ? -1.092 -8.566 8.278 1.00 96.88 318 CYS A CA 1
ATOM 2406 C C . CYS A 1 318 ? -2.618 -8.460 8.262 1.00 96.88 318 CYS A C 1
ATOM 2408 O O . CYS A 1 318 ? -3.298 -9.202 8.965 1.00 96.88 318 CYS A O 1
ATOM 2410 N N . SER A 1 319 ? -3.180 -7.527 7.499 1.00 98.81 319 SER A N 1
ATOM 2411 C CA . SER A 1 319 ? -4.586 -7.146 7.556 1.00 98.81 319 SER A CA 1
ATOM 2412 C C . SER A 1 319 ? -5.353 -7.617 6.320 1.00 98.81 319 SER A C 1
ATOM 2414 O O . SER A 1 319 ? -4.775 -7.975 5.297 1.00 98.81 319 SER A O 1
ATOM 2416 N N . VAL A 1 320 ? -6.675 -7.678 6.434 1.00 98.81 320 VAL A N 1
ATOM 2417 C CA . VAL A 1 320 ? -7.581 -8.026 5.335 1.00 98.81 320 VAL A CA 1
ATOM 2418 C C . VAL A 1 320 ? -8.513 -6.848 5.109 1.00 98.81 320 VAL A C 1
ATOM 2420 O O . VAL A 1 320 ? -9.082 -6.340 6.068 1.00 98.81 320 VAL A O 1
ATOM 2423 N N . PHE A 1 321 ? -8.667 -6.436 3.860 1.00 98.94 321 PHE A N 1
ATOM 2424 C CA . PHE A 1 321 ? -9.564 -5.380 3.407 1.00 98.94 321 PHE A CA 1
ATOM 2425 C C . PHE A 1 321 ? -10.510 -6.006 2.391 1.00 98.94 321 PHE A C 1
ATOM 2427 O O . PHE A 1 321 ? -10.045 -6.459 1.345 1.00 98.94 321 PHE A O 1
ATOM 2434 N N . GLU A 1 322 ? -11.802 -6.105 2.697 1.00 98.69 322 GLU A N 1
ATOM 2435 C CA . GLU A 1 322 ? -12.727 -6.805 1.803 1.00 98.69 322 GLU A CA 1
ATOM 2436 C C . GLU A 1 322 ? -14.154 -6.261 1.795 1.00 98.69 322 GLU A C 1
ATOM 2438 O O . GLU A 1 322 ? -14.675 -5.772 2.800 1.00 98.69 322 GLU A O 1
ATOM 2443 N N . TYR A 1 323 ? -14.810 -6.425 0.649 1.00 98.81 323 TYR A N 1
ATOM 2444 C CA . TYR A 1 323 ? -16.261 -6.349 0.556 1.00 98.81 323 TYR A CA 1
ATOM 2445 C C . TYR A 1 323 ? -16.856 -7.743 0.667 1.00 98.81 323 TYR A C 1
ATOM 2447 O O . TYR A 1 323 ? -16.662 -8.600 -0.193 1.00 98.81 323 TYR A O 1
ATOM 2455 N N . THR A 1 324 ? -17.633 -7.979 1.720 1.00 98.12 324 THR A N 1
ATOM 2456 C CA . THR A 1 324 ? -18.138 -9.324 2.036 1.00 98.12 324 THR A CA 1
ATOM 2457 C C . THR A 1 324 ? -19.185 -9.821 1.036 1.00 98.12 324 THR A C 1
ATOM 2459 O O . THR A 1 324 ? -19.433 -11.024 0.938 1.00 98.12 324 THR A O 1
ATOM 2462 N N . ALA A 1 325 ? -19.776 -8.906 0.261 1.00 97.88 325 ALA A N 1
ATOM 2463 C CA . ALA A 1 325 ? -20.690 -9.209 -0.836 1.00 97.88 325 ALA A CA 1
ATOM 2464 C C . ALA A 1 325 ? -19.983 -9.641 -2.136 1.00 97.88 325 ALA A C 1
ATOM 2466 O O . ALA A 1 325 ? -20.668 -10.009 -3.091 1.00 97.88 325 ALA A O 1
ATOM 2467 N N . GLY A 1 326 ? -18.647 -9.591 -2.189 1.00 97.06 326 GLY A N 1
ATOM 2468 C CA . GLY A 1 326 ? -17.871 -9.844 -3.405 1.00 97.06 326 GLY A CA 1
ATOM 2469 C C . GLY A 1 326 ? -17.847 -8.671 -4.390 1.00 97.06 326 GLY A C 1
ATOM 2470 O O . GLY A 1 326 ? -17.411 -8.841 -5.521 1.00 97.06 326 GLY A O 1
ATOM 2471 N N . ILE A 1 327 ? -18.358 -7.506 -3.984 1.00 97.56 327 ILE A N 1
ATOM 2472 C CA . ILE A 1 327 ? -18.371 -6.261 -4.756 1.00 97.56 327 ILE A CA 1
ATOM 2473 C C . ILE A 1 327 ? -18.667 -5.087 -3.818 1.00 97.56 327 ILE A C 1
ATOM 2475 O O . ILE A 1 327 ? -19.380 -5.248 -2.819 1.00 97.56 327 ILE A O 1
ATOM 2479 N N . GLY A 1 328 ? -18.154 -3.904 -4.139 1.00 97.69 328 GLY A N 1
ATOM 2480 C CA . GLY A 1 328 ? -18.416 -2.691 -3.382 1.00 97.69 328 GLY A CA 1
ATOM 2481 C C . GLY A 1 328 ? -19.797 -2.067 -3.643 1.00 97.69 328 GLY A C 1
ATOM 2482 O O . GLY A 1 328 ? -20.529 -2.470 -4.550 1.00 97.69 328 GLY A O 1
ATOM 2483 N N . PRO A 1 329 ? -20.195 -1.064 -2.840 1.00 97.19 329 PRO A N 1
ATOM 2484 C CA . PRO A 1 329 ? -21.506 -0.415 -2.939 1.00 97.19 329 PRO A CA 1
ATOM 2485 C C . PRO A 1 329 ? -21.603 0.678 -4.018 1.00 97.19 329 PRO A C 1
ATOM 2487 O O . PRO A 1 329 ? -22.713 1.113 -4.325 1.00 97.19 329 PRO A O 1
ATOM 2490 N N . GLN A 1 330 ? -20.470 1.175 -4.523 1.00 97.06 330 GLN A N 1
ATOM 2491 C CA . GLN A 1 330 ? -20.347 2.240 -5.529 1.00 97.06 330 GLN A CA 1
ATOM 2492 C C . GLN A 1 330 ? -18.909 2.286 -6.077 1.00 97.06 330 GLN A C 1
ATOM 2494 O O . GLN A 1 330 ? -18.043 1.590 -5.560 1.00 97.06 330 GLN A O 1
ATOM 2499 N N . TRP A 1 331 ? -18.629 3.156 -7.051 1.00 97.50 331 TRP A N 1
ATOM 2500 C CA . TRP A 1 331 ? -17.275 3.361 -7.591 1.00 97.50 331 TRP A CA 1
ATOM 2501 C C . TRP A 1 331 ? -16.320 4.176 -6.696 1.00 97.50 331 TRP A C 1
ATOM 2503 O O . TRP A 1 331 ? -15.109 4.025 -6.802 1.00 97.50 331 TRP A O 1
ATOM 2513 N N . TYR A 1 332 ? -16.816 5.063 -5.827 1.00 97.75 332 TYR A N 1
ATOM 2514 C CA . TYR A 1 332 ? -15.955 5.893 -4.966 1.00 97.75 332 TYR A CA 1
ATOM 2515 C C . TYR A 1 332 ? -15.547 5.123 -3.702 1.00 97.75 332 TYR A C 1
ATOM 2517 O O . TYR A 1 332 ? -16.015 5.412 -2.602 1.00 97.75 332 TYR A O 1
ATOM 2525 N N . ILE A 1 333 ? -14.752 4.072 -3.896 1.00 98.44 333 ILE A N 1
ATOM 2526 C CA . ILE A 1 333 ? -14.279 3.132 -2.874 1.00 98.44 333 ILE A CA 1
ATOM 2527 C C . ILE A 1 333 ? -12.826 2.754 -3.135 1.00 98.44 333 ILE A C 1
ATOM 2529 O O . ILE A 1 333 ? -12.379 2.803 -4.276 1.00 98.44 333 ILE A O 1
ATOM 2533 N N . GLY A 1 334 ? -12.130 2.307 -2.093 1.00 98.44 334 GLY A N 1
ATOM 2534 C CA . GLY A 1 334 ? -10.738 1.864 -2.143 1.00 98.44 334 GLY A CA 1
ATOM 2535 C C . GLY A 1 334 ? -10.349 1.129 -0.860 1.00 98.44 334 GLY A C 1
ATOM 2536 O O . GLY A 1 334 ? -11.134 1.065 0.091 1.00 98.44 334 GLY A O 1
ATOM 2537 N N . GLY A 1 335 ? -9.143 0.570 -0.819 1.00 98.81 335 GLY A N 1
ATOM 2538 C CA . GLY A 1 335 ? -8.618 -0.068 0.391 1.00 98.81 335 GLY A CA 1
ATOM 2539 C C . GLY A 1 335 ? -7.940 0.959 1.293 1.00 98.81 335 GLY A C 1
ATOM 2540 O O . GLY A 1 335 ? -8.592 1.623 2.098 1.00 98.81 335 GLY A O 1
ATOM 2541 N N . VAL A 1 336 ? -6.625 1.092 1.145 1.00 98.94 336 VAL A N 1
ATOM 2542 C CA . VAL A 1 336 ? -5.820 2.147 1.772 1.00 98.94 336 VAL A CA 1
ATOM 2543 C C . VAL A 1 336 ? -5.700 3.305 0.792 1.00 98.94 336 VAL A C 1
ATOM 2545 O O . VAL A 1 336 ? -5.133 3.119 -0.278 1.00 98.94 336 VAL A O 1
ATOM 2548 N N . ASP A 1 337 ? -6.186 4.486 1.155 1.00 98.81 337 ASP A N 1
ATOM 2549 C CA . ASP A 1 337 ? -6.010 5.711 0.373 1.00 98.81 337 ASP A CA 1
ATOM 2550 C C . ASP A 1 337 ? -5.426 6.813 1.257 1.00 98.81 337 ASP A C 1
ATOM 2552 O O . ASP A 1 337 ? -6.025 7.215 2.255 1.00 98.81 337 ASP A O 1
ATOM 2556 N N . VAL A 1 338 ? -4.229 7.280 0.916 1.00 98.75 338 VAL A N 1
ATOM 2557 C CA . VAL A 1 338 ? -3.483 8.260 1.707 1.00 98.75 338 VAL A CA 1
ATOM 2558 C C . VAL A 1 338 ? -3.069 9.422 0.820 1.00 98.75 338 VAL A C 1
ATOM 2560 O O . VAL A 1 338 ? -2.525 9.247 -0.272 1.00 98.75 338 VAL A O 1
ATOM 2563 N N . HIS A 1 339 ? -3.314 10.624 1.325 1.00 97.75 339 HIS A N 1
ATOM 2564 C CA . HIS A 1 339 ? -2.861 11.855 0.709 1.00 97.75 339 HIS A CA 1
ATOM 2565 C C . HIS A 1 339 ? -1.713 12.481 1.487 1.00 97.75 339 HIS A C 1
ATOM 2567 O O . HIS A 1 339 ? -1.795 12.553 2.711 1.00 97.75 339 HIS A O 1
ATOM 2573 N N . ASP A 1 340 ? -0.715 13.002 0.766 1.00 96.81 340 ASP A N 1
ATOM 2574 C CA . ASP A 1 340 ? 0.406 13.793 1.314 1.00 96.81 340 ASP A CA 1
ATOM 2575 C C . ASP A 1 340 ? 1.175 13.078 2.441 1.00 96.81 340 ASP A C 1
ATOM 2577 O O . ASP A 1 340 ? 1.857 13.707 3.235 1.00 96.81 340 ASP A O 1
ATOM 2581 N N . GLY A 1 341 ? 1.033 11.752 2.532 1.00 97.50 341 GLY A N 1
ATOM 2582 C CA . GLY A 1 341 ? 1.698 10.935 3.541 1.00 97.50 341 GLY A CA 1
ATOM 2583 C C . GLY A 1 341 ? 3.061 10.435 3.079 1.00 97.50 341 GLY A C 1
ATOM 2584 O O . GLY A 1 341 ? 3.230 10.064 1.911 1.00 97.50 341 GLY A O 1
ATOM 2585 N N . THR A 1 342 ? 3.998 10.366 4.018 1.00 96.00 342 THR A N 1
ATOM 2586 C CA . THR A 1 342 ? 5.410 10.049 3.789 1.00 96.00 342 THR A CA 1
ATOM 2587 C C . THR A 1 342 ? 5.831 8.774 4.520 1.00 96.00 342 THR A C 1
ATOM 2589 O O . THR A 1 342 ? 5.380 8.499 5.631 1.00 96.00 342 THR A O 1
ATOM 2592 N N . ASN A 1 343 ? 6.735 7.985 3.929 1.00 91.31 343 ASN A N 1
ATOM 2593 C CA . ASN A 1 343 ? 7.373 6.810 4.550 1.00 91.31 343 ASN A CA 1
ATOM 2594 C C . ASN A 1 343 ? 6.403 5.711 5.021 1.00 91.31 343 ASN A C 1
ATOM 2596 O O . ASN A 1 343 ? 6.650 5.037 6.026 1.00 91.31 343 ASN A O 1
ATOM 2600 N N . TRP A 1 344 ? 5.302 5.505 4.300 1.00 98.50 344 TRP A N 1
ATOM 2601 C CA . TRP A 1 344 ? 4.350 4.449 4.637 1.00 98.50 344 TRP A CA 1
ATOM 2602 C C . TRP A 1 344 ? 4.829 3.063 4.214 1.00 98.50 344 TRP A C 1
ATOM 2604 O O . TRP A 1 344 ? 5.427 2.890 3.152 1.00 98.50 344 TRP A O 1
ATOM 2614 N N . VAL A 1 345 ? 4.495 2.047 5.013 1.00 95.44 345 VAL A N 1
ATOM 2615 C CA . VAL A 1 345 ? 4.758 0.636 4.697 1.00 95.44 345 VAL A CA 1
ATOM 2616 C C . VAL A 1 345 ? 3.457 -0.156 4.673 1.00 95.44 345 VAL A C 1
ATOM 2618 O O . VAL A 1 345 ? 2.785 -0.299 5.691 1.00 95.44 345 VAL A O 1
ATOM 2621 N N . ILE A 1 346 ? 3.130 -0.734 3.519 1.00 98.81 346 ILE A N 1
ATOM 2622 C CA . ILE A 1 346 ? 1.955 -1.587 3.325 1.00 98.81 346 ILE A CA 1
ATOM 2623 C C . ILE A 1 346 ? 2.433 -3.000 3.002 1.00 98.81 346 ILE A C 1
ATOM 2625 O O . ILE A 1 346 ? 3.013 -3.219 1.932 1.00 98.81 346 ILE A O 1
ATOM 2629 N N . ARG A 1 347 ? 2.227 -3.962 3.911 1.00 96.88 347 ARG A N 1
ATOM 2630 C CA . ARG A 1 347 ? 2.772 -5.318 3.740 1.00 96.88 347 ARG A CA 1
ATOM 2631 C C . ARG A 1 347 ? 1.958 -6.469 4.301 1.00 96.88 347 ARG A C 1
ATOM 2633 O O . ARG A 1 347 ? 1.308 -6.331 5.325 1.00 96.88 347 ARG A O 1
ATOM 2640 N N . TYR A 1 348 ? 2.067 -7.647 3.695 1.00 96.00 348 TYR A N 1
ATOM 2641 C CA . TYR A 1 348 ? 1.415 -8.869 4.190 1.00 96.00 348 TYR A CA 1
ATOM 2642 C C . TYR A 1 348 ? -0.108 -8.735 4.339 1.00 96.00 348 TYR A C 1
ATOM 2644 O O . TYR A 1 348 ? -0.717 -9.407 5.171 1.00 96.00 348 TYR A O 1
ATOM 2652 N N . ASN A 1 349 ? -0.728 -7.847 3.560 1.00 98.81 349 ASN A N 1
ATOM 2653 C CA . ASN A 1 349 ? -2.170 -7.648 3.566 1.00 98.81 349 ASN A CA 1
ATOM 2654 C C . ASN A 1 349 ? -2.838 -8.405 2.420 1.00 98.81 349 ASN A C 1
ATOM 2656 O O . ASN A 1 349 ? -2.210 -8.718 1.409 1.00 98.81 349 ASN A O 1
ATOM 2660 N N . THR A 1 350 ? -4.137 -8.653 2.566 1.00 98.75 350 THR A N 1
ATOM 2661 C CA . THR A 1 350 ? -5.009 -9.099 1.475 1.00 98.75 350 THR A CA 1
ATOM 2662 C C . THR A 1 350 ? -6.068 -8.039 1.196 1.00 98.75 350 THR A C 1
ATOM 2664 O O . THR A 1 350 ? -6.817 -7.677 2.101 1.00 98.75 350 THR A O 1
ATOM 2667 N N . PHE A 1 351 ? -6.152 -7.572 -0.046 1.00 98.94 351 PHE A N 1
ATOM 2668 C CA . PHE A 1 351 ? -7.183 -6.655 -0.532 1.00 98.94 351 PHE A CA 1
ATOM 2669 C C . PHE A 1 351 ? -8.098 -7.400 -1.494 1.00 98.94 351 PHE A C 1
ATOM 2671 O O . PHE A 1 351 ? -7.633 -7.953 -2.493 1.00 98.94 351 PHE A O 1
ATOM 2678 N N . LYS A 1 352 ? -9.397 -7.444 -1.207 1.00 98.62 352 LYS A N 1
ATOM 2679 C CA . LYS A 1 352 ? -10.317 -8.346 -1.892 1.00 98.62 352 LYS A CA 1
ATOM 2680 C C . LYS A 1 352 ? -11.623 -7.666 -2.288 1.00 98.62 352 LYS A C 1
ATOM 2682 O O . LYS A 1 352 ? -12.250 -6.994 -1.475 1.00 98.62 352 LYS A O 1
ATOM 2687 N N . ASP A 1 353 ? -12.043 -7.909 -3.525 1.00 98.50 353 ASP A N 1
ATOM 2688 C CA . ASP A 1 353 ? -13.359 -7.532 -4.046 1.00 98.50 353 ASP A CA 1
ATOM 2689 C C . ASP A 1 353 ? -13.637 -6.015 -3.968 1.00 98.50 353 ASP A C 1
ATOM 2691 O O . ASP A 1 353 ? -14.779 -5.571 -3.828 1.00 98.50 353 ASP A O 1
ATOM 2695 N N . ILE A 1 354 ? -12.581 -5.198 -4.064 1.00 98.62 354 ILE A N 1
ATOM 2696 C CA . ILE A 1 354 ? -12.659 -3.733 -4.159 1.00 98.62 354 ILE A CA 1
ATOM 2697 C C . ILE A 1 354 ? -12.992 -3.390 -5.611 1.00 98.62 354 ILE A C 1
ATOM 2699 O O . ILE A 1 354 ? -12.145 -2.959 -6.393 1.00 98.62 354 ILE A O 1
ATOM 2703 N N . GLN A 1 355 ? -14.238 -3.683 -5.971 1.00 97.38 355 GLN A N 1
ATOM 2704 C CA . GLN A 1 355 ? -14.767 -3.534 -7.319 1.00 97.38 355 GLN A CA 1
ATOM 2705 C C . GLN A 1 355 ? -16.015 -2.680 -7.318 1.00 97.38 355 GLN A C 1
ATOM 2707 O O . GLN A 1 355 ? -16.867 -2.780 -6.428 1.00 97.38 355 GLN A O 1
ATOM 2712 N N . SER A 1 356 ? -16.138 -1.862 -8.348 1.00 96.88 356 SER A N 1
ATOM 2713 C CA . SER A 1 356 ? -17.308 -1.038 -8.555 1.00 96.88 356 SER A CA 1
ATOM 2714 C C . SER A 1 356 ? -18.455 -1.845 -9.172 1.00 96.88 356 SER A C 1
ATOM 2716 O O . SER A 1 356 ? -18.249 -2.580 -10.139 1.00 96.88 356 SER A O 1
ATOM 2718 N N . PRO A 1 357 ? -19.699 -1.675 -8.692 1.00 94.31 357 PRO A N 1
ATOM 2719 C CA . PRO A 1 357 ? -20.882 -2.184 -9.382 1.00 94.31 357 PRO A CA 1
ATOM 2720 C C . PRO A 1 357 ? -21.278 -1.325 -10.596 1.00 94.31 357 PRO A C 1
ATOM 2722 O O . PRO A 1 357 ? -22.182 -1.700 -11.348 1.00 94.31 357 PRO A O 1
ATOM 2725 N N . ASP A 1 358 ? -20.650 -0.161 -10.772 1.00 88.62 358 ASP A N 1
ATOM 2726 C CA . ASP A 1 358 ? -20.960 0.805 -11.818 1.00 88.62 358 ASP A CA 1
ATOM 2727 C C . ASP A 1 358 ? -20.085 0.596 -13.064 1.00 88.62 358 ASP A C 1
ATOM 2729 O O . ASP A 1 358 ? -19.073 -0.094 -13.050 1.00 88.62 358 ASP A O 1
ATOM 2733 N N . SER A 1 359 ? -20.416 1.277 -14.165 1.00 87.56 359 SER A N 1
ATOM 2734 C CA . SER A 1 359 ? -19.528 1.332 -15.339 1.00 87.56 359 SER A CA 1
ATOM 2735 C C . SER A 1 359 ? -18.219 2.094 -15.084 1.00 87.56 359 SER A C 1
ATOM 2737 O O . SER A 1 359 ? -17.341 2.114 -15.943 1.00 87.56 359 SER A O 1
ATOM 2739 N N . THR A 1 360 ? -18.135 2.799 -13.955 1.00 94.62 360 THR A N 1
ATOM 2740 C CA . THR A 1 360 ? -16.954 3.538 -13.511 1.00 94.62 360 THR A CA 1
ATOM 2741 C C . THR A 1 360 ? -16.139 2.642 -12.591 1.00 94.62 360 THR A C 1
ATOM 2743 O O . THR A 1 360 ? -16.691 2.116 -11.635 1.00 94.62 360 THR A O 1
ATOM 2746 N N . ILE A 1 361 ? -14.846 2.516 -12.867 1.00 95.62 361 ILE A N 1
ATOM 2747 C CA . ILE A 1 361 ? -13.869 1.714 -12.117 1.00 95.62 361 ILE A CA 1
ATOM 2748 C C . ILE A 1 361 ? -13.673 2.276 -10.700 1.00 95.62 361 ILE A C 1
ATOM 2750 O O . ILE A 1 361 ? -13.571 3.496 -10.528 1.00 95.62 361 ILE A O 1
ATOM 2754 N N . ALA A 1 362 ? -13.604 1.390 -9.703 1.00 97.62 362 ALA A N 1
ATOM 2755 C CA . ALA A 1 362 ? -13.277 1.736 -8.321 1.00 97.62 362 ALA A CA 1
ATOM 2756 C C . ALA A 1 362 ? -11.864 2.325 -8.176 1.00 97.62 362 ALA A C 1
ATOM 2758 O O . ALA A 1 362 ? -11.047 2.255 -9.097 1.00 97.62 362 ALA A O 1
ATOM 2759 N N . GLU A 1 363 ? -11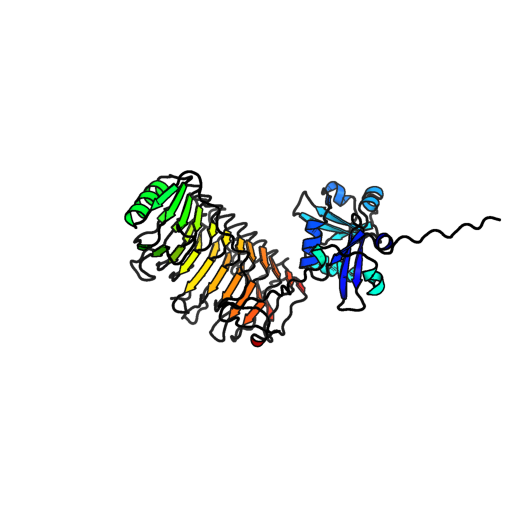.551 2.959 -7.045 1.00 97.38 363 GLU A N 1
ATOM 2760 C CA . GLU A 1 363 ? -10.176 3.368 -6.723 1.00 97.38 363 GLU A CA 1
ATOM 2761 C C . GLU A 1 363 ? -9.278 2.165 -6.429 1.00 97.38 363 GLU A C 1
ATOM 2763 O O . GLU A 1 363 ? -9.669 1.012 -6.609 1.00 97.38 363 GLU A O 1
ATOM 2768 N N . HIS A 1 364 ? -8.024 2.434 -6.067 1.00 98.62 364 HIS A N 1
ATOM 2769 C CA . HIS A 1 364 ? -7.058 1.368 -5.865 1.00 98.62 364 HIS A CA 1
ATOM 2770 C C . HIS A 1 364 ? -7.301 0.634 -4.539 1.00 98.62 364 HIS A C 1
ATOM 2772 O O . HIS A 1 364 ? -7.769 1.209 -3.551 1.00 98.62 364 HIS A O 1
ATOM 2778 N N . GLY A 1 365 ? -6.897 -0.635 -4.484 1.00 98.81 365 GLY A N 1
ATOM 2779 C CA . GLY A 1 365 ? -6.714 -1.337 -3.214 1.00 98.81 365 GLY A CA 1
ATOM 2780 C C . GLY A 1 365 ? -5.694 -0.627 -2.316 1.00 98.81 365 GLY A C 1
ATOM 2781 O O . GLY A 1 365 ? -5.911 -0.501 -1.114 1.00 98.81 365 GLY A O 1
ATOM 2782 N N . VAL A 1 366 ? -4.619 -0.093 -2.901 1.00 98.94 366 VAL A N 1
ATOM 2783 C CA . VAL A 1 366 ? -3.654 0.796 -2.236 1.00 98.94 366 VAL A CA 1
ATOM 2784 C C . VAL A 1 366 ? -3.387 2.016 -3.115 1.00 98.94 366 VAL A C 1
ATOM 2786 O O . VAL A 1 366 ? -2.878 1.869 -4.224 1.00 98.94 366 VAL A O 1
ATOM 2789 N N . HIS A 1 367 ? -3.687 3.217 -2.622 1.00 98.81 367 HIS A N 1
ATOM 2790 C CA . HIS A 1 367 ? -3.504 4.485 -3.327 1.00 98.81 367 HIS A CA 1
ATOM 2791 C C . HIS A 1 367 ? -2.748 5.495 -2.460 1.00 98.81 367 HIS A C 1
ATOM 2793 O O . HIS A 1 367 ? -3.173 5.820 -1.356 1.00 98.81 367 HIS A O 1
ATOM 2799 N N . PHE A 1 368 ? -1.635 6.016 -2.969 1.00 98.75 368 PHE A N 1
ATOM 2800 C CA . PHE A 1 368 ? -0.893 7.118 -2.353 1.00 98.75 368 PHE A CA 1
ATOM 2801 C C . PHE A 1 368 ? -0.736 8.251 -3.359 1.00 98.75 368 PHE A C 1
ATOM 2803 O O . PHE A 1 368 ? -0.241 8.022 -4.461 1.00 98.75 368 PHE A O 1
ATOM 2810 N N . TRP A 1 369 ? -1.166 9.466 -3.022 1.00 97.38 369 TRP A N 1
ATOM 2811 C CA . TRP A 1 369 ? -1.162 10.601 -3.953 1.00 97.38 369 TRP A CA 1
ATOM 2812 C C . TRP A 1 369 ? -1.131 11.947 -3.227 1.00 97.38 369 TRP A C 1
ATOM 2814 O O . TRP A 1 369 ? -0.924 12.010 -2.020 1.00 97.38 369 TRP A O 1
ATOM 2824 N N . SER A 1 370 ? -1.301 13.054 -3.957 1.00 95.44 370 SER A N 1
ATOM 2825 C CA . SER A 1 370 ? -1.216 14.404 -3.381 1.00 95.44 370 SER A CA 1
ATOM 2826 C C . SER A 1 370 ? 0.154 14.719 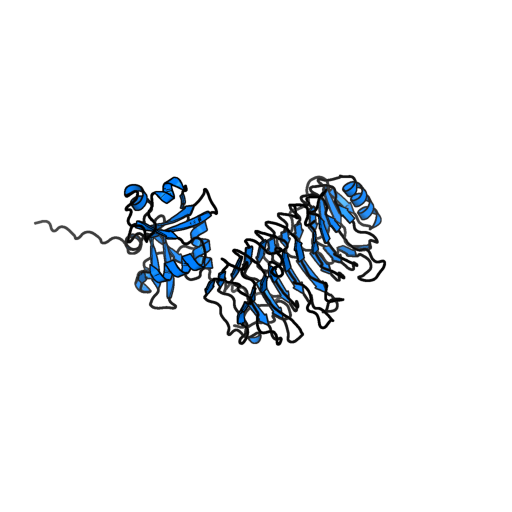-2.762 1.00 95.44 370 SER A C 1
ATOM 2828 O O . SER A 1 370 ? 0.203 15.313 -1.699 1.00 95.44 370 SER A O 1
ATOM 2830 N N . ASN A 1 371 ? 1.242 14.389 -3.469 1.00 93.31 371 ASN A N 1
ATOM 2831 C CA . ASN A 1 371 ? 2.639 14.580 -3.039 1.00 93.31 371 ASN A CA 1
ATOM 2832 C C . ASN A 1 371 ? 3.133 13.614 -1.952 1.00 93.31 371 ASN A C 1
ATOM 2834 O O . ASN A 1 371 ? 4.187 13.858 -1.374 1.00 93.31 371 ASN A O 1
ATOM 2838 N N . SER A 1 372 ? 2.445 12.487 -1.746 1.00 97.56 372 SER A N 1
ATOM 2839 C CA . SER A 1 372 ? 3.000 11.363 -0.984 1.00 97.56 372 SER A CA 1
ATOM 2840 C C . SER A 1 372 ? 4.385 10.942 -1.482 1.00 97.56 372 SER A C 1
ATOM 2842 O O . SER A 1 372 ? 4.660 11.019 -2.680 1.00 97.56 372 SER A O 1
ATOM 2844 N N . ASP A 1 373 ? 5.239 10.464 -0.578 1.00 96.31 373 ASP A N 1
ATOM 2845 C CA . ASP A 1 373 ? 6.639 10.120 -0.859 1.00 96.31 373 ASP A CA 1
ATOM 2846 C C . ASP A 1 373 ? 7.138 8.971 0.038 1.00 96.31 373 ASP A C 1
ATOM 2848 O O . ASP A 1 373 ? 6.620 8.716 1.123 1.00 96.31 373 ASP A O 1
ATOM 2852 N N . GLY A 1 374 ? 8.145 8.225 -0.410 1.00 86.56 374 GLY A N 1
ATOM 2853 C CA . GLY A 1 374 ? 8.784 7.172 0.384 1.00 86.56 374 GLY A CA 1
ATOM 2854 C C . GLY A 1 374 ? 7.910 5.940 0.657 1.00 86.56 374 GLY A C 1
ATOM 2855 O O . GLY A 1 374 ? 8.262 5.119 1.505 1.00 86.56 374 GLY A O 1
ATOM 2856 N N . THR A 1 375 ? 6.780 5.782 -0.038 1.00 97.81 375 THR A N 1
ATOM 2857 C CA . THR A 1 375 ? 5.850 4.663 0.174 1.00 97.81 375 THR A CA 1
ATOM 2858 C C . THR A 1 375 ? 6.448 3.332 -0.287 1.00 97.81 375 THR A C 1
ATOM 2860 O O . THR A 1 375 ? 6.921 3.195 -1.419 1.00 97.81 375 THR A O 1
ATOM 2863 N N . LEU A 1 376 ? 6.360 2.310 0.565 1.00 95.44 376 LEU A N 1
ATOM 2864 C CA . LEU A 1 376 ? 6.757 0.935 0.279 1.00 95.44 376 LEU A CA 1
ATOM 2865 C C . LEU A 1 376 ? 5.542 -0.004 0.349 1.00 95.44 376 LEU A C 1
ATOM 2867 O O . LEU A 1 376 ? 5.017 -0.280 1.426 1.00 95.44 376 LEU A O 1
ATOM 2871 N N . VAL A 1 377 ? 5.154 -0.576 -0.791 1.00 98.50 377 VAL A N 1
ATOM 2872 C CA . VAL A 1 377 ? 4.086 -1.582 -0.899 1.00 98.50 377 VAL A CA 1
ATOM 2873 C C . VAL A 1 377 ? 4.706 -2.924 -1.261 1.00 98.50 377 VAL A C 1
ATOM 2875 O O . VAL A 1 377 ? 5.219 -3.092 -2.373 1.00 98.50 377 VAL A O 1
ATOM 2878 N N . HIS A 1 378 ? 4.698 -3.883 -0.334 1.00 96.19 378 HIS A N 1
ATOM 2879 C CA . HIS A 1 378 ? 5.340 -5.169 -0.582 1.00 96.19 378 HIS A CA 1
ATOM 2880 C C . HIS A 1 378 ? 4.670 -6.385 0.034 1.00 96.19 378 HIS A C 1
ATOM 2882 O O . HIS A 1 378 ? 4.117 -6.302 1.120 1.00 96.19 378 HIS A O 1
ATOM 2888 N N . ASP A 1 379 ? 4.796 -7.541 -0.618 1.00 94.12 379 ASP A N 1
ATOM 2889 C CA . ASP A 1 379 ? 4.332 -8.817 -0.063 1.00 94.12 379 ASP A CA 1
ATOM 2890 C C . ASP A 1 379 ? 2.820 -8.823 0.258 1.00 94.12 379 ASP A C 1
ATOM 2892 O O . ASP A 1 379 ? 2.381 -9.463 1.211 1.00 94.12 379 ASP A O 1
ATOM 2896 N N . ASN A 1 380 ? 2.012 -8.083 -0.513 1.00 98.69 380 ASN A N 1
ATOM 2897 C CA . ASN A 1 380 ? 0.551 -8.076 -0.397 1.00 98.69 380 ASN A CA 1
ATOM 2898 C C . ASN A 1 380 ? -0.103 -8.932 -1.488 1.00 98.69 380 ASN A C 1
ATOM 2900 O O . ASN A 1 380 ? 0.468 -9.154 -2.558 1.00 98.69 380 ASN A O 1
ATOM 2904 N N . VAL A 1 381 ? -1.338 -9.349 -1.223 1.00 98.81 381 VAL A N 1
ATOM 2905 C CA . VAL A 1 381 ? -2.206 -10.072 -2.152 1.00 98.81 381 VAL A CA 1
ATOM 2906 C C . VAL A 1 381 ? -3.402 -9.193 -2.521 1.00 98.81 381 VAL A C 1
ATOM 2908 O O . VAL A 1 381 ? -4.076 -8.658 -1.644 1.00 98.81 381 VAL A O 1
ATOM 2911 N N . PHE A 1 382 ? -3.692 -9.074 -3.812 1.00 98.94 382 PHE A N 1
ATOM 2912 C CA . PHE A 1 382 ? -4.848 -8.364 -4.354 1.00 98.94 382 PHE A CA 1
ATOM 2913 C C . PHE A 1 382 ? -5.677 -9.342 -5.178 1.00 98.94 382 PHE A C 1
ATOM 2915 O O . PHE A 1 382 ? -5.147 -10.010 -6.067 1.00 98.94 382 PHE A O 1
ATOM 2922 N N . ILE A 1 383 ? -6.967 -9.443 -4.877 1.00 98.81 383 ILE A N 1
ATOM 2923 C CA . ILE A 1 383 ? -7.896 -10.356 -5.545 1.00 98.81 383 ILE A CA 1
ATOM 2924 C C . ILE A 1 383 ? -9.096 -9.537 -5.981 1.00 98.81 383 ILE A C 1
ATOM 2926 O O . ILE A 1 383 ? -9.797 -8.995 -5.127 1.00 98.81 383 ILE A O 1
ATOM 2930 N N . ASN A 1 384 ? -9.332 -9.459 -7.291 1.00 98.56 384 ASN A N 1
ATOM 2931 C CA . ASN A 1 384 ? -10.487 -8.772 -7.861 1.00 98.56 384 ASN A CA 1
ATOM 2932 C C . ASN A 1 384 ? -10.602 -7.342 -7.309 1.00 98.56 384 ASN A C 1
ATOM 2934 O O . ASN A 1 384 ? -11.525 -6.991 -6.587 1.00 98.56 384 ASN A O 1
ATOM 2938 N N . ASN A 1 385 ? -9.567 -6.536 -7.517 1.00 98.75 385 ASN A N 1
ATOM 2939 C CA . ASN A 1 385 ? -9.600 -5.105 -7.221 1.00 98.75 385 ASN A CA 1
ATOM 2940 C C . ASN A 1 385 ? -9.581 -4.400 -8.568 1.00 98.75 385 ASN A C 1
ATOM 2942 O O . ASN A 1 385 ? -8.646 -4.654 -9.324 1.00 98.75 385 ASN A O 1
ATOM 2946 N N . ASP A 1 386 ? -10.544 -3.521 -8.854 1.00 98.50 386 ASP A N 1
ATOM 2947 C CA . ASP A 1 386 ? -10.628 -2.877 -10.174 1.00 98.50 386 ASP A CA 1
ATOM 2948 C C . ASP A 1 386 ? -9.300 -2.205 -10.551 1.00 98.50 386 ASP A C 1
ATOM 2950 O O . ASP A 1 386 ? -8.878 -2.250 -11.705 1.00 98.50 386 ASP A O 1
ATOM 2954 N N . ARG A 1 387 ? -8.623 -1.618 -9.556 1.00 98.62 387 ARG A N 1
ATOM 2955 C CA . ARG A 1 387 ? -7.213 -1.235 -9.616 1.00 98.62 387 ARG A CA 1
ATOM 2956 C C . ARG A 1 387 ? -6.503 -1.730 -8.360 1.00 98.62 387 ARG A C 1
ATOM 2958 O O . ARG A 1 387 ? -7.026 -1.562 -7.261 1.00 98.62 387 ARG A O 1
ATOM 2965 N N . ALA A 1 388 ? -5.313 -2.322 -8.470 1.00 98.81 388 ALA A N 1
ATOM 2966 C CA . ALA A 1 388 ? -4.641 -2.866 -7.282 1.00 98.81 388 ALA A CA 1
ATOM 2967 C C . ALA A 1 388 ? -3.795 -1.811 -6.550 1.00 98.81 388 ALA A C 1
ATOM 2969 O O . ALA A 1 388 ? -4.090 -1.492 -5.399 1.00 98.81 388 ALA A O 1
ATOM 2970 N N . ILE A 1 389 ? -2.774 -1.241 -7.200 1.00 98.94 389 ILE A N 1
ATOM 2971 C CA . ILE A 1 389 ? -1.832 -0.299 -6.569 1.00 98.94 389 ILE A CA 1
ATOM 2972 C C . ILE A 1 389 ? -1.677 0.954 -7.431 1.00 98.94 389 ILE A C 1
ATOM 2974 O O . ILE A 1 389 ? -1.394 0.846 -8.622 1.00 98.94 389 ILE A O 1
ATOM 2978 N N . GLY A 1 390 ? -1.829 2.133 -6.832 1.00 98.69 390 GLY A N 1
ATOM 2979 C CA . GLY A 1 390 ? -1.724 3.425 -7.507 1.00 98.69 390 GLY A CA 1
ATOM 2980 C C . GLY A 1 390 ? -0.810 4.390 -6.767 1.00 98.69 390 GLY A C 1
ATOM 2981 O O . GLY A 1 390 ? -1.082 4.716 -5.613 1.00 98.69 390 GLY A O 1
ATOM 2982 N N . PHE A 1 391 ? 0.240 4.881 -7.426 1.00 98.75 391 PHE A N 1
ATOM 2983 C CA . PHE A 1 391 ? 1.037 6.014 -6.941 1.00 98.75 391 PHE A CA 1
ATOM 2984 C C . PHE A 1 391 ? 0.774 7.245 -7.810 1.00 98.75 391 PHE A C 1
ATOM 2986 O O . PHE A 1 391 ? 1.008 7.232 -9.020 1.00 98.75 391 PHE A O 1
ATOM 2993 N N . GLY A 1 392 ? 0.304 8.308 -7.164 1.00 98.00 392 GLY A N 1
ATOM 2994 C CA . GLY A 1 392 ? -0.118 9.566 -7.764 1.00 98.00 392 GLY A CA 1
ATOM 2995 C C . GLY A 1 392 ? -1.495 9.490 -8.437 1.00 98.00 392 GLY A C 1
ATOM 2996 O O . GLY A 1 392 ? -2.180 8.465 -8.388 1.00 98.00 392 GLY A O 1
ATOM 2997 N N . LEU A 1 393 ? -1.952 10.616 -8.996 1.00 95.19 393 LEU A N 1
ATOM 2998 C CA . LEU A 1 393 ? -3.231 10.709 -9.707 1.00 95.19 393 LEU A CA 1
ATOM 2999 C C . LEU A 1 393 ? -3.252 11.900 -10.680 1.00 95.19 393 LEU A C 1
ATOM 3001 O O . LEU A 1 393 ? -3.212 13.061 -10.257 1.00 95.19 393 LEU A O 1
ATOM 3005 N N . GLY A 1 394 ? -3.405 11.636 -11.979 1.00 93.88 394 GLY A N 1
ATOM 3006 C CA . GLY A 1 394 ? -3.503 12.682 -12.999 1.00 93.88 394 GLY A CA 1
ATOM 3007 C C . GLY A 1 394 ? -2.208 13.480 -13.219 1.00 93.88 394 GLY A C 1
ATOM 3008 O O . GLY A 1 394 ? -1.131 13.111 -12.752 1.00 93.88 394 GLY A O 1
ATOM 3009 N N . ASP A 1 395 ? -2.325 14.609 -13.925 1.00 90.31 395 ASP A N 1
ATOM 3010 C CA . ASP A 1 395 ? -1.262 15.591 -14.216 1.00 90.31 395 ASP A CA 1
ATOM 3011 C C . ASP A 1 395 ? -1.503 16.952 -13.534 1.00 90.31 395 ASP A C 1
ATOM 3013 O O . ASP A 1 395 ? -1.046 18.002 -13.986 1.00 90.31 395 ASP A O 1
ATOM 3017 N N . TYR A 1 396 ? -2.232 16.950 -12.415 1.00 86.62 396 TYR A N 1
ATOM 3018 C CA . TYR A 1 396 ? -2.723 18.164 -11.750 1.00 86.62 396 TYR A CA 1
ATOM 3019 C C . TYR A 1 396 ? -1.858 18.623 -10.563 1.00 86.62 396 TYR A C 1
ATOM 3021 O O . TYR A 1 396 ? -2.367 19.274 -9.649 1.00 86.62 396 TYR A O 1
ATOM 3029 N N . GLY A 1 397 ? -0.568 18.265 -10.538 1.00 81.94 397 GLY A N 1
ATOM 3030 C CA . GLY A 1 397 ? 0.340 18.604 -9.431 1.00 81.94 397 GLY A CA 1
ATOM 3031 C C . GLY A 1 397 ? 0.025 17.871 -8.119 1.00 81.94 397 GLY A C 1
ATOM 3032 O O . GLY A 1 397 ? 0.257 18.411 -7.042 1.00 81.94 397 GLY A O 1
ATOM 3033 N N . ARG A 1 398 ? -0.561 16.669 -8.214 1.00 84.31 398 ARG A N 1
ATOM 3034 C CA . ARG A 1 398 ? -0.897 15.775 -7.089 1.00 84.31 398 ARG A CA 1
ATOM 3035 C C . ARG A 1 398 ? -0.285 14.388 -7.293 1.00 84.31 398 ARG A C 1
ATOM 3037 O O . ARG A 1 398 ? -0.975 13.373 -7.221 1.00 84.31 398 ARG A O 1
ATOM 3044 N N . GLY A 1 399 ? 1.000 14.386 -7.626 1.00 94.75 399 GLY A N 1
ATOM 3045 C CA . GLY A 1 399 ? 1.756 13.186 -7.960 1.00 94.75 399 GLY A CA 1
ATOM 3046 C C . GLY A 1 399 ? 2.151 12.359 -6.741 1.00 94.75 399 GLY A C 1
ATOM 3047 O O . GLY A 1 399 ? 1.545 12.457 -5.670 1.00 94.75 399 GLY A O 1
ATOM 3048 N N . HIS A 1 400 ? 3.199 11.569 -6.930 1.00 97.94 400 HIS A N 1
ATOM 3049 C CA . HIS A 1 400 ? 3.888 10.833 -5.879 1.00 97.94 400 HIS A CA 1
ATOM 3050 C C . HIS A 1 400 ? 5.399 10.979 -6.088 1.00 97.94 400 HIS A C 1
ATOM 3052 O O . HIS A 1 400 ? 5.880 10.958 -7.223 1.00 97.94 400 HIS A O 1
ATOM 3058 N N . GLY A 1 401 ? 6.149 11.165 -5.011 1.00 95.25 401 GLY A N 1
ATOM 3059 C CA . GLY A 1 401 ? 7.603 11.143 -5.042 1.00 95.25 401 GLY A CA 1
ATOM 3060 C C . GLY A 1 401 ? 8.146 9.718 -5.139 1.00 95.25 401 GLY A C 1
ATOM 3061 O O . GLY A 1 401 ? 7.515 8.825 -5.715 1.00 95.25 401 GLY A O 1
ATOM 3062 N N . SER A 1 402 ? 9.314 9.515 -4.545 1.00 89.88 402 SER A N 1
ATOM 3063 C CA . SER A 1 402 ? 10.010 8.237 -4.470 1.00 89.88 402 SER A CA 1
ATOM 3064 C C . SER A 1 402 ? 9.134 7.138 -3.871 1.00 89.88 402 SER A C 1
ATOM 3066 O O . SER A 1 402 ? 8.243 7.391 -3.059 1.00 89.88 402 SER A O 1
ATOM 3068 N N . GLY A 1 403 ? 9.371 5.886 -4.252 1.00 91.31 403 GLY A N 1
ATOM 3069 C CA . GLY A 1 403 ? 8.618 4.773 -3.684 1.00 91.31 403 GLY A CA 1
ATOM 3070 C C . GLY A 1 403 ? 9.015 3.417 -4.241 1.00 91.31 403 GLY A C 1
ATOM 3071 O O . GLY A 1 403 ? 9.830 3.291 -5.155 1.00 91.31 403 GLY A O 1
ATOM 3072 N N . THR A 1 404 ? 8.452 2.355 -3.675 1.00 93.31 404 THR A N 1
ATOM 3073 C CA . THR A 1 404 ? 8.722 0.988 -4.124 1.00 93.31 404 THR A CA 1
ATOM 3074 C C . THR A 1 404 ? 7.475 0.121 -4.057 1.00 93.31 404 THR A C 1
ATOM 3076 O O . THR A 1 404 ? 6.828 0.025 -3.017 1.00 93.31 404 THR A O 1
ATOM 3079 N N . ILE A 1 405 ? 7.193 -0.584 -5.150 1.00 98.56 405 ILE A N 1
ATOM 3080 C CA . ILE A 1 405 ? 6.119 -1.571 -5.261 1.00 98.56 405 ILE A CA 1
ATOM 3081 C C . ILE A 1 405 ? 6.752 -2.911 -5.629 1.00 98.56 405 ILE A C 1
ATOM 3083 O O . ILE A 1 405 ? 7.185 -3.104 -6.768 1.00 98.56 405 ILE A O 1
ATOM 3087 N N . ARG A 1 406 ? 6.841 -3.846 -4.677 1.00 95.81 406 ARG A N 1
ATOM 3088 C CA . ARG A 1 406 ? 7.568 -5.100 -4.912 1.00 95.81 406 ARG A CA 1
ATOM 3089 C C . ARG A 1 406 ? 6.950 -6.356 -4.331 1.00 95.81 406 ARG A C 1
ATOM 3091 O O . ARG A 1 406 ? 6.390 -6.318 -3.247 1.00 95.81 406 ARG A O 1
ATOM 3098 N N . ASN A 1 407 ? 7.176 -7.495 -4.977 1.00 92.38 407 ASN A N 1
ATOM 3099 C CA . ASN A 1 407 ? 6.753 -8.804 -4.465 1.00 92.38 407 ASN A CA 1
ATOM 3100 C C . ASN A 1 407 ? 5.258 -8.869 -4.092 1.00 92.38 407 ASN A C 1
ATOM 3102 O O . ASN A 1 407 ? 4.887 -9.529 -3.127 1.00 92.38 407 ASN A O 1
ATOM 3106 N N . ASN A 1 408 ? 4.404 -8.124 -4.798 1.00 98.50 408 ASN A N 1
ATOM 3107 C CA . ASN A 1 408 ? 2.959 -8.199 -4.620 1.00 98.50 408 ASN A CA 1
ATOM 3108 C C . ASN A 1 408 ? 2.361 -9.182 -5.628 1.00 98.50 408 ASN A C 1
ATOM 3110 O O . ASN A 1 408 ? 2.853 -9.322 -6.752 1.00 98.50 408 ASN A O 1
ATOM 3114 N N . TYR A 1 409 ? 1.266 -9.816 -5.231 1.00 98.69 409 TYR A N 1
ATOM 3115 C CA . TYR A 1 409 ? 0.543 -10.794 -6.026 1.00 98.69 409 TYR A CA 1
ATOM 3116 C C . TYR A 1 409 ? -0.841 -10.250 -6.352 1.00 98.69 409 TYR A C 1
ATOM 3118 O O . TYR A 1 409 ? -1.647 -10.018 -5.457 1.00 98.69 409 TYR A O 1
ATOM 3126 N N . ILE A 1 410 ? -1.109 -10.011 -7.630 1.00 98.94 410 ILE A N 1
ATOM 3127 C CA . ILE A 1 410 ? -2.335 -9.382 -8.111 1.00 98.94 410 ILE A CA 1
ATOM 3128 C C . ILE A 1 410 ? -3.045 -10.377 -9.017 1.00 98.94 410 ILE A C 1
ATOM 3130 O O . ILE A 1 410 ? -2.476 -10.830 -10.010 1.00 98.94 410 ILE A O 1
ATOM 3134 N N . TYR A 1 411 ? -4.283 -10.713 -8.681 1.00 98.88 411 TYR A N 1
ATOM 3135 C CA . TYR A 1 411 ? -5.181 -11.484 -9.525 1.00 98.88 411 TYR A CA 1
ATOM 3136 C C . TYR A 1 411 ? -6.455 -10.691 -9.793 1.00 98.88 411 TYR A C 1
ATOM 3138 O O . TYR A 1 411 ? -7.036 -10.112 -8.874 1.00 98.88 411 TYR A O 1
ATOM 3146 N N . HIS A 1 412 ? -6.904 -10.717 -11.043 1.00 98.62 412 HIS A N 1
ATOM 3147 C CA . HIS A 1 412 ? -8.201 -10.189 -11.436 1.00 98.62 412 HIS A CA 1
ATOM 3148 C C . HIS A 1 412 ? -8.844 -11.132 -12.444 1.00 98.62 412 HIS A C 1
ATOM 3150 O O . HIS A 1 412 ? -8.258 -11.409 -13.494 1.00 98.62 412 HIS A O 1
ATOM 3156 N N . ASP A 1 413 ? -10.047 -11.606 -12.134 1.00 97.75 413 ASP A N 1
ATOM 3157 C CA . ASP A 1 413 ? -10.810 -12.471 -13.028 1.00 97.75 413 ASP A CA 1
ATOM 3158 C C . ASP A 1 413 ? -11.332 -11.720 -14.272 1.00 97.75 413 ASP A C 1
ATOM 3160 O O . ASP A 1 413 ? -10.933 -10.594 -14.575 1.00 97.75 413 ASP A O 1
ATOM 3164 N N . THR A 1 414 ? -12.229 -12.359 -15.023 1.00 97.12 414 THR A N 1
ATOM 3165 C CA . THR A 1 414 ? -12.808 -11.824 -16.266 1.00 97.12 414 THR A CA 1
ATOM 3166 C C . THR A 1 414 ? -13.803 -10.668 -16.082 1.00 97.12 414 THR A C 1
ATOM 3168 O O . THR A 1 414 ? -14.313 -10.154 -17.079 1.00 97.12 414 THR A O 1
ATOM 3171 N N . SER A 1 415 ? -14.158 -10.297 -14.847 1.00 95.19 415 SER A N 1
ATOM 3172 C CA . SER A 1 415 ? -15.041 -9.155 -14.575 1.00 95.19 415 SER A CA 1
ATOM 3173 C C . SER A 1 415 ? -14.402 -7.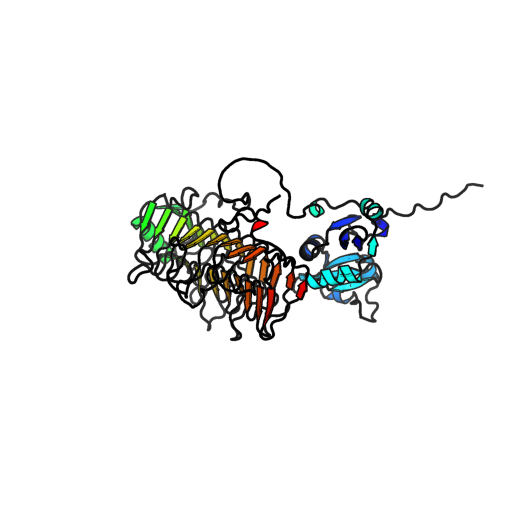828 -15.007 1.00 95.19 415 SER A C 1
ATOM 3175 O O . SER A 1 415 ? -13.223 -7.767 -15.348 1.00 95.19 415 SER A O 1
ATOM 3177 N N . ALA A 1 416 ? -15.196 -6.755 -15.069 1.00 94.25 416 ALA A N 1
ATOM 3178 C CA . ALA A 1 416 ? -14.667 -5.445 -15.437 1.00 94.25 416 ALA A CA 1
ATOM 3179 C C . ALA A 1 416 ? -13.583 -5.015 -14.437 1.00 94.25 416 ALA A C 1
ATOM 3181 O O . ALA A 1 416 ? -13.770 -5.148 -13.235 1.00 94.25 416 ALA A O 1
ATOM 3182 N N . GLY A 1 417 ? -12.473 -4.506 -14.961 1.00 95.69 417 GLY A N 1
ATOM 3183 C CA . GLY A 1 417 ? -11.309 -4.087 -14.192 1.00 95.69 417 GLY A CA 1
ATOM 3184 C C . GLY A 1 417 ? -10.385 -3.230 -15.050 1.00 95.69 417 GLY A C 1
ATOM 3185 O O . GLY A 1 417 ? -10.596 -3.077 -16.260 1.00 95.69 417 GLY A O 1
ATOM 3186 N N . ASP A 1 418 ? -9.358 -2.678 -14.424 1.00 97.44 418 ASP A N 1
ATOM 3187 C CA . ASP A 1 418 ? -8.410 -1.729 -15.002 1.00 97.44 418 ASP A CA 1
ATOM 3188 C C . ASP A 1 418 ? -6.971 -2.137 -14.610 1.00 97.44 418 ASP A C 1
ATOM 3190 O O . ASP A 1 418 ? -6.640 -3.321 -14.513 1.00 97.44 418 ASP A O 1
ATOM 3194 N N . VAL A 1 419 ? -6.062 -1.176 -14.496 1.00 98.12 419 VAL A N 1
ATOM 3195 C CA . VAL A 1 419 ? -4.638 -1.398 -14.265 1.00 98.12 419 VAL A CA 1
ATOM 3196 C C . VAL A 1 419 ? -4.354 -2.160 -12.962 1.00 98.12 419 VAL A C 1
ATOM 3198 O O . VAL A 1 419 ? -4.918 -1.876 -11.909 1.00 98.12 419 VAL A O 1
ATOM 3201 N N . GLY A 1 420 ? -3.399 -3.093 -13.006 1.00 98.69 420 GLY A N 1
ATOM 3202 C CA . GLY A 1 420 ? -2.862 -3.714 -11.794 1.00 98.69 420 GLY A CA 1
ATOM 3203 C C . GLY A 1 420 ? -2.031 -2.703 -11.002 1.00 98.69 420 GLY A C 1
ATOM 3204 O O . GLY A 1 420 ? -2.339 -2.396 -9.856 1.00 98.69 420 GLY A O 1
ATOM 3205 N N . ILE A 1 421 ? -0.997 -2.138 -11.632 1.00 98.94 421 ILE A N 1
ATOM 3206 C CA . ILE A 1 421 ? -0.146 -1.099 -11.033 1.00 98.94 421 ILE A CA 1
ATOM 3207 C C . ILE A 1 421 ? -0.155 0.169 -11.893 1.00 98.94 421 ILE A C 1
ATOM 3209 O O . ILE A 1 421 ? 0.329 0.149 -13.028 1.00 98.94 421 ILE A O 1
ATOM 3213 N N . GLY A 1 422 ? -0.679 1.267 -11.347 1.00 98.62 422 GLY A N 1
ATOM 3214 C CA . GLY A 1 422 ? -0.732 2.584 -11.980 1.00 98.62 422 GLY A CA 1
ATOM 3215 C C . GLY A 1 422 ? 0.257 3.572 -11.361 1.00 98.62 422 GLY A C 1
ATOM 3216 O O . GLY A 1 422 ? 0.282 3.761 -10.147 1.00 98.62 422 GLY A O 1
ATOM 3217 N N . LEU A 1 423 ? 1.059 4.226 -12.199 1.00 98.69 423 LEU A N 1
ATOM 3218 C CA . LEU A 1 423 ? 1.937 5.333 -11.817 1.00 98.69 423 LEU A CA 1
ATOM 3219 C C . LEU A 1 423 ? 1.492 6.600 -12.556 1.00 98.69 423 LEU A C 1
ATOM 3221 O O . LEU A 1 423 ? 1.597 6.672 -13.780 1.00 98.69 423 LEU A O 1
ATOM 3225 N N . GLU A 1 424 ? 0.995 7.604 -11.845 1.00 97.81 424 GLU A N 1
ATOM 3226 C CA . GLU A 1 424 ? 0.473 8.838 -12.438 1.00 97.81 424 GLU A CA 1
ATOM 3227 C C . GLU A 1 424 ? 1.143 10.067 -11.820 1.00 97.81 424 GLU A C 1
ATOM 3229 O O . GLU A 1 424 ? 0.907 10.408 -10.667 1.00 97.81 424 GLU A O 1
ATOM 3234 N N . SER A 1 425 ? 1.986 10.752 -12.595 1.00 97.94 425 SER A N 1
ATOM 3235 C CA . SER A 1 425 ? 2.902 11.786 -12.089 1.00 97.94 425 SER A CA 1
ATOM 3236 C C . SER A 1 425 ? 3.771 11.299 -10.912 1.00 97.94 425 SER A C 1
ATOM 3238 O O . SER A 1 425 ? 3.886 11.980 -9.893 1.00 97.94 425 SER A O 1
ATOM 3240 N N . ALA A 1 426 ? 4.363 10.106 -11.042 1.00 97.81 426 ALA A N 1
ATOM 3241 C CA . ALA A 1 426 ? 5.157 9.448 -10.004 1.00 97.81 426 ALA A CA 1
ATOM 3242 C C . ALA A 1 426 ? 6.670 9.453 -10.315 1.00 97.81 426 ALA A C 1
ATOM 3244 O O . ALA A 1 426 ? 7.117 8.841 -11.287 1.00 97.81 426 ALA A O 1
ATOM 3245 N N . THR A 1 427 ? 7.488 10.120 -9.502 1.00 95.75 427 THR A N 1
ATOM 3246 C CA . THR A 1 427 ? 8.940 10.249 -9.741 1.00 95.75 427 THR A CA 1
ATOM 3247 C C . THR A 1 427 ? 9.747 9.260 -8.897 1.00 95.75 427 THR A C 1
ATOM 3249 O O . THR A 1 427 ? 9.495 9.140 -7.712 1.00 95.75 427 THR A O 1
ATOM 3252 N N . ASP A 1 428 ? 10.765 8.607 -9.468 1.00 91.44 428 ASP A N 1
ATOM 3253 C CA . ASP A 1 428 ? 11.697 7.727 -8.727 1.00 91.44 428 ASP A CA 1
ATOM 3254 C C . ASP A 1 428 ? 11.007 6.543 -8.011 1.00 91.44 428 ASP A C 1
ATOM 3256 O O . ASP A 1 428 ? 11.294 6.200 -6.864 1.00 91.44 428 ASP A O 1
ATOM 3260 N N . VAL A 1 429 ? 10.053 5.914 -8.708 1.00 95.75 429 VAL A N 1
ATOM 3261 C CA . VAL A 1 429 ? 9.337 4.727 -8.219 1.00 95.75 429 VAL A CA 1
ATOM 3262 C C . VAL A 1 429 ? 9.878 3.456 -8.866 1.00 95.75 429 VAL A C 1
ATOM 3264 O O . VAL A 1 429 ? 9.871 3.313 -10.091 1.00 95.75 429 VAL A O 1
ATOM 3267 N N . ASP A 1 430 ? 10.283 2.498 -8.036 1.00 89.75 430 ASP A N 1
ATOM 3268 C CA . ASP A 1 430 ? 10.701 1.168 -8.478 1.00 89.75 430 ASP A CA 1
ATOM 3269 C C . ASP A 1 430 ? 9.559 0.145 -8.354 1.00 89.75 430 ASP A C 1
ATOM 3271 O O . ASP A 1 430 ? 8.968 -0.029 -7.289 1.00 89.75 430 ASP A O 1
ATOM 3275 N N . VAL A 1 431 ? 9.281 -0.585 -9.437 1.00 97.62 431 VAL A N 1
ATOM 3276 C CA . VAL A 1 431 ? 8.240 -1.622 -9.517 1.00 97.62 431 VAL A CA 1
ATOM 3277 C C . VAL A 1 431 ? 8.855 -2.953 -9.942 1.00 97.62 431 VAL A C 1
ATOM 3279 O O . VAL A 1 431 ? 9.246 -3.111 -11.104 1.00 97.62 431 VAL A O 1
ATOM 3282 N N . TYR A 1 432 ? 8.949 -3.926 -9.031 1.00 91.81 432 TYR A N 1
ATOM 3283 C CA . TYR A 1 432 ? 9.647 -5.178 -9.341 1.00 91.81 432 TYR A CA 1
ATOM 3284 C C . TYR A 1 432 ? 9.210 -6.428 -8.586 1.00 91.81 432 TYR A C 1
ATOM 3286 O O . TYR A 1 432 ? 8.620 -6.356 -7.518 1.00 91.81 432 TYR A O 1
ATOM 3294 N N . ASP A 1 433 ? 9.531 -7.599 -9.139 1.00 89.88 433 ASP A N 1
ATOM 3295 C CA . ASP A 1 433 ? 9.190 -8.914 -8.572 1.00 89.88 433 ASP A CA 1
ATOM 3296 C C . ASP A 1 433 ? 7.677 -9.106 -8.309 1.00 89.88 433 ASP A C 1
ATOM 3298 O O . ASP A 1 433 ? 7.285 -9.991 -7.554 1.00 89.88 433 ASP A O 1
ATOM 3302 N N . ASN A 1 434 ? 6.798 -8.294 -8.908 1.00 98.06 434 ASN A N 1
ATOM 3303 C CA . ASN A 1 434 ? 5.352 -8.464 -8.758 1.00 98.06 434 ASN A CA 1
ATOM 3304 C C . ASN A 1 434 ? 4.830 -9.528 -9.733 1.00 98.06 434 ASN A C 1
ATOM 3306 O O . ASN A 1 434 ? 5.321 -9.656 -10.858 1.00 98.06 434 ASN A O 1
ATOM 3310 N N . VAL A 1 435 ? 3.790 -10.252 -9.327 1.00 98.50 435 VAL A N 1
ATOM 3311 C CA . VAL A 1 435 ? 3.067 -11.219 -10.162 1.00 98.50 435 VAL A CA 1
ATOM 3312 C C . VAL A 1 435 ? 1.676 -10.663 -10.453 1.00 98.50 435 VAL A C 1
ATOM 3314 O O . VAL A 1 435 ? 0.897 -10.464 -9.529 1.00 98.50 435 VAL A O 1
ATOM 3317 N N . ILE A 1 436 ? 1.361 -10.413 -11.725 1.00 98.81 436 ILE A N 1
ATOM 3318 C CA . ILE A 1 436 ? 0.101 -9.803 -12.169 1.00 98.81 436 ILE A CA 1
ATOM 3319 C C . ILE A 1 436 ? -0.630 -10.749 -13.126 1.00 98.81 436 ILE A C 1
ATOM 3321 O O . ILE A 1 436 ? -0.243 -10.954 -14.285 1.00 98.81 436 ILE A O 1
ATOM 3325 N N . LEU A 1 437 ? -1.704 -11.340 -12.615 1.00 98.75 437 LEU A N 1
ATOM 3326 C CA . LEU A 1 437 ? -2.517 -12.366 -13.250 1.00 98.75 437 LEU A CA 1
ATOM 3327 C C . LEU A 1 437 ? -3.914 -11.828 -13.554 1.00 98.75 437 LEU A C 1
ATOM 3329 O O . LEU A 1 437 ? -4.838 -11.996 -12.767 1.00 98.75 437 LEU A O 1
ATOM 3333 N N . HIS A 1 438 ? -4.051 -11.140 -14.681 1.00 98.44 438 HIS A N 1
ATOM 3334 C CA . HIS A 1 438 ? -5.324 -10.581 -15.125 1.00 98.44 438 HIS A CA 1
ATOM 3335 C C . HIS A 1 438 ? -5.973 -11.482 -16.184 1.00 98.44 438 HIS A C 1
ATOM 3337 O O . HIS A 1 438 ? -5.270 -12.088 -16.998 1.00 98.44 438 HIS A O 1
ATOM 3343 N N . GLU A 1 439 ? -7.306 -11.532 -16.188 1.00 97.88 439 GLU A N 1
ATOM 3344 C CA . GLU A 1 439 ? -8.116 -12.245 -17.190 1.00 97.88 439 GLU A CA 1
ATOM 3345 C C . GLU A 1 439 ? -9.175 -11.358 -17.880 1.00 97.88 439 GLU A C 1
ATOM 3347 O O . GLU A 1 439 ? -9.872 -11.820 -18.783 1.00 97.88 439 GLU A O 1
ATOM 3352 N N . HIS A 1 440 ? -9.299 -10.087 -17.486 1.00 97.06 440 HIS A N 1
ATOM 3353 C CA . HIS A 1 440 ? -10.222 -9.104 -18.071 1.00 97.06 440 HIS A CA 1
ATOM 3354 C C . HIS A 1 440 ? -9.644 -8.373 -19.297 1.00 97.06 440 HIS A C 1
ATOM 3356 O O . HIS A 1 440 ? -8.438 -8.358 -19.539 1.00 97.06 440 HIS A O 1
ATOM 3362 N N . ASP A 1 441 ? -10.497 -7.684 -20.055 1.00 96.44 441 ASP A N 1
ATOM 3363 C CA . ASP A 1 441 ? -10.145 -7.112 -21.366 1.00 96.44 441 ASP A CA 1
ATOM 3364 C C . ASP A 1 441 ? -9.197 -5.889 -21.329 1.00 96.44 441 ASP A C 1
ATOM 3366 O O . ASP A 1 441 ? -8.745 -5.418 -22.380 1.00 96.44 441 ASP A O 1
ATOM 3370 N N . TYR A 1 442 ? -8.871 -5.345 -20.151 1.00 97.62 442 TYR A N 1
ATOM 3371 C CA . TYR A 1 442 ? -7.957 -4.205 -20.037 1.00 97.62 442 TYR A CA 1
ATOM 3372 C C . TYR A 1 442 ? -6.498 -4.673 -19.956 1.00 97.62 442 TYR A C 1
ATOM 3374 O O . TYR A 1 442 ? -5.989 -5.063 -18.911 1.00 97.62 442 TYR A O 1
ATOM 3382 N N . THR A 1 443 ? -5.794 -4.618 -21.087 1.00 97.94 443 THR A N 1
ATOM 3383 C CA . THR A 1 443 ? -4.499 -5.300 -21.249 1.00 97.94 443 THR A CA 1
ATOM 3384 C C . THR A 1 443 ? -3.297 -4.603 -20.602 1.00 97.94 443 THR A C 1
ATOM 3386 O O . THR A 1 443 ? -2.206 -5.170 -20.590 1.00 97.94 443 THR A O 1
ATOM 3389 N N . ARG A 1 444 ? -3.423 -3.368 -20.101 1.00 98.19 444 ARG A N 1
ATOM 3390 C CA . ARG A 1 444 ? -2.289 -2.641 -19.496 1.00 98.19 444 ARG A CA 1
ATOM 3391 C C . ARG A 1 444 ? -2.199 -3.004 -18.019 1.00 98.19 444 ARG A C 1
ATOM 3393 O O . ARG A 1 444 ? -2.783 -2.336 -17.179 1.00 98.19 444 ARG A O 1
ATOM 3400 N N . ALA A 1 445 ? -1.475 -4.076 -17.716 1.00 98.69 445 ALA A N 1
ATOM 3401 C CA . ALA A 1 445 ? -1.300 -4.557 -16.346 1.00 98.69 445 ALA A CA 1
ATOM 3402 C C . ALA A 1 445 ? -0.432 -3.612 -15.497 1.00 98.69 445 ALA A C 1
ATOM 3404 O O . ALA A 1 445 ? -0.703 -3.438 -14.312 1.00 98.69 445 ALA A O 1
ATOM 3405 N N . ILE A 1 446 ? 0.581 -2.983 -16.106 1.00 98.88 446 ILE A N 1
ATOM 3406 C CA . ILE A 1 446 ? 1.337 -1.886 -15.490 1.00 98.88 446 ILE A CA 1
ATOM 3407 C C . ILE A 1 446 ? 1.277 -0.680 -16.422 1.00 98.88 446 ILE A C 1
ATOM 3409 O O . ILE A 1 446 ? 1.661 -0.766 -17.594 1.00 98.88 446 ILE A O 1
ATOM 3413 N N . GLU A 1 447 ? 0.822 0.450 -15.901 1.00 98.19 447 GLU A N 1
ATOM 3414 C CA . GLU A 1 447 ? 0.700 1.702 -16.636 1.00 98.19 447 GLU A CA 1
ATOM 3415 C C . GLU A 1 447 ? 1.455 2.813 -15.917 1.00 98.19 447 GLU A C 1
ATOM 3417 O O . GLU A 1 447 ? 1.402 2.925 -14.697 1.00 98.19 447 GLU A O 1
ATOM 3422 N N . TYR A 1 448 ? 2.155 3.646 -16.683 1.00 98.50 448 TYR A N 1
ATOM 3423 C CA . TYR A 1 448 ? 2.860 4.803 -16.148 1.00 98.50 448 TYR A CA 1
ATOM 3424 C C . TYR A 1 448 ? 2.646 6.019 -17.045 1.00 98.50 448 TYR A C 1
ATOM 3426 O O . TYR A 1 448 ? 2.817 5.943 -18.270 1.00 98.50 448 TYR A O 1
ATOM 3434 N N . ARG A 1 449 ? 2.215 7.133 -16.445 1.00 97.19 449 ARG A N 1
ATOM 3435 C CA . ARG A 1 449 ? 1.671 8.280 -17.173 1.00 97.19 449 ARG A CA 1
ATOM 3436 C C . ARG A 1 449 ? 2.102 9.633 -16.661 1.00 97.19 449 ARG A C 1
ATOM 3438 O O . ARG A 1 449 ? 2.335 9.837 -15.474 1.00 97.19 449 ARG A O 1
ATOM 3445 N N . PHE A 1 450 ? 2.031 10.551 -17.617 1.00 97.31 450 PHE A N 1
ATOM 3446 C CA . PHE A 1 450 ? 2.363 11.966 -17.564 1.00 97.31 450 PHE A CA 1
ATOM 3447 C C . PHE A 1 450 ? 3.859 12.241 -17.427 1.00 97.31 450 PHE A C 1
ATOM 3449 O O . PHE A 1 450 ? 4.580 11.406 -16.886 1.00 97.31 450 PHE A O 1
ATOM 3456 N N . PRO A 1 451 ? 4.353 13.385 -17.937 1.00 96.88 451 PRO A N 1
ATOM 3457 C CA . PRO A 1 451 ? 5.789 13.681 -17.974 1.00 96.88 451 PRO A CA 1
ATOM 3458 C C . PRO A 1 451 ? 6.477 13.691 -16.604 1.00 96.88 451 PRO A C 1
ATOM 3460 O O . PRO A 1 451 ? 7.681 13.448 -16.529 1.00 96.88 451 PRO A O 1
ATOM 3463 N N . ASP A 1 452 ? 5.717 13.943 -15.536 1.00 96.50 452 ASP A N 1
ATOM 3464 C CA . ASP A 1 452 ? 6.212 13.901 -14.157 1.00 96.50 452 ASP A CA 1
ATOM 3465 C C . ASP A 1 452 ? 6.398 12.467 -13.641 1.00 96.50 452 ASP A C 1
ATOM 3467 O O . ASP A 1 452 ? 7.080 12.264 -12.638 1.00 96.50 452 ASP A O 1
ATOM 3471 N N . THR A 1 453 ? 5.877 11.456 -14.347 1.00 98.38 453 THR A N 1
ATOM 3472 C CA . THR A 1 453 ? 6.310 10.076 -14.132 1.00 98.38 453 THR A CA 1
ATOM 3473 C C . THR A 1 453 ? 7.634 9.834 -14.831 1.00 98.38 453 THR A C 1
ATOM 3475 O O . THR A 1 453 ? 7.697 9.735 -16.062 1.00 98.38 453 THR A O 1
ATOM 3478 N N . ARG A 1 454 ? 8.707 9.764 -14.048 1.00 95.56 454 ARG A N 1
ATOM 3479 C CA . ARG A 1 454 ? 10.082 9.660 -14.545 1.00 95.56 454 ARG A CA 1
ATOM 3480 C C . ARG A 1 454 ? 11.018 9.084 -13.498 1.00 95.56 454 ARG A C 1
ATOM 3482 O O . ARG A 1 454 ? 10.655 8.918 -12.341 1.00 95.56 454 ARG A O 1
ATOM 3489 N N . ASP A 1 455 ? 12.234 8.781 -13.930 1.00 88.62 455 ASP A N 1
ATOM 3490 C CA . ASP A 1 455 ? 13.350 8.311 -13.100 1.00 88.62 455 ASP A CA 1
ATOM 3491 C C . ASP A 1 455 ? 13.146 6.961 -12.380 1.00 88.62 455 ASP A C 1
ATOM 3493 O O . ASP A 1 455 ? 14.124 6.401 -11.895 1.00 88.62 455 ASP A O 1
ATOM 3497 N N . GLY A 1 456 ? 11.943 6.380 -12.429 1.00 86.94 456 GLY A N 1
ATOM 3498 C CA . GLY A 1 456 ? 11.628 5.048 -11.913 1.00 86.94 456 GLY A CA 1
ATOM 3499 C C . GLY A 1 456 ? 12.044 3.880 -12.818 1.00 86.94 456 GLY A C 1
ATOM 3500 O O . GLY A 1 456 ? 12.366 4.048 -14.006 1.00 86.94 456 GLY A O 1
ATOM 3501 N N . SER A 1 457 ? 11.995 2.666 -12.263 1.00 86.44 457 SER A N 1
ATOM 3502 C CA . SER A 1 457 ? 12.318 1.415 -12.965 1.00 86.44 457 SER A CA 1
ATOM 3503 C C . SER A 1 457 ? 11.204 0.377 -12.827 1.00 86.44 457 SER A C 1
ATOM 3505 O O . SER A 1 457 ? 10.634 0.210 -11.758 1.00 86.44 457 SER A O 1
ATOM 3507 N N . ILE A 1 458 ? 10.930 -0.383 -13.889 1.00 94.44 458 ILE A N 1
ATOM 3508 C CA . ILE A 1 458 ? 9.941 -1.472 -13.891 1.00 94.44 458 ILE A CA 1
ATOM 3509 C C . ILE A 1 458 ? 10.612 -2.748 -14.401 1.00 94.44 458 ILE A C 1
ATOM 3511 O O . ILE A 1 458 ? 10.902 -2.873 -15.601 1.00 94.44 458 ILE A O 1
ATOM 3515 N N . TYR A 1 459 ? 10.887 -3.699 -13.508 1.00 85.69 459 TYR A N 1
ATOM 3516 C CA . TYR A 1 459 ? 11.690 -4.875 -13.845 1.00 85.69 459 TYR A CA 1
ATOM 3517 C C . TYR A 1 459 ? 11.315 -6.154 -13.105 1.00 85.69 459 TYR A C 1
ATOM 3519 O O . TYR A 1 459 ? 10.712 -6.106 -12.049 1.00 85.69 459 TYR A O 1
ATOM 3527 N N . ASP A 1 460 ? 11.672 -7.310 -13.668 1.00 85.88 460 ASP A N 1
ATOM 3528 C CA . ASP A 1 460 ? 11.444 -8.640 -13.071 1.00 85.88 460 ASP A CA 1
ATOM 3529 C C . ASP A 1 460 ? 9.981 -8.940 -12.671 1.00 85.88 460 ASP A C 1
ATOM 3531 O O . ASP A 1 460 ? 9.706 -9.880 -11.931 1.00 85.88 460 ASP A O 1
ATOM 3535 N N . ASN A 1 461 ? 9.010 -8.189 -13.197 1.00 95.19 461 ASN A N 1
ATOM 3536 C CA . ASN A 1 461 ? 7.596 -8.479 -12.985 1.00 95.19 461 ASN A CA 1
ATOM 3537 C C . ASN A 1 461 ? 7.152 -9.622 -13.903 1.00 95.19 461 ASN A C 1
ATOM 3539 O O . ASN A 1 461 ? 7.624 -9.752 -15.039 1.00 95.19 461 ASN A O 1
ATOM 3543 N N . ILE A 1 462 ? 6.207 -10.428 -13.430 1.00 97.56 462 ILE A N 1
ATOM 3544 C CA . ILE A 1 462 ? 5.596 -11.526 -14.174 1.00 97.56 462 ILE A CA 1
ATOM 3545 C C . ILE A 1 462 ? 4.157 -11.145 -14.500 1.00 97.56 462 ILE A C 1
ATOM 3547 O O . ILE A 1 462 ? 3.357 -10.911 -13.602 1.00 97.56 462 ILE A O 1
ATOM 3551 N N . LEU A 1 463 ? 3.828 -11.077 -15.785 1.00 98.44 463 LEU A N 1
ATOM 3552 C CA . LEU A 1 463 ? 2.518 -10.695 -16.290 1.00 98.44 463 LEU A CA 1
ATOM 3553 C C . LEU A 1 463 ? 1.924 -11.836 -17.115 1.00 98.44 463 LEU A C 1
ATOM 3555 O O . LEU A 1 463 ? 2.638 -12.572 -17.811 1.00 98.44 463 LEU A O 1
ATOM 3559 N N . THR A 1 464 ? 0.598 -11.938 -17.081 1.00 98.31 464 THR A N 1
ATOM 3560 C CA . THR A 1 464 ? -0.139 -12.857 -17.955 1.00 98.31 464 THR A CA 1
ATOM 3561 C C . THR A 1 464 ? 0.125 -12.556 -19.430 1.00 98.31 464 THR A C 1
ATOM 3563 O O . THR A 1 464 ? 0.286 -11.408 -19.848 1.00 98.31 464 THR A O 1
ATOM 3566 N N . THR A 1 465 ? 0.175 -13.612 -20.240 1.00 97.81 465 THR A N 1
ATOM 3567 C CA . THR A 1 465 ? 0.359 -13.529 -21.691 1.00 97.81 465 THR A CA 1
ATOM 3568 C C . THR A 1 465 ? -0.674 -12.591 -22.314 1.00 97.81 465 THR A C 1
ATOM 3570 O O . THR A 1 465 ? -1.871 -12.784 -22.132 1.00 97.81 465 THR A O 1
ATOM 3573 N N . GLY A 1 466 ? -0.216 -11.613 -23.098 1.00 97.19 466 GLY A N 1
ATOM 3574 C CA . GLY A 1 466 ? -1.085 -10.631 -23.760 1.00 97.19 466 GLY A CA 1
ATOM 3575 C C . GLY A 1 466 ? -1.274 -9.326 -22.983 1.00 97.19 466 GLY A C 1
ATOM 3576 O O . GLY A 1 466 ? -1.747 -8.353 -23.569 1.00 97.19 466 GLY A O 1
ATOM 3577 N N . TYR A 1 467 ? -0.831 -9.268 -21.725 1.00 98.50 467 TYR A N 1
ATOM 3578 C CA . TYR A 1 467 ? -0.806 -8.040 -20.935 1.00 98.50 467 TYR A CA 1
ATOM 3579 C C . TYR A 1 467 ? 0.525 -7.302 -21.084 1.00 98.50 467 TYR A C 1
ATOM 3581 O O . TYR A 1 467 ? 1.575 -7.894 -21.353 1.00 98.50 467 TYR A O 1
ATOM 3589 N N . THR A 1 468 ? 0.479 -5.981 -20.936 1.00 98.50 468 THR A N 1
ATOM 3590 C CA . THR A 1 468 ? 1.588 -5.085 -21.264 1.00 98.50 468 THR A CA 1
ATOM 3591 C C . THR A 1 468 ? 1.987 -4.187 -20.101 1.00 98.50 468 THR A C 1
ATOM 3593 O O . THR A 1 468 ? 1.177 -3.810 -19.257 1.00 98.50 468 THR A O 1
ATOM 3596 N N . ILE A 1 469 ? 3.260 -3.793 -20.124 1.00 98.69 469 ILE A N 1
ATOM 3597 C CA . ILE A 1 469 ? 3.803 -2.655 -19.380 1.00 98.69 469 ILE A CA 1
ATOM 3598 C C . ILE A 1 469 ? 3.802 -1.477 -20.352 1.00 98.69 469 ILE A C 1
ATOM 3600 O O . ILE A 1 469 ? 4.333 -1.600 -21.458 1.00 98.69 469 ILE A O 1
ATOM 3604 N N . THR A 1 470 ? 3.122 -0.378 -20.031 1.00 98.44 470 THR A N 1
ATOM 3605 C CA . THR A 1 470 ? 2.787 0.643 -21.037 1.00 98.44 470 THR A CA 1
ATOM 3606 C C . THR A 1 470 ? 2.991 2.067 -20.534 1.00 98.44 470 THR A C 1
ATOM 3608 O O . THR A 1 470 ? 2.324 2.511 -19.606 1.00 98.44 470 THR A O 1
ATOM 3611 N N . SER A 1 471 ? 3.870 2.800 -21.226 1.00 98.31 471 SER A N 1
ATOM 3612 C CA . SER A 1 471 ? 3.955 4.262 -21.144 1.00 98.31 471 SER A CA 1
ATOM 3613 C C . SER A 1 471 ? 2.738 4.889 -21.809 1.00 98.31 471 SER A C 1
ATOM 3615 O O . SER A 1 471 ? 2.363 4.498 -22.922 1.00 98.31 471 SER A O 1
ATOM 3617 N N . ARG A 1 472 ? 2.160 5.905 -21.170 1.00 97.56 472 ARG A N 1
ATOM 3618 C CA . ARG A 1 472 ? 1.173 6.790 -21.797 1.00 97.56 472 ARG A CA 1
ATOM 3619 C C . ARG A 1 472 ? 1.465 8.242 -21.468 1.00 97.56 472 ARG A C 1
ATOM 3621 O O . ARG A 1 472 ? 2.127 8.557 -20.486 1.00 97.56 472 ARG A O 1
ATOM 3628 N N . ASP A 1 473 ? 0.959 9.126 -22.320 1.00 97.38 473 ASP A N 1
ATOM 3629 C CA . ASP A 1 473 ? 0.899 10.573 -22.078 1.00 97.38 473 ASP A CA 1
ATOM 3630 C C . ASP A 1 473 ? 2.227 11.209 -21.626 1.00 97.38 473 ASP A C 1
ATOM 3632 O O . ASP A 1 473 ? 2.240 12.179 -20.881 1.00 97.38 473 ASP A O 1
ATOM 3636 N N . GLY A 1 474 ? 3.360 10.668 -22.085 1.00 97.25 474 GLY A N 1
ATOM 3637 C CA . GLY A 1 474 ? 4.695 11.201 -21.802 1.00 97.25 474 GLY A CA 1
ATOM 3638 C C . GLY A 1 474 ? 5.404 10.623 -20.575 1.00 97.25 474 GLY A C 1
ATOM 3639 O O . GLY A 1 474 ? 6.541 11.016 -20.336 1.00 97.25 474 GLY A O 1
ATOM 3640 N N . GLY A 1 475 ? 4.797 9.684 -19.842 1.00 98.06 475 GLY A N 1
ATOM 3641 C CA . GLY A 1 475 ? 5.458 8.999 -18.727 1.00 98.06 475 GLY A CA 1
ATOM 3642 C C . GLY A 1 475 ? 6.659 8.169 -19.179 1.00 98.06 475 GLY A C 1
ATOM 3643 O O . GLY A 1 475 ? 6.618 7.491 -20.209 1.00 98.06 475 GLY A O 1
ATOM 3644 N N . THR A 1 476 ? 7.737 8.192 -18.402 1.00 97.81 476 THR A N 1
ATOM 3645 C CA . THR A 1 476 ? 8.988 7.485 -18.694 1.00 97.81 476 THR A CA 1
ATOM 3646 C C . THR A 1 476 ? 9.412 6.606 -17.523 1.00 97.81 476 THR A C 1
ATOM 3648 O O . THR A 1 476 ? 9.212 6.955 -16.367 1.00 97.81 476 THR A O 1
ATOM 3651 N N . ALA A 1 477 ? 10.001 5.453 -17.829 1.00 93.88 477 ALA A N 1
ATOM 3652 C CA . ALA A 1 477 ? 10.582 4.546 -16.846 1.00 93.88 477 ALA A CA 1
ATOM 3653 C C . ALA A 1 477 ? 11.638 3.663 -17.524 1.00 93.88 477 ALA A C 1
ATOM 3655 O O . ALA A 1 477 ? 11.569 3.404 -18.733 1.00 93.88 477 ALA A O 1
ATOM 3656 N N . SER A 1 478 ? 12.604 3.178 -16.748 1.00 87.19 478 SER A N 1
ATOM 3657 C CA . SER A 1 478 ? 13.559 2.166 -17.203 1.00 87.19 478 SER A CA 1
ATOM 3658 C C . SER A 1 478 ? 12.920 0.779 -17.133 1.00 87.19 478 SER A C 1
ATOM 3660 O O . SER A 1 478 ? 12.590 0.311 -16.050 1.00 87.19 478 SER A O 1
ATOM 3662 N N . ILE A 1 479 ? 12.757 0.097 -18.269 1.00 88.06 479 ILE A N 1
ATOM 3663 C CA . ILE A 1 479 ? 12.100 -1.221 -18.334 1.00 88.06 479 ILE A CA 1
ATOM 3664 C C . ILE A 1 479 ? 13.137 -2.325 -18.578 1.00 88.06 479 ILE A C 1
ATOM 3666 O O . ILE A 1 479 ? 13.951 -2.207 -19.497 1.00 88.06 479 ILE A O 1
ATOM 3670 N N . GLY A 1 480 ? 13.099 -3.424 -17.817 1.00 81.69 480 GLY A N 1
ATOM 3671 C CA . GLY A 1 480 ? 14.026 -4.547 -18.021 1.00 81.69 480 GLY A CA 1
ATOM 3672 C C . GLY A 1 480 ? 13.549 -5.877 -17.440 1.00 81.69 480 GLY A C 1
ATOM 3673 O O . GLY A 1 480 ? 12.845 -5.896 -16.449 1.00 81.69 480 GLY A O 1
ATOM 3674 N N . SER A 1 481 ? 13.923 -7.001 -18.053 1.00 84.44 481 SER A N 1
ATOM 3675 C CA . SER A 1 481 ? 13.776 -8.355 -17.474 1.00 84.44 481 SER A CA 1
ATOM 3676 C C . SER A 1 481 ? 12.364 -8.803 -17.032 1.00 84.44 481 SER A C 1
ATOM 3678 O O . SER A 1 481 ? 12.225 -9.802 -16.336 1.00 84.44 481 SER A O 1
ATOM 3680 N N . ASN A 1 482 ? 11.296 -8.130 -17.470 1.00 87.25 482 ASN A N 1
ATOM 3681 C CA . ASN A 1 482 ? 9.923 -8.562 -17.188 1.00 87.25 482 ASN A CA 1
ATOM 3682 C C . ASN A 1 482 ? 9.538 -9.802 -18.017 1.00 87.25 482 ASN A C 1
ATOM 3684 O O . ASN A 1 482 ? 9.888 -9.918 -19.195 1.00 87.25 482 ASN A O 1
ATOM 3688 N N . THR A 1 483 ? 8.763 -10.699 -17.413 1.00 92.69 483 THR A N 1
ATOM 3689 C CA . THR A 1 483 ? 8.237 -11.925 -18.025 1.00 92.69 483 THR A CA 1
ATOM 3690 C C . THR A 1 483 ? 6.778 -11.706 -18.424 1.00 92.69 483 THR A C 1
ATOM 3692 O O . THR A 1 483 ? 5.932 -11.542 -17.558 1.00 92.69 483 THR A O 1
ATOM 3695 N N . LEU A 1 484 ? 6.463 -11.698 -19.724 1.00 95.94 484 LEU A N 1
ATOM 3696 C CA . LEU A 1 484 ? 5.127 -11.348 -20.255 1.00 95.94 484 LEU A CA 1
ATOM 3697 C C . LEU A 1 484 ? 4.378 -12.541 -20.874 1.00 95.94 484 LEU A C 1
ATOM 3699 O O . LEU A 1 484 ? 3.628 -12.389 -21.839 1.00 95.94 484 LEU A O 1
ATOM 3703 N N . ASN A 1 485 ? 4.667 -13.753 -20.407 1.00 95.44 485 ASN A N 1
ATOM 3704 C CA . ASN A 1 485 ? 4.149 -14.997 -20.978 1.00 95.44 485 ASN A CA 1
ATOM 3705 C C . ASN A 1 485 ? 3.630 -15.980 -19.919 1.00 95.44 485 ASN A C 1
ATOM 3707 O O . ASN A 1 485 ? 3.520 -17.173 -20.207 1.00 95.44 485 ASN A O 1
ATOM 3711 N N . ALA A 1 486 ? 3.316 -15.499 -18.713 1.00 95.94 486 ALA A N 1
ATOM 3712 C CA . ALA A 1 486 ? 2.698 -16.338 -17.695 1.00 95.94 486 ALA A CA 1
ATOM 3713 C C . ALA A 1 486 ? 1.257 -16.690 -18.079 1.00 95.94 486 ALA A C 1
ATOM 3715 O O . ALA A 1 486 ? 0.622 -16.026 -18.911 1.00 95.94 486 ALA A O 1
ATOM 3716 N N . ARG A 1 487 ? 0.728 -17.741 -17.465 1.00 97.06 487 ARG A N 1
ATOM 3717 C CA . ARG A 1 487 ? -0.688 -18.100 -17.515 1.00 97.06 487 ARG A CA 1
ATOM 3718 C C . ARG A 1 487 ? -1.196 -18.239 -16.093 1.00 97.06 487 ARG A C 1
ATOM 3720 O O . ARG A 1 487 ? -0.482 -18.744 -15.237 1.00 97.06 487 ARG A O 1
ATOM 3727 N N . VAL A 1 488 ? -2.457 -17.885 -15.859 1.00 97.00 488 VAL A N 1
ATOM 3728 C CA . VAL A 1 488 ? -3.113 -18.126 -14.562 1.00 97.00 488 VAL A CA 1
ATOM 3729 C C . VAL A 1 488 ? -3.023 -19.607 -14.168 1.00 97.00 488 VAL A C 1
ATOM 3731 O O . VAL A 1 488 ? -2.757 -19.926 -13.016 1.00 97.00 488 VAL A O 1
ATOM 3734 N N . SER A 1 489 ? -3.120 -20.515 -15.147 1.00 96.50 489 SER A N 1
ATOM 3735 C CA . SER A 1 489 ? -2.973 -21.965 -14.959 1.00 96.50 489 SER A CA 1
ATOM 3736 C C . SER A 1 489 ? -1.581 -22.433 -14.518 1.00 96.50 489 SER A C 1
ATOM 3738 O O . SER A 1 489 ? -1.422 -23.607 -14.198 1.00 96.50 489 SER A O 1
ATOM 3740 N N . ASP A 1 490 ? -0.566 -21.568 -14.538 1.00 95.31 490 ASP A N 1
ATOM 3741 C CA . ASP A 1 490 ? 0.772 -21.895 -14.028 1.00 95.31 490 ASP A CA 1
ATOM 3742 C C . ASP A 1 490 ? 0.821 -21.811 -12.491 1.00 95.31 490 ASP A C 1
ATOM 3744 O O . ASP A 1 490 ? 1.831 -22.165 -11.887 1.00 95.31 490 ASP A O 1
ATOM 3748 N N . TYR A 1 491 ? -0.269 -21.360 -11.863 1.00 95.94 491 TYR A N 1
ATOM 3749 C CA . TYR A 1 491 ? -0.403 -21.120 -10.432 1.00 95.94 491 TYR A CA 1
ATOM 3750 C C . TYR A 1 491 ? -1.529 -21.968 -9.826 1.00 95.94 491 TYR A C 1
ATOM 3752 O O . TYR A 1 491 ? -2.479 -22.345 -10.516 1.00 95.94 491 TYR A O 1
ATOM 3760 N N . VAL A 1 492 ? -1.426 -22.282 -8.533 1.00 95.44 492 VAL A N 1
ATOM 3761 C CA . VAL A 1 492 ? -2.319 -23.236 -7.855 1.00 95.44 492 VAL A CA 1
ATOM 3762 C C . VAL A 1 492 ? -3.752 -22.711 -7.743 1.00 95.44 492 VAL A C 1
ATOM 3764 O O . VAL A 1 492 ? -4.685 -23.397 -8.163 1.00 95.44 492 VAL A O 1
ATOM 3767 N N . ASN A 1 493 ? -3.958 -21.529 -7.143 1.00 95.94 493 ASN A N 1
ATOM 3768 C CA . ASN A 1 493 ? -5.292 -20.931 -6.997 1.00 95.94 493 ASN A CA 1
ATOM 3769 C C . ASN A 1 493 ? -5.242 -19.406 -6.728 1.00 95.94 493 ASN A C 1
ATOM 3771 O O . ASN A 1 493 ? -5.576 -18.968 -5.618 1.00 95.94 493 ASN A O 1
ATOM 3775 N N . PRO A 1 494 ? -4.860 -18.583 -7.725 1.00 95.88 494 PRO A N 1
ATOM 3776 C CA . PRO A 1 494 ? -4.741 -17.130 -7.557 1.00 95.88 494 PRO A CA 1
ATOM 3777 C C . PRO A 1 494 ? -6.038 -16.436 -7.126 1.00 95.88 494 PRO A C 1
ATOM 3779 O O . PRO A 1 494 ? -6.005 -15.532 -6.296 1.00 95.88 494 PRO A O 1
ATOM 3782 N N . ALA A 1 495 ? -7.191 -16.922 -7.600 1.00 96.12 495 ALA A N 1
ATOM 3783 C CA . ALA A 1 495 ? -8.515 -16.412 -7.228 1.00 96.12 495 ALA A CA 1
ATOM 3784 C C . ALA A 1 495 ? -8.823 -16.513 -5.724 1.00 96.12 495 ALA A C 1
ATOM 3786 O O . ALA A 1 495 ? -9.724 -15.850 -5.222 1.00 96.12 495 ALA A O 1
ATOM 3787 N N . ASN A 1 496 ? -8.081 -17.350 -4.996 1.00 93.62 496 ASN A N 1
ATOM 3788 C CA . ASN A 1 496 ? -8.160 -17.463 -3.543 1.00 93.62 496 ASN A CA 1
ATOM 3789 C C . ASN A 1 496 ? -6.811 -17.142 -2.885 1.00 93.62 496 ASN A C 1
ATOM 3791 O O . ASN A 1 496 ? -6.498 -17.685 -1.832 1.00 93.62 496 ASN A O 1
ATOM 3795 N N . GLY A 1 497 ? -5.982 -16.308 -3.513 1.00 91.38 497 GLY A N 1
ATOM 3796 C CA . GLY A 1 497 ? -4.751 -15.801 -2.911 1.00 91.38 497 GLY A CA 1
ATOM 3797 C C . GLY A 1 497 ? -3.588 -16.790 -2.837 1.00 91.38 497 GLY A C 1
ATOM 3798 O O . GLY A 1 497 ? -2.603 -16.483 -2.178 1.00 91.38 497 GLY A O 1
ATOM 3799 N N . ASN A 1 498 ? -3.671 -17.959 -3.484 1.00 92.88 498 ASN A N 1
ATOM 3800 C CA . ASN A 1 498 ? -2.545 -18.888 -3.575 1.00 92.88 498 ASN A CA 1
ATOM 3801 C C . ASN A 1 498 ? -1.833 -18.727 -4.927 1.00 92.88 498 ASN A C 1
ATOM 3803 O O . ASN A 1 498 ? -2.316 -19.206 -5.959 1.00 92.88 498 ASN A O 1
ATOM 3807 N N . PHE A 1 499 ? -0.669 -18.082 -4.882 1.00 93.12 499 PHE A N 1
ATOM 3808 C CA . PHE A 1 499 ? 0.200 -17.826 -6.030 1.00 93.12 499 PHE A CA 1
ATOM 3809 C C . PHE A 1 499 ? 1.436 -18.737 -6.049 1.00 93.12 499 PHE A C 1
ATOM 3811 O O . PHE A 1 499 ? 2.437 -18.423 -6.699 1.00 93.12 499 PHE A O 1
ATOM 3818 N N . ASP A 1 500 ? 1.378 -19.890 -5.382 1.00 88.62 500 ASP A N 1
ATOM 3819 C CA . ASP A 1 500 ? 2.366 -20.941 -5.595 1.00 88.62 500 ASP A CA 1
ATOM 3820 C C . ASP A 1 500 ? 2.276 -21.428 -7.049 1.00 88.62 500 ASP A C 1
ATOM 3822 O O . ASP A 1 500 ? 1.187 -21.524 -7.627 1.00 88.62 500 ASP A O 1
ATOM 3826 N N . ARG A 1 501 ? 3.424 -21.722 -7.664 1.00 87.19 501 ARG A N 1
ATOM 3827 C CA . ARG A 1 501 ? 3.462 -22.281 -9.020 1.00 87.19 501 ARG A CA 1
ATOM 3828 C C . ARG A 1 501 ? 3.112 -23.764 -8.997 1.00 87.19 501 ARG A C 1
ATOM 3830 O O . ARG A 1 501 ? 3.516 -24.485 -8.090 1.00 87.19 501 ARG A O 1
ATOM 3837 N N . ASN A 1 502 ? 2.405 -24.218 -10.025 1.00 82.19 502 ASN A N 1
ATOM 3838 C CA . ASN A 1 502 ? 2.213 -25.639 -10.284 1.00 82.19 502 ASN A CA 1
ATOM 3839 C C . ASN A 1 502 ? 3.570 -26.246 -10.688 1.00 82.19 502 ASN A C 1
ATOM 3841 O O . ASN A 1 502 ? 4.177 -25.786 -11.658 1.00 82.19 502 ASN A O 1
ATOM 3845 N N . GLU A 1 503 ? 4.056 -27.221 -9.914 1.00 68.44 503 GLU A N 1
ATOM 3846 C CA . GLU A 1 503 ? 5.285 -27.983 -10.210 1.00 68.44 503 GLU A CA 1
ATOM 3847 C C . GLU A 1 503 ? 5.153 -28.894 -11.438 1.00 68.44 503 GLU A C 1
ATOM 3849 O O . GLU A 1 503 ? 4.066 -29.494 -11.639 1.00 68.44 503 GLU A O 1
#

Mean predicted aligned error: 11.12 Å

Secondary structure (DSSP, 8-state):
--PPPPPPPPPHHHHHTT-EEEETTTT--EEEE-TTT--EEE-SSHHHHHHHHHHHPEEE-HHHHHTS-BTT------HHHHHHHTT-EEEETTTT--EEEE-TTT--EEE--SHHHHHHHHHHHPEEE-HHHHHTSPBPGGGS--S----------S--S---S-PPPPPP-SEEEEE-SHHHHHHHHHHHHTT--SEEEEEPSEEEE-SS-EEE-SSSEEEEESSS-TTTEEEE-S-SSTTS-S-SEEE-SSS-EEEEEEEEEESS-SEEEE-STT----S-EEEEEEEEEESS-SEEEE--TTSS----S-EEES-EEE-TTSS-SSSS--SEEEES-BS-EEES-EEE----SSSSPP-EEEEEESSBBSEEEES-EEES-SEEEEEE-TTSS--B-SEEEES-EEEE-SSS---SEEEESBBSEEEES-EEEE-SS--EEEEEESTT-BS-EEES-EEETT-EEEEETT---EEES-EEEE-GGGEEEGGGTEEEEP-

Solvent-accessible surface area (backbone atoms only — not comparable to full-atom values): 24299 Å² total; per-residue (Å²): 140,82,85,80,78,82,81,81,76,74,55,67,27,68,76,41,40,18,36,43,32,22,33,69,82,69,92,56,44,30,32,36,23,38,61,95,73,41,26,31,33,55,31,61,43,43,68,39,38,46,54,47,43,72,74,63,31,42,75,36,48,64,75,63,48,68,34,39,26,47,73,89,50,89,59,77,57,40,64,70,60,25,62,74,41,42,15,35,42,30,22,32,69,78,68,93,54,44,28,32,36,23,38,61,87,77,40,26,29,39,75,31,61,45,43,67,39,38,46,52,46,46,72,75,61,33,42,76,38,49,68,71,64,50,67,63,30,52,69,41,83,86,49,74,69,67,93,81,82,85,90,72,93,76,94,78,83,84,66,60,65,91,69,83,77,66,69,79,79,75,81,88,69,87,46,73,47,78,30,77,46,49,68,49,48,51,53,55,36,54,44,17,49,72,49,50,44,62,33,34,41,35,32,42,71,40,79,30,73,39,77,55,48,43,46,35,44,16,38,44,27,33,42,31,31,68,78,64,48,23,86,47,19,34,43,34,10,79,25,56,48,93,88,30,2,46,22,48,38,37,34,40,24,32,40,32,32,44,29,14,21,25,37,19,26,5,37,30,23,27,32,35,32,29,4,28,83,98,33,59,15,26,44,34,35,40,36,39,29,36,41,34,43,35,41,20,30,34,32,33,30,37,53,40,93,93,52,98,40,23,24,27,48,30,36,41,29,45,26,37,37,36,25,90,80,65,40,36,89,39,31,70,27,29,29,39,38,32,28,34,24,33,49,30,39,41,30,50,28,39,35,32,18,41,22,31,77,51,98,49,73,19,37,24,35,34,28,35,16,52,57,10,27,51,34,36,41,32,50,29,38,33,28,39,30,15,17,33,38,28,34,21,48,59,84,79,86,22,16,16,40,38,32,36,42,32,46,29,39,37,27,30,57,69,55,89,52,51,35,41,37,36,32,18,17,22,25,44,34,38,38,30,53,26,38,40,38,64,59,31,93,49,43,42,41,30,34,33,23,25,64,56,9,26,84,16,36,44,28,49,27,37,25,19,54,82,39,38,79,41,71,39,78,65,18,47,62,51,74,45,80,57,42,52,70,44,53,70,84,49,28,70,39,44,91,64,64,14,72,49,66,62,129